Protein 6QBJ (pdb70)

Nearest PDB structures (foldseek):
  7ecb-assembly1_A  TM=3.139E-01  e=8.609E+00  uncultured bacterium

Structure (mmCIF, N/CA/C/O backbone):
data_6QBJ
#
_entry.id   6QBJ
#
loop_
_atom_site.group_PDB
_atom_site.id
_atom_site.type_symbol
_atom_site.label_atom_id
_atom_site.label_alt_id
_atom_site.label_comp_id
_atom_site.label_asym_id
_atom_site.label_entity_id
_atom_site.label_seq_id
_atom_site.pdbx_PDB_ins_code
_atom_site.Cartn_x
_atom_site.Cartn_y
_atom_site.Cartn_z
_atom_site.occupancy
_atom_site.B_iso_or_equiv
_atom_site.auth_seq_id
_atom_site.auth_comp_id
_atom_site.auth_asym_id
_atom_site.auth_atom_id
_atom_site.pdbx_PDB_model_num
ATOM 1 N N . VAL A 1 1 ? 17.245 9.011 -7.482 1.00 0.00 1 VAL A N 1
ATOM 2 C CA . VAL A 1 1 ? 17.111 8.214 -6.227 1.00 0.00 1 VAL A CA 1
ATOM 3 C C . VAL A 1 1 ? 17.866 8.864 -5.067 1.00 0.00 1 VAL A C 1
ATOM 4 O O . VAL A 1 1 ? 18.900 9.498 -5.276 1.00 0.00 1 VAL A O 1
ATOM 19 N N . VAL A 1 2 ? 17.364 8.685 -3.837 1.00 0.00 2 VAL A N 1
ATOM 20 C CA . VAL A 1 2 ? 17.992 9.147 -2.571 1.00 0.00 2 VAL A CA 1
ATOM 21 C C . VAL A 1 2 ? 18.003 8.048 -1.489 1.00 0.00 2 VAL A C 1
ATOM 22 O O . VAL A 1 2 ? 18.095 8.335 -0.296 1.00 0.00 2 VAL A O 1
ATOM 35 N N . PHE A 1 3 ? 17.842 6.781 -1.895 1.00 0.00 3 PHE A N 1
ATOM 36 C CA . PHE A 1 3 ? 17.565 5.613 -1.038 1.00 0.00 3 PHE A CA 1
ATOM 37 C C . PHE A 1 3 ? 16.483 5.862 0.042 1.00 0.00 3 PHE A C 1
ATOM 38 O O . PHE A 1 3 ? 16.554 5.361 1.165 1.00 0.00 3 PHE A O 1
ATOM 55 N N . TYR A 1 4 ? 15.464 6.655 -0.323 1.00 0.00 4 TYR A N 1
ATOM 56 C CA . TYR A 1 4 ? 14.242 6.941 0.445 1.00 0.00 4 TYR A CA 1
ATOM 57 C C . TYR A 1 4 ? 14.448 7.516 1.864 1.00 0.00 4 TYR A C 1
ATOM 58 O O . TYR A 1 4 ? 13.533 7.456 2.685 1.00 0.00 4 TYR A O 1
ATOM 76 N N . VAL A 1 5 ? 15.618 8.102 2.165 1.00 0.00 5 VAL A N 1
ATOM 77 C CA . VAL A 1 5 ? 15.987 8.581 3.518 1.00 0.00 5 VAL A CA 1
ATOM 78 C C . VAL A 1 5 ? 14.960 9.522 4.166 1.00 0.00 5 VAL A C 1
ATOM 79 O O . VAL A 1 5 ? 14.724 9.425 5.371 1.00 0.00 5 VAL A O 1
ATOM 92 N N . ALA A 1 6 ? 14.310 10.393 3.385 1.00 0.00 6 ALA A N 1
ATOM 93 C CA . ALA A 1 6 ? 13.236 11.262 3.870 1.00 0.00 6 ALA A CA 1
ATOM 94 C C . ALA A 1 6 ? 11.943 10.478 4.167 1.00 0.00 6 ALA A C 1
ATOM 95 O O . ALA A 1 6 ? 11.367 10.621 5.245 1.00 0.00 6 ALA A O 1
ATOM 102 N N . LEU A 1 7 ? 11.511 9.602 3.251 1.00 0.00 7 LEU A N 1
ATOM 103 C CA . LEU A 1 7 ? 10.307 8.774 3.397 1.00 0.00 7 LEU A CA 1
ATOM 104 C C . LEU A 1 7 ? 10.389 7.889 4.656 1.00 0.00 7 LEU A C 1
ATOM 105 O O . LEU A 1 7 ? 9.450 7.826 5.448 1.00 0.00 7 LEU A O 1
ATOM 121 N N . THR A 1 8 ? 11.548 7.274 4.899 1.00 0.00 8 THR A N 1
ATOM 122 C CA . THR A 1 8 ? 11.825 6.443 6.084 1.00 0.00 8 THR A CA 1
ATOM 123 C C . THR A 1 8 ? 11.818 7.229 7.413 1.00 0.00 8 THR A C 1
ATOM 124 O O . THR A 1 8 ? 11.667 6.619 8.472 1.00 0.00 8 THR A O 1
ATOM 135 N N . ALA A 1 9 ? 11.915 8.567 7.385 1.00 0.00 9 ALA A N 1
ATOM 136 C CA . ALA A 1 9 ? 12.090 9.408 8.577 1.00 0.00 9 ALA A CA 1
ATOM 137 C C . ALA A 1 9 ? 10.954 10.432 8.782 1.00 0.00 9 ALA A C 1
ATOM 138 O O . ALA A 1 9 ? 10.150 10.267 9.700 1.00 0.00 9 ALA A O 1
ATOM 145 N N . VAL A 1 10 ? 10.832 11.456 7.925 1.00 0.00 10 VAL A N 1
ATOM 146 C CA . VAL A 1 10 ? 9.778 12.493 8.025 1.00 0.00 10 VAL A CA 1
ATOM 147 C C . VAL A 1 10 ? 8.394 12.017 7.556 1.00 0.00 10 VAL A C 1
ATOM 148 O O . VAL A 1 10 ? 7.397 12.694 7.814 1.00 0.00 10 VAL A O 1
ATOM 180 N N . VAL A 1 12 ? 7.931 8.410 8.238 1.00 0.00 12 VAL A N 1
ATOM 181 C CA . VAL A 1 12 ? 8.011 7.187 9.071 1.00 0.00 12 VAL A CA 1
ATOM 182 C C . VAL A 1 12 ? 7.793 5.845 8.336 1.00 0.00 12 VAL A C 1
ATOM 183 O O . VAL A 1 12 ? 7.184 4.917 8.873 1.00 0.00 12 VAL A O 1
ATOM 196 N N . ALA A 1 13 ? 8.296 5.731 7.100 1.00 0.00 13 ALA A N 1
ATOM 197 C CA . ALA A 1 13 ? 8.154 4.567 6.213 1.00 0.00 13 ALA A CA 1
ATOM 198 C C . ALA A 1 13 ? 6.691 4.141 5.927 1.00 0.00 13 ALA A C 1
ATOM 199 O O . ALA A 1 13 ? 6.414 2.960 5.698 1.00 0.00 13 ALA A O 1
ATOM 206 N N . VAL A 1 14 ? 5.748 5.095 5.917 1.00 0.00 14 VAL A N 1
ATOM 207 C CA . VAL A 1 14 ? 4.297 4.887 5.700 1.00 0.00 14 VAL A CA 1
ATOM 208 C C . VAL A 1 14 ? 3.933 4.054 4.457 1.00 0.00 14 VAL A C 1
ATOM 209 O O . VAL A 1 14 ? 2.901 3.381 4.444 1.00 0.00 14 VAL A O 1
ATOM 222 N N . ALA A 1 15 ? 4.800 4.024 3.438 1.00 0.00 15 ALA A N 1
ATOM 223 C CA . ALA A 1 15 ? 4.661 3.172 2.254 1.00 0.00 15 ALA A CA 1
ATOM 224 C C . ALA A 1 15 ? 4.481 1.670 2.579 1.00 0.00 15 ALA A C 1
ATOM 225 O O . ALA A 1 15 ? 3.785 0.967 1.844 1.00 0.00 15 ALA A O 1
ATOM 232 N N . LEU A 1 16 ? 5.044 1.181 3.693 1.00 0.00 16 LEU A N 1
ATOM 233 C CA . LEU A 1 16 ? 4.832 -0.187 4.189 1.00 0.00 16 LEU A CA 1
ATOM 234 C C . LEU A 1 16 ? 3.358 -0.450 4.545 1.00 0.00 16 LEU A C 1
ATOM 235 O O . LEU A 1 16 ? 2.787 -1.463 4.139 1.00 0.00 16 LEU A O 1
ATOM 251 N N . TYR A 1 17 ? 2.730 0.472 5.278 1.00 0.00 17 TYR A N 1
ATOM 252 C CA . TYR A 1 17 ? 1.325 0.369 5.686 1.00 0.00 17 TYR A CA 1
ATOM 253 C C . TYR A 1 17 ? 0.368 0.555 4.499 1.00 0.00 17 TYR A C 1
ATOM 254 O O . TYR A 1 17 ? -0.662 -0.119 4.431 1.00 0.00 17 TYR A O 1
ATOM 272 N N . ALA A 1 18 ? 0.732 1.407 3.532 1.00 0.00 18 ALA A N 1
ATOM 273 C CA . ALA A 1 18 ? 0.021 1.533 2.261 1.00 0.00 18 ALA A CA 1
ATOM 274 C C . ALA A 1 18 ? 0.054 0.218 1.457 1.00 0.00 18 ALA A C 1
ATOM 275 O O . ALA A 1 18 ? -0.999 -0.307 1.100 1.00 0.00 18 ALA A O 1
ATOM 282 N N . TYR A 1 19 ? 1.235 -0.378 1.240 1.00 0.00 19 TYR A N 1
ATOM 283 C CA . TYR A 1 19 ? 1.369 -1.692 0.590 1.00 0.00 19 TYR A CA 1
ATOM 284 C C . TYR A 1 19 ? 0.578 -2.786 1.330 1.00 0.00 19 TYR A C 1
ATOM 285 O O . TYR A 1 19 ? -0.092 -3.607 0.701 1.00 0.00 19 TYR A O 1
ATOM 303 N N . GLY A 1 20 ? 0.567 -2.738 2.666 1.00 0.00 20 GLY A N 1
ATOM 304 C CA . GLY A 1 20 ? -0.176 -3.641 3.550 1.00 0.00 20 GLY A CA 1
ATOM 305 C C . GLY A 1 20 ? -1.711 -3.594 3.456 1.00 0.00 20 GLY A C 1
ATOM 306 O O . GLY A 1 20 ? -2.368 -4.368 4.155 1.00 0.00 20 GLY A O 1
ATOM 310 N N . LEU A 1 21 ? -2.288 -2.740 2.597 1.00 0.00 21 LEU A N 1
ATOM 311 C CA . LEU A 1 21 ? -3.727 -2.734 2.276 1.00 0.00 21 LEU A CA 1
ATOM 312 C C . LEU A 1 21 ? -4.043 -2.513 0.784 1.00 0.00 21 LEU A C 1
ATOM 313 O O . LEU A 1 21 ? -5.051 -3.022 0.292 1.00 0.00 21 LEU A O 1
ATOM 342 N N . PHE A 1 23 ? -2.010 -3.715 -1.600 1.00 0.00 23 PHE A N 1
ATOM 343 C CA . PHE A 1 23 ? -1.401 -4.877 -2.264 1.00 0.00 23 PHE A CA 1
ATOM 344 C C . PHE A 1 23 ? -1.536 -6.165 -1.437 1.00 0.00 23 PHE A C 1
ATOM 345 O O . PHE A 1 23 ? -2.010 -7.172 -1.967 1.00 0.00 23 PHE A O 1
ATOM 362 N N . ARG A 1 24 ? -1.195 -6.124 -0.136 1.00 0.00 24 ARG A N 1
ATOM 363 C CA . ARG A 1 24 ? -1.327 -7.206 0.873 1.00 0.00 24 ARG A CA 1
ATOM 364 C C . ARG A 1 24 ? -0.951 -8.627 0.395 1.00 0.00 24 ARG A C 1
ATOM 365 O O . ARG A 1 24 ? -1.558 -9.618 0.802 1.00 0.00 24 ARG A O 1
ATOM 386 N N . LEU A 1 25 ? 0.051 -8.718 -0.484 1.00 0.00 25 LEU A N 1
ATOM 387 C CA . LEU A 1 25 ? 0.458 -9.937 -1.201 1.00 0.00 25 LEU A CA 1
ATOM 388 C C . LEU A 1 25 ? 1.068 -11.034 -0.303 1.00 0.00 25 LEU A C 1
ATOM 389 O O . LEU A 1 25 ? 0.934 -12.222 -0.601 1.00 0.00 25 LEU A O 1
ATOM 424 N N . GLY A 1 27 ? 2.701 -11.883 4.081 1.00 0.00 27 GLY A N 1
ATOM 425 C CA . GLY A 1 27 ? 2.404 -11.617 5.496 1.00 0.00 27 GLY A CA 1
ATOM 426 C C . GLY A 1 27 ? 3.229 -12.384 6.533 1.00 0.00 27 GLY A C 1
ATOM 427 O O . GLY A 1 27 ? 2.859 -12.393 7.708 1.00 0.00 27 GLY A O 1
ATOM 431 N N . ALA A 1 28 ? 4.335 -13.023 6.135 1.00 0.00 28 ALA A N 1
ATOM 432 C CA . ALA A 1 28 ? 5.217 -13.755 7.053 1.00 0.00 28 ALA A CA 1
ATOM 433 C C . ALA A 1 28 ? 5.876 -12.856 8.127 1.00 0.00 28 ALA A C 1
ATOM 434 O O . ALA A 1 28 ? 6.128 -13.316 9.245 1.00 0.00 28 ALA A O 1
ATOM 441 N N . SER A 1 29 ? 6.121 -11.579 7.797 1.00 0.00 29 SER A N 1
ATOM 442 C CA . SER A 1 29 ? 6.884 -10.619 8.622 1.00 0.00 29 SER A CA 1
ATOM 443 C C . SER A 1 29 ? 6.369 -9.165 8.522 1.00 0.00 29 SER A C 1
ATOM 444 O O . SER A 1 29 ? 7.109 -8.228 8.833 1.00 0.00 29 SER A O 1
ATOM 452 N N . GLY A 1 30 ? 5.126 -8.938 8.068 1.00 0.00 30 GLY A N 1
ATOM 453 C CA . GLY A 1 30 ? 4.595 -7.585 7.821 1.00 0.00 30 GLY A CA 1
ATOM 454 C C . GLY A 1 30 ? 3.068 -7.478 7.645 1.00 0.00 30 GLY A C 1
ATOM 455 O O . GLY A 1 30 ? 2.366 -8.497 7.621 1.00 0.00 30 GLY A O 1
ATOM 459 N N . PRO A 1 31 ? 2.535 -6.242 7.538 1.00 0.00 31 PRO A N 1
ATOM 460 C CA . PRO A 1 31 ? 1.095 -5.965 7.518 1.00 0.00 31 PRO A CA 1
ATOM 461 C C . PRO A 1 31 ? 0.417 -6.495 6.245 1.00 0.00 31 PRO A C 1
ATOM 462 O O . PRO A 1 31 ? 0.901 -6.277 5.133 1.00 0.00 31 PRO A O 1
ATOM 473 N N . ASN A 1 32 ? -0.707 -7.201 6.412 1.00 0.00 32 ASN A N 1
ATOM 474 C CA . ASN A 1 32 ? -1.412 -7.891 5.317 1.00 0.00 32 ASN A CA 1
ATOM 475 C C . ASN A 1 32 ? -2.923 -8.138 5.563 1.00 0.00 32 ASN A C 1
ATOM 476 O O . ASN A 1 32 ? -3.550 -8.895 4.820 1.00 0.00 32 ASN A O 1
ATOM 487 N N . LYS A 1 33 ? -3.520 -7.528 6.602 1.00 0.00 33 LYS A N 1
ATOM 488 C CA . LYS A 1 33 ? -4.866 -7.866 7.130 1.00 0.00 33 LYS A CA 1
ATOM 489 C C . LYS A 1 33 ? -5.903 -6.741 6.958 1.00 0.00 33 LYS A C 1
ATOM 490 O O . LYS A 1 33 ? -6.878 -6.664 7.710 1.00 0.00 33 LYS A O 1
ATOM 509 N N . LYS A 1 34 ? -5.700 -5.870 5.963 1.00 0.00 34 LYS A N 1
ATOM 510 C CA . LYS A 1 34 ? -6.595 -4.762 5.574 1.00 0.00 34 LYS A CA 1
ATOM 511 C C . LYS A 1 34 ? -6.717 -4.686 4.047 1.00 0.00 34 LYS A C 1
ATOM 512 O O . LYS A 1 34 ? -5.892 -5.250 3.332 1.00 0.00 34 LYS A O 1
ATOM 531 N N . GLU A 1 35 ? -7.720 -3.964 3.546 1.00 0.00 35 GLU A N 1
ATOM 532 C CA . GLU A 1 35 ? -7.941 -3.704 2.111 1.00 0.00 35 GLU A CA 1
ATOM 533 C C . GLU A 1 35 ? -8.475 -2.275 1.874 1.00 0.00 35 GLU A C 1
ATOM 534 O O . GLU A 1 35 ? -9.003 -1.640 2.792 1.00 0.00 35 GLU A O 1
ATOM 546 N N . SER A 1 36 ? -8.330 -1.768 0.643 1.00 0.00 36 SER A N 1
ATOM 547 C CA . SER A 1 36 ? -8.705 -0.398 0.233 1.00 0.00 36 SER A CA 1
ATOM 548 C C . SER A 1 36 ? -10.195 -0.066 0.428 1.00 0.00 36 SER A C 1
ATOM 549 O O . SER A 1 36 ? -11.060 -0.937 0.304 1.00 0.00 36 SER A O 1
ATOM 557 N N . ARG A 1 37 ? -10.497 1.220 0.678 1.00 0.00 37 ARG A N 1
ATOM 558 C CA . ARG A 1 37 ? -11.843 1.775 0.961 1.00 0.00 37 ARG A CA 1
ATOM 559 C C . ARG A 1 37 ? -12.065 3.126 0.256 1.00 0.00 37 ARG A C 1
ATOM 560 O O . ARG A 1 37 ? -11.122 3.722 -0.271 1.00 0.00 37 ARG A O 1
ATOM 581 N N . GLY A 1 38 ? -13.303 3.625 0.275 1.00 0.00 38 GLY A N 1
ATOM 582 C CA . GLY A 1 38 ? -13.691 4.928 -0.287 1.00 0.00 38 GLY A CA 1
ATOM 583 C C . GLY A 1 38 ? -15.147 5.318 0.005 1.00 0.00 38 GLY A C 1
ATOM 584 O O . GLY A 1 38 ? -15.910 4.532 0.577 1.00 0.00 38 GLY A O 1
ATOM 588 N N . ARG A 1 39 ? -15.531 6.542 -0.389 1.00 0.00 39 ARG A N 1
ATOM 589 C CA . ARG A 1 39 ? -16.848 7.169 -0.107 1.00 0.00 39 ARG A CA 1
ATOM 590 C C . ARG A 1 39 ? -17.508 7.841 -1.330 1.00 0.00 39 ARG A C 1
ATOM 591 O O . ARG A 1 39 ? -18.516 8.535 -1.183 1.00 0.00 39 ARG A O 1
ATOM 612 N N . GLY A 1 40 ? -16.963 7.642 -2.535 1.00 0.00 40 GLY A N 1
ATOM 613 C CA . GLY A 1 40 ? -17.428 8.288 -3.776 1.00 0.00 40 GLY A CA 1
ATOM 614 C C . GLY A 1 40 ? -16.997 7.586 -5.073 1.00 0.00 40 GLY A C 1
ATOM 615 O O . GLY A 1 40 ? -16.867 8.225 -6.117 1.00 0.00 40 GLY A O 1
ATOM 622 N N . VAL A 1 1 ? 19.039 6.785 -6.408 1.00 0.00 1 VAL A N 2
ATOM 623 C CA . VAL A 1 1 ? 18.532 6.262 -5.105 1.00 0.00 1 VAL A CA 2
ATOM 624 C C . VAL A 1 1 ? 19.359 6.793 -3.930 1.00 0.00 1 VAL A C 2
ATOM 625 O O . VAL A 1 1 ? 20.536 7.113 -4.091 1.00 0.00 1 VAL A O 2
ATOM 640 N N . VAL A 1 2 ? 18.750 6.865 -2.737 1.00 0.00 2 VAL A N 2
ATOM 641 C CA . VAL A 1 2 ? 19.378 7.312 -1.466 1.00 0.00 2 VAL A CA 2
ATOM 642 C C . VAL A 1 2 ? 19.072 6.348 -0.301 1.00 0.00 2 VAL A C 2
ATOM 643 O O . VAL A 1 2 ? 19.023 6.744 0.864 1.00 0.00 2 VAL A O 2
ATOM 656 N N . PHE A 1 3 ? 18.802 5.076 -0.623 1.00 0.00 3 PHE A N 2
ATOM 657 C CA . PHE A 1 3 ? 18.327 4.018 0.289 1.00 0.00 3 PHE A CA 2
ATOM 658 C C . PHE A 1 3 ? 17.127 4.424 1.180 1.00 0.00 3 PHE A C 2
ATOM 659 O O . PHE A 1 3 ? 16.946 3.914 2.288 1.00 0.00 3 PHE A O 2
ATOM 676 N N . TYR A 1 4 ? 16.298 5.352 0.679 1.00 0.00 4 TYR A N 2
ATOM 677 C CA . TYR A 1 4 ? 15.050 5.855 1.281 1.00 0.00 4 TYR A CA 2
ATOM 678 C C . TYR A 1 4 ? 15.174 6.409 2.716 1.00 0.00 4 TYR A C 2
ATOM 679 O O . TYR A 1 4 ? 14.174 6.496 3.429 1.00 0.00 4 TYR A O 2
ATOM 697 N N . VAL A 1 5 ? 16.380 6.803 3.154 1.00 0.00 5 VAL A N 2
ATOM 698 C CA . VAL A 1 5 ? 16.692 7.145 4.560 1.00 0.00 5 VAL A CA 2
ATOM 699 C C . VAL A 1 5 ? 15.761 8.188 5.197 1.00 0.00 5 VAL A C 2
ATOM 700 O O . VAL A 1 5 ? 15.403 8.045 6.367 1.00 0.00 5 VAL A O 2
ATOM 713 N N . ALA A 1 6 ? 15.320 9.203 4.443 1.00 0.00 6 ALA A N 2
ATOM 714 C CA . ALA A 1 6 ? 14.362 10.202 4.922 1.00 0.00 6 ALA A CA 2
ATOM 715 C C . ALA A 1 6 ? 12.947 9.615 5.097 1.00 0.00 6 ALA A C 2
ATOM 716 O O . ALA A 1 6 ? 12.323 9.810 6.140 1.00 0.00 6 ALA A O 2
ATOM 723 N N . LEU A 1 7 ? 12.459 8.844 4.120 1.00 0.00 7 LEU A N 2
ATOM 724 C CA . LEU A 1 7 ? 11.155 8.166 4.169 1.00 0.00 7 LEU A CA 2
ATOM 725 C C . LEU A 1 7 ? 11.087 7.199 5.367 1.00 0.00 7 LEU A C 2
ATOM 726 O O . LEU A 1 7 ? 10.122 7.205 6.128 1.00 0.00 7 LEU A O 2
ATOM 742 N N . THR A 1 8 ? 12.154 6.435 5.605 1.00 0.00 8 THR A N 2
ATOM 743 C CA . THR A 1 8 ? 12.298 5.532 6.762 1.00 0.00 8 THR A CA 2
ATOM 744 C C . THR A 1 8 ? 12.307 6.261 8.123 1.00 0.00 8 THR A C 2
ATOM 745 O O . THR A 1 8 ? 12.030 5.633 9.145 1.00 0.00 8 THR A O 2
ATOM 756 N N . ALA A 1 9 ? 12.553 7.580 8.162 1.00 0.00 9 ALA A N 2
ATOM 757 C CA . ALA A 1 9 ? 12.738 8.354 9.395 1.00 0.00 9 ALA A CA 2
ATOM 758 C C . ALA A 1 9 ? 11.643 9.416 9.624 1.00 0.00 9 ALA A C 2
ATOM 759 O O . ALA A 1 9 ? 10.804 9.241 10.510 1.00 0.00 9 ALA A O 2
ATOM 766 N N . VAL A 1 10 ? 11.596 10.494 8.827 1.00 0.00 10 VAL A N 2
ATOM 767 C CA . VAL A 1 10 ? 10.602 11.585 8.975 1.00 0.00 10 VAL A CA 2
ATOM 768 C C . VAL A 1 10 ? 9.207 11.231 8.439 1.00 0.00 10 VAL A C 2
ATOM 769 O O . VAL A 1 10 ? 8.241 11.930 8.750 1.00 0.00 10 VAL A O 2
ATOM 801 N N . VAL A 1 12 ? 8.461 7.668 8.812 1.00 0.00 12 VAL A N 2
ATOM 802 C CA . VAL A 1 12 ? 8.431 6.373 9.535 1.00 0.00 12 VAL A CA 2
ATOM 803 C C . VAL A 1 12 ? 8.106 5.130 8.675 1.00 0.00 12 VAL A C 2
ATOM 804 O O . VAL A 1 12 ? 7.378 4.230 9.099 1.00 0.00 12 VAL A O 2
ATOM 817 N N . ALA A 1 13 ? 8.650 5.077 7.453 1.00 0.00 13 ALA A N 2
ATOM 818 C CA . ALA A 1 13 ? 8.427 4.025 6.450 1.00 0.00 13 ALA A CA 2
ATOM 819 C C . ALA A 1 13 ? 6.940 3.784 6.077 1.00 0.00 13 ALA A C 2
ATOM 820 O O . ALA A 1 13 ? 6.556 2.661 5.742 1.00 0.00 13 ALA A O 2
ATOM 827 N N . VAL A 1 14 ? 6.095 4.826 6.125 1.00 0.00 14 VAL A N 2
ATOM 828 C CA . VAL A 1 14 ? 4.627 4.767 5.931 1.00 0.00 14 VAL A CA 2
ATOM 829 C C . VAL A 1 14 ? 4.153 4.007 4.681 1.00 0.00 14 VAL A C 2
ATOM 830 O O . VAL A 1 14 ? 3.090 3.382 4.707 1.00 0.00 14 VAL A O 2
ATOM 843 N N . ALA A 1 15 ? 4.952 3.988 3.609 1.00 0.00 15 ALA A N 2
ATOM 844 C CA . ALA A 1 15 ? 4.684 3.221 2.389 1.00 0.00 15 ALA A CA 2
ATOM 845 C C . ALA A 1 15 ? 4.463 1.709 2.636 1.00 0.00 15 ALA A C 2
ATOM 846 O O . ALA A 1 15 ? 3.720 1.071 1.886 1.00 0.00 15 ALA A O 2
ATOM 853 N N . LEU A 1 16 ? 5.038 1.140 3.704 1.00 0.00 16 LEU A N 2
ATOM 854 C CA . LEU A 1 16 ? 4.795 -0.243 4.136 1.00 0.00 16 LEU A CA 2
ATOM 855 C C . LEU A 1 16 ? 3.322 -0.496 4.498 1.00 0.00 16 LEU A C 2
ATOM 856 O O . LEU A 1 16 ? 2.769 -1.534 4.141 1.00 0.00 16 LEU A O 2
ATOM 872 N N . TYR A 1 17 ? 2.670 0.446 5.185 1.00 0.00 17 TYR A N 2
ATOM 873 C CA . TYR A 1 17 ? 1.266 0.314 5.593 1.00 0.00 17 TYR A CA 2
ATOM 874 C C . TYR A 1 17 ? 0.303 0.543 4.420 1.00 0.00 17 TYR A C 2
ATOM 875 O O . TYR A 1 17 ? -0.733 -0.119 4.342 1.00 0.00 17 TYR A O 2
ATOM 893 N N . ALA A 1 18 ? 0.672 1.408 3.466 1.00 0.00 18 ALA A N 2
ATOM 894 C CA . ALA A 1 18 ? -0.029 1.540 2.188 1.00 0.00 18 ALA A CA 2
ATOM 895 C C . ALA A 1 18 ? 0.050 0.236 1.369 1.00 0.00 18 ALA A C 2
ATOM 896 O O . ALA A 1 18 ? -0.984 -0.301 0.974 1.00 0.00 18 ALA A O 2
ATOM 903 N N . TYR A 1 19 ? 1.244 -0.342 1.193 1.00 0.00 19 TYR A N 2
ATOM 904 C CA . TYR A 1 19 ? 1.421 -1.670 0.581 1.00 0.00 19 TYR A CA 2
ATOM 905 C C . TYR A 1 19 ? 0.626 -2.755 1.329 1.00 0.00 19 TYR A C 2
ATOM 906 O O . TYR A 1 19 ? -0.051 -3.578 0.710 1.00 0.00 19 TYR A O 2
ATOM 924 N N . GLY A 1 20 ? 0.614 -2.699 2.662 1.00 0.00 20 GLY A N 2
ATOM 925 C CA . GLY A 1 20 ? -0.121 -3.599 3.556 1.00 0.00 20 GLY A CA 2
ATOM 926 C C . GLY A 1 20 ? -1.655 -3.519 3.505 1.00 0.00 20 GLY A C 2
ATOM 927 O O . GLY A 1 20 ? -2.309 -4.225 4.275 1.00 0.00 20 GLY A O 2
ATOM 931 N N . LEU A 1 21 ? -2.236 -2.703 2.612 1.00 0.00 21 LEU A N 2
ATOM 932 C CA . LEU A 1 21 ? -3.682 -2.672 2.338 1.00 0.00 21 LEU A CA 2
ATOM 933 C C . LEU A 1 21 ? -4.038 -2.521 0.847 1.00 0.00 21 LEU A C 2
ATOM 934 O O . LEU A 1 21 ? -5.036 -3.084 0.399 1.00 0.00 21 L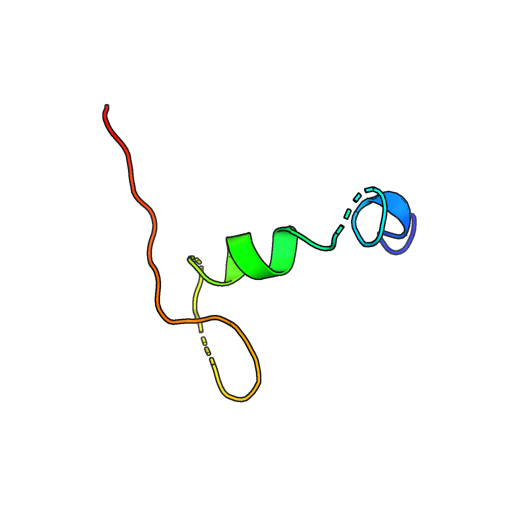EU A O 2
ATOM 963 N N . PHE A 1 23 ? -1.989 -3.730 -1.526 1.00 0.00 23 PHE A N 2
ATOM 964 C CA . PHE A 1 23 ? -1.382 -4.935 -2.109 1.00 0.00 23 PHE A CA 2
ATOM 965 C C . PHE A 1 23 ? -1.628 -6.168 -1.226 1.00 0.00 23 PHE A C 2
ATOM 966 O O . PHE A 1 23 ? -2.150 -7.169 -1.721 1.00 0.00 23 PHE A O 2
ATOM 983 N N . ARG A 1 24 ? -1.320 -6.079 0.082 1.00 0.00 24 ARG A N 2
ATOM 984 C CA . ARG A 1 24 ? -1.484 -7.126 1.123 1.00 0.00 24 ARG A CA 2
ATOM 985 C C . ARG A 1 24 ? -1.119 -8.556 0.670 1.00 0.00 24 ARG A C 2
ATOM 986 O O . ARG A 1 24 ? -1.773 -9.535 1.030 1.00 0.00 24 ARG A O 2
ATOM 1007 N N . LEU A 1 25 ? -0.069 -8.655 -0.151 1.00 0.00 25 LEU A N 2
ATOM 1008 C CA . LEU A 1 25 ? 0.344 -9.856 -0.891 1.00 0.00 25 LEU A CA 2
ATOM 1009 C C . LEU A 1 25 ? 0.945 -10.973 -0.013 1.00 0.00 25 LEU A C 2
ATOM 1010 O O . LEU A 1 25 ? 0.870 -12.151 -0.368 1.00 0.00 25 LEU A O 2
ATOM 1045 N N . GLY A 1 27 ? 2.235 -11.858 4.476 1.00 0.00 27 GLY A N 2
ATOM 1046 C CA . GLY A 1 27 ? 1.765 -11.557 5.838 1.00 0.00 27 GLY A CA 2
ATOM 1047 C C . GLY A 1 27 ? 2.365 -12.364 6.993 1.00 0.00 27 GLY A C 2
ATOM 1048 O O . GLY A 1 27 ? 1.851 -12.281 8.109 1.00 0.00 27 GLY A O 2
ATOM 1052 N N . ALA A 1 28 ? 3.438 -13.130 6.768 1.00 0.00 28 ALA A N 2
ATOM 1053 C CA . ALA A 1 28 ? 4.107 -13.899 7.827 1.00 0.00 28 ALA A CA 2
ATOM 1054 C C . ALA A 1 28 ? 4.730 -13.015 8.935 1.00 0.00 28 ALA A C 2
ATOM 1055 O O . ALA A 1 28 ? 4.810 -13.443 10.091 1.00 0.00 28 ALA A O 2
ATOM 1062 N N . SER A 1 29 ? 5.137 -11.784 8.590 1.00 0.00 29 SER A N 2
ATOM 1063 C CA . SER A 1 29 ? 5.900 -10.865 9.460 1.00 0.00 29 SER A CA 2
ATOM 1064 C C . SER A 1 29 ? 5.543 -9.375 9.256 1.00 0.00 29 SER A C 2
ATOM 1065 O O . SER A 1 29 ? 6.336 -8.497 9.609 1.00 0.00 29 SER A O 2
ATOM 1073 N N . GLY A 1 30 ? 4.382 -9.056 8.667 1.00 0.00 30 GLY A N 2
ATOM 1074 C CA . GLY A 1 30 ? 4.005 -7.675 8.316 1.00 0.00 30 GLY A CA 2
ATOM 1075 C C . GLY A 1 30 ? 2.517 -7.453 7.988 1.00 0.00 30 GLY A C 2
ATOM 1076 O O . GLY A 1 30 ? 1.737 -8.412 7.958 1.00 0.00 30 GLY A O 2
ATOM 1080 N N . PRO A 1 31 ? 2.101 -6.190 7.758 1.00 0.00 31 PRO A N 2
ATOM 1081 C CA . PRO A 1 31 ? 0.696 -5.801 7.612 1.00 0.00 31 PRO A CA 2
ATOM 1082 C C . PRO A 1 31 ? 0.052 -6.387 6.345 1.00 0.00 31 PRO A C 2
ATOM 1083 O O . PRO A 1 31 ? 0.585 -6.256 5.242 1.00 0.00 31 PRO A O 2
ATOM 1094 N N . ASN A 1 32 ? -1.103 -7.044 6.512 1.00 0.00 32 ASN A N 2
ATOM 1095 C CA . ASN A 1 32 ? -1.814 -7.758 5.439 1.00 0.00 32 ASN A C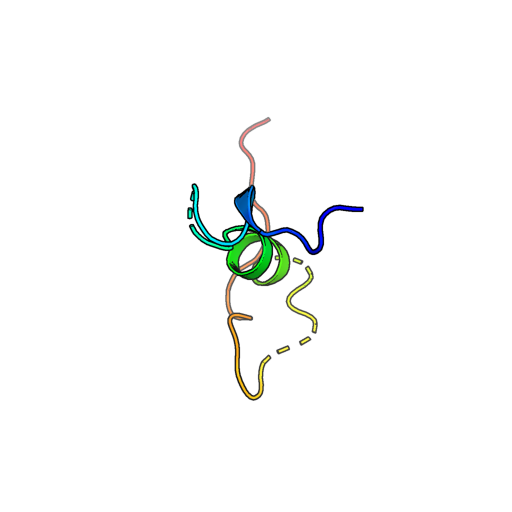A 2
ATOM 1096 C C . ASN A 1 32 ? -3.338 -7.919 5.680 1.00 0.00 32 ASN A C 2
ATOM 1097 O O . ASN A 1 32 ? -3.988 -8.743 5.033 1.00 0.00 32 ASN A O 2
ATOM 1108 N N . LYS A 1 33 ? -3.912 -7.173 6.637 1.00 0.00 33 LYS A N 2
ATOM 1109 C CA . LYS A 1 33 ? -5.252 -7.411 7.230 1.00 0.00 33 LYS A CA 2
ATOM 1110 C C . LYS A 1 33 ? -6.172 -6.178 7.158 1.00 0.00 33 LYS A C 2
ATOM 1111 O O . LYS A 1 33 ? -7.056 -5.984 7.996 1.00 0.00 33 LYS A O 2
ATOM 1130 N N . LYS A 1 34 ? -5.966 -5.356 6.126 1.00 0.00 34 LYS A N 2
ATOM 1131 C CA . LYS A 1 34 ? -6.785 -4.196 5.727 1.00 0.00 34 LYS A CA 2
ATOM 1132 C C . LYS A 1 34 ? -6.922 -4.179 4.196 1.00 0.00 34 LYS A C 2
ATOM 1133 O O . LYS A 1 34 ? -6.131 -4.818 3.504 1.00 0.00 34 LYS A O 2
ATOM 1152 N N . GLU A 1 35 ? -7.878 -3.420 3.664 1.00 0.00 35 GLU A N 2
ATOM 1153 C CA . GLU A 1 35 ? -8.062 -3.196 2.216 1.00 0.00 35 GLU A CA 2
ATOM 1154 C C . GLU A 1 35 ? -8.491 -1.746 1.919 1.00 0.00 35 GLU A C 2
ATOM 1155 O O . GLU A 1 35 ? -8.961 -1.034 2.810 1.00 0.00 35 GLU A O 2
ATOM 1167 N N . SER A 1 36 ? -8.318 -1.305 0.669 1.00 0.00 36 SER A N 2
ATOM 1168 C CA . SER A 1 36 ? -8.605 0.061 0.194 1.00 0.00 36 SER A CA 2
ATOM 1169 C C . SER A 1 36 ? -10.059 0.515 0.424 1.00 0.00 36 SER A C 2
ATOM 1170 O O . SER A 1 36 ? -10.993 -0.285 0.320 1.00 0.00 36 SER A O 2
ATOM 1178 N N . ARG A 1 37 ? -10.251 1.821 0.674 1.00 0.00 37 ARG A N 2
ATOM 1179 C CA . ARG A 1 37 ? -11.547 2.486 0.949 1.00 0.00 37 ARG A CA 2
ATOM 1180 C C . ARG A 1 37 ? -11.657 3.838 0.220 1.00 0.00 37 ARG A C 2
ATOM 1181 O O . ARG A 1 37 ? -10.667 4.351 -0.309 1.00 0.00 37 ARG A O 2
ATOM 1202 N N . GLY A 1 38 ? -12.852 4.433 0.223 1.00 0.00 38 GLY A N 2
ATOM 1203 C CA . GLY A 1 38 ? -13.134 5.756 -0.354 1.00 0.00 38 GLY A CA 2
ATOM 1204 C C . GLY A 1 38 ? -14.570 6.242 -0.111 1.00 0.00 38 GLY A C 2
ATOM 1205 O O . GLY A 1 38 ? -15.391 5.521 0.466 1.00 0.00 38 GLY A O 2
ATOM 1209 N N . ARG A 1 39 ? -14.872 7.471 -0.558 1.00 0.00 39 ARG A N 2
ATOM 1210 C CA . ARG A 1 39 ? -16.164 8.174 -0.353 1.00 0.00 39 ARG A CA 2
ATOM 1211 C C . ARG A 1 39 ? -16.757 8.794 -1.636 1.00 0.00 39 ARG A C 2
ATOM 1212 O O . ARG A 1 39 ? -17.740 9.537 -1.566 1.00 0.00 39 ARG A O 2
ATOM 1233 N N . GLY A 1 40 ? -16.185 8.494 -2.807 1.00 0.00 40 GLY A N 2
ATOM 1234 C CA . GLY A 1 40 ? -16.593 9.061 -4.104 1.00 0.00 40 GLY A CA 2
ATOM 1235 C C . GLY A 1 40 ? -16.122 8.270 -5.334 1.00 0.00 40 GLY A C 2
ATOM 1236 O O . GLY A 1 40 ? -15.971 8.831 -6.419 1.00 0.00 40 GLY A O 2
ATOM 1243 N N . VAL A 1 1 ? 18.051 8.079 -7.270 1.00 0.00 1 VAL A N 3
ATOM 1244 C CA . VAL A 1 1 ? 17.881 7.255 -6.039 1.00 0.00 1 VAL A CA 3
ATOM 1245 C C . VAL A 1 1 ? 18.727 7.787 -4.880 1.00 0.00 1 VAL A C 3
ATOM 1246 O O . VAL A 1 1 ? 19.836 8.277 -5.091 1.00 0.00 1 VAL A O 3
ATOM 1261 N N . VAL A 1 2 ? 18.215 7.664 -3.647 1.00 0.00 2 VAL A N 3
ATOM 1262 C CA . VAL A 1 2 ? 18.905 8.001 -2.373 1.00 0.00 2 VAL A CA 3
ATOM 1263 C C . VAL A 1 2 ? 18.747 6.881 -1.324 1.00 0.00 2 VAL A C 3
ATOM 1264 O O . VAL A 1 2 ? 18.801 7.120 -0.119 1.00 0.00 2 VAL A O 3
ATOM 1277 N N . PHE A 1 3 ? 18.483 5.652 -1.789 1.00 0.00 3 PHE A N 3
ATOM 1278 C CA . PHE A 1 3 ? 18.091 4.472 -0.995 1.00 0.00 3 PHE A CA 3
ATOM 1279 C C . PHE A 1 3 ? 16.951 4.733 0.020 1.00 0.00 3 PHE A C 3
ATOM 1280 O O . PHE A 1 3 ? 16.868 4.100 1.073 1.00 0.00 3 PHE A O 3
ATOM 1297 N N . TYR A 1 4 ? 16.062 5.679 -0.317 1.00 0.00 4 TYR A N 3
ATOM 1298 C CA . TYR A 1 4 ? 14.835 6.067 0.402 1.00 0.00 4 TYR A CA 3
ATOM 1299 C C . TYR A 1 4 ? 15.014 6.499 1.875 1.00 0.00 4 TYR A C 3
ATOM 1300 O O . TYR A 1 4 ? 14.032 6.573 2.612 1.00 0.00 4 TYR A O 3
ATOM 1318 N N . VAL A 1 5 ? 16.243 6.808 2.325 1.00 0.00 5 VAL A N 3
ATOM 1319 C CA . VAL A 1 5 ? 16.571 7.031 3.750 1.00 0.00 5 VAL A CA 3
ATOM 1320 C C . VAL A 1 5 ? 15.713 8.093 4.452 1.00 0.00 5 VAL A C 3
ATOM 1321 O O . VAL A 1 5 ? 15.393 7.931 5.626 1.00 0.00 5 VAL A O 3
ATOM 1334 N N . ALA A 1 6 ? 15.300 9.152 3.739 1.00 0.00 6 ALA A N 3
ATOM 1335 C CA . ALA A 1 6 ? 14.384 10.163 4.268 1.00 0.00 6 ALA A CA 3
ATOM 1336 C C . ALA A 1 6 ? 12.957 9.612 4.453 1.00 0.00 6 ALA A C 3
ATOM 1337 O O . ALA A 1 6 ? 12.396 9.712 5.544 1.00 0.00 6 ALA A O 3
ATOM 1344 N N . LEU A 1 7 ? 12.387 8.964 3.432 1.00 0.00 7 LEU A N 3
ATOM 1345 C CA . LEU A 1 7 ? 11.059 8.328 3.479 1.00 0.00 7 LEU A CA 3
ATOM 1346 C C . LEU A 1 7 ? 10.988 7.301 4.628 1.00 0.00 7 LEU A C 3
ATOM 1347 O O . LEU A 1 7 ? 10.049 7.295 5.422 1.00 0.00 7 LEU A O 3
ATOM 1363 N N . THR A 1 8 ? 12.037 6.493 4.787 1.00 0.00 8 THR A N 3
ATOM 1364 C CA . THR A 1 8 ? 12.183 5.494 5.861 1.00 0.00 8 THR A CA 3
ATOM 1365 C C . THR A 1 8 ? 12.222 6.094 7.282 1.00 0.00 8 THR A C 3
ATOM 1366 O O . THR A 1 8 ? 11.948 5.377 8.244 1.00 0.00 8 THR A O 3
ATOM 1377 N N . ALA A 1 9 ? 12.483 7.402 7.440 1.00 0.00 9 ALA A N 3
ATOM 1378 C CA . ALA A 1 9 ? 12.695 8.048 8.743 1.00 0.00 9 ALA A CA 3
ATOM 1379 C C . ALA A 1 9 ? 11.734 9.221 9.022 1.00 0.00 9 ALA A C 3
ATOM 1380 O O . ALA A 1 9 ? 10.894 9.112 9.916 1.00 0.00 9 ALA A O 3
ATOM 1387 N N . VAL A 1 10 ? 11.792 10.320 8.254 1.00 0.00 10 VAL A N 3
ATOM 1388 C CA . VAL A 1 10 ? 10.907 11.495 8.435 1.00 0.00 10 VAL A CA 3
ATOM 1389 C C . VAL A 1 10 ? 9.477 11.287 7.901 1.00 0.00 10 VAL A C 3
ATOM 1390 O O . VAL A 1 10 ? 8.587 12.076 8.214 1.00 0.00 10 VAL A O 3
ATOM 1422 N N . VAL A 1 12 ? 8.503 7.791 8.311 1.00 0.00 12 VAL A N 3
ATOM 1423 C CA . VAL A 1 12 ? 8.444 6.502 9.045 1.00 0.00 12 VAL A CA 3
ATOM 1424 C C . VAL A 1 12 ? 8.170 5.243 8.194 1.00 0.00 12 VAL A C 3
ATOM 1425 O O . VAL A 1 12 ? 7.522 4.300 8.652 1.00 0.00 12 VAL A O 3
ATOM 1438 N N . ALA A 1 13 ? 8.656 5.217 6.948 1.00 0.00 13 ALA A N 3
ATOM 1439 C CA . ALA A 1 13 ? 8.367 4.184 5.943 1.00 0.00 13 ALA A CA 3
ATOM 1440 C C . ALA A 1 13 ? 6.855 3.928 5.726 1.00 0.00 13 ALA A C 3
ATOM 1441 O O . ALA A 1 13 ? 6.441 2.785 5.529 1.00 0.00 13 ALA A O 3
ATOM 1448 N N . VAL A 1 14 ? 6.013 4.973 5.766 1.00 0.00 14 VAL A N 3
ATOM 1449 C CA . VAL A 1 14 ? 4.538 4.891 5.659 1.00 0.00 14 VAL A CA 3
ATOM 1450 C C . VAL A 1 14 ? 4.031 4.059 4.469 1.00 0.00 14 VAL A C 3
ATOM 1451 O O . VAL A 1 14 ? 2.985 3.409 4.559 1.00 0.00 14 VAL A O 3
ATOM 1464 N N . ALA A 1 15 ? 4.801 4.003 3.380 1.00 0.00 15 ALA A N 3
ATOM 1465 C CA . ALA A 1 15 ? 4.552 3.150 2.213 1.00 0.00 15 ALA A CA 3
ATOM 1466 C C . ALA A 1 15 ? 4.408 1.649 2.557 1.00 0.00 15 ALA A C 3
ATOM 1467 O O . ALA A 1 15 ? 3.707 0.932 1.843 1.00 0.00 15 ALA A O 3
ATOM 1474 N N . LEU A 1 16 ? 5.010 1.165 3.651 1.00 0.00 16 LEU A N 3
ATOM 1475 C CA . LEU A 1 16 ? 4.850 -0.204 4.171 1.00 0.00 16 LEU A CA 3
ATOM 1476 C C . LEU A 1 16 ? 3.387 -0.514 4.524 1.00 0.00 16 LEU A C 3
ATOM 1477 O O . LEU A 1 16 ? 2.852 -1.548 4.128 1.00 0.00 16 LEU A O 3
ATOM 1493 N N . TYR A 1 17 ? 2.727 0.385 5.258 1.00 0.00 17 TYR A N 3
ATOM 1494 C CA . TYR A 1 17 ? 1.335 0.220 5.697 1.00 0.00 17 TYR A CA 3
ATOM 1495 C C . TYR A 1 17 ? 0.349 0.461 4.543 1.00 0.00 17 TYR A C 3
ATOM 1496 O O . TYR A 1 17 ? -0.684 -0.208 4.469 1.00 0.00 17 TYR A O 3
ATOM 1514 N N . ALA A 1 18 ? 0.690 1.353 3.602 1.00 0.00 18 ALA A N 3
ATOM 1515 C CA . ALA A 1 18 ? -0.045 1.520 2.348 1.00 0.00 18 ALA A CA 3
ATOM 1516 C C . ALA A 1 18 ? 0.023 0.254 1.473 1.00 0.00 18 ALA A C 3
ATOM 1517 O O . ALA A 1 18 ? -1.013 -0.250 1.051 1.00 0.00 18 ALA A O 3
ATOM 1524 N N . TYR A 1 19 ? 1.207 -0.330 1.260 1.00 0.00 19 TYR A N 3
ATOM 1525 C CA . TYR A 1 19 ? 1.355 -1.633 0.592 1.00 0.00 19 TYR A CA 3
ATOM 1526 C C . TYR A 1 19 ? 0.603 -2.743 1.346 1.00 0.00 19 TYR A C 3
ATOM 1527 O O . TYR A 1 19 ? -0.079 -3.566 0.739 1.00 0.00 19 TYR A O 3
ATOM 1545 N N . GLY A 1 20 ? 0.608 -2.687 2.683 1.00 0.00 20 GLY A N 3
ATOM 1546 C CA . GLY A 1 20 ? -0.163 -3.546 3.587 1.00 0.00 20 GLY A CA 3
ATOM 1547 C C . GLY A 1 20 ? -1.696 -3.445 3.508 1.00 0.00 20 GLY A C 3
ATOM 1548 O O . GLY A 1 20 ? -2.372 -4.131 4.280 1.00 0.00 20 GLY A O 3
ATOM 1552 N N . LEU A 1 21 ? -2.246 -2.634 2.587 1.00 0.00 21 LEU A N 3
ATOM 1553 C CA . LEU A 1 21 ? -3.685 -2.610 2.267 1.00 0.00 21 LEU A CA 3
ATOM 1554 C C . LEU A 1 21 ? -3.999 -2.464 0.764 1.00 0.00 21 LEU A C 3
ATOM 1555 O O . LEU A 1 21 ? -4.999 -3.006 0.293 1.00 0.00 21 LEU A O 3
ATOM 1584 N N . PHE A 1 23 ? -1.940 -3.786 -1.531 1.00 0.00 23 PHE A N 3
ATOM 1585 C CA . PHE A 1 23 ? -1.426 -5.062 -2.041 1.00 0.00 23 PHE A CA 3
ATOM 1586 C C . PHE A 1 23 ? -1.701 -6.219 -1.075 1.00 0.00 23 PHE A C 3
ATOM 1587 O O . PHE A 1 23 ? -2.194 -7.260 -1.518 1.00 0.00 23 PHE A O 3
ATOM 1604 N N . ARG A 1 24 ? -1.440 -6.042 0.234 1.00 0.00 24 ARG A N 3
ATOM 1605 C CA . ARG A 1 24 ? -1.623 -7.031 1.328 1.00 0.00 24 ARG A CA 3
ATOM 1606 C C . ARG A 1 24 ? -1.202 -8.473 0.969 1.00 0.00 24 ARG A C 3
ATOM 1607 O O . ARG A 1 24 ? -1.838 -9.447 1.368 1.00 0.00 24 ARG A O 3
ATOM 1628 N N . LEU A 1 25 ? -0.140 -8.584 0.168 1.00 0.00 25 LEU A N 3
ATOM 1629 C CA . LEU A 1 25 ? 0.258 -9.792 -0.572 1.00 0.00 25 LEU A CA 3
ATOM 1630 C C . LEU A 1 25 ? 0.880 -10.893 0.311 1.00 0.00 25 LEU A C 3
ATOM 1631 O O . LEU A 1 25 ? 0.833 -12.072 -0.043 1.00 0.00 25 LEU A O 3
ATOM 1666 N N . GLY A 1 27 ? 2.307 -11.819 4.749 1.00 0.00 27 GLY A N 3
ATOM 1667 C CA . GLY A 1 27 ? 2.038 -11.575 6.179 1.00 0.00 27 GLY A CA 3
ATOM 1668 C C . GLY A 1 27 ? 3.008 -12.251 7.154 1.00 0.00 27 GLY A C 3
ATOM 1669 O O . GLY A 1 27 ? 2.717 -12.314 8.348 1.00 0.00 27 GLY A O 3
ATOM 1673 N N . ALA A 1 28 ? 4.151 -12.752 6.674 1.00 0.00 28 ALA A N 3
ATOM 1674 C CA . ALA A 1 28 ? 5.177 -13.385 7.512 1.00 0.00 28 ALA A CA 3
ATOM 1675 C C . ALA A 1 28 ? 5.800 -12.429 8.557 1.00 0.00 28 ALA A C 3
ATOM 1676 O O . ALA A 1 28 ? 6.142 -12.860 9.663 1.00 0.00 28 ALA A O 3
ATOM 1683 N N . SER A 1 29 ? 5.910 -11.134 8.218 1.00 0.00 29 SER A N 3
ATOM 1684 C CA . SER A 1 29 ? 6.639 -10.116 9.000 1.00 0.00 29 SER A CA 3
ATOM 1685 C C . SER A 1 29 ? 6.021 -8.701 8.943 1.00 0.00 29 SER A C 3
ATOM 1686 O O . SER A 1 29 ? 6.686 -7.733 9.314 1.00 0.00 29 SER A O 3
ATOM 1694 N N . GLY A 1 30 ? 4.780 -8.539 8.456 1.00 0.00 30 GLY A N 3
ATOM 1695 C CA . GLY A 1 30 ? 4.207 -7.211 8.176 1.00 0.00 30 GLY A CA 3
ATOM 1696 C C . GLY A 1 30 ? 2.686 -7.155 7.929 1.00 0.00 30 GLY A C 3
ATOM 1697 O O . GLY A 1 30 ? 2.003 -8.184 7.956 1.00 0.00 30 GLY A O 3
ATOM 1701 N N . PRO A 1 31 ? 2.144 -5.937 7.710 1.00 0.00 31 PRO A N 3
ATOM 1702 C CA . PRO A 1 31 ? 0.703 -5.665 7.638 1.00 0.00 31 PRO A CA 3
ATOM 1703 C C . PRO A 1 31 ? 0.026 -6.314 6.422 1.00 0.00 31 PRO A C 3
ATOM 1704 O O . PRO A 1 31 ? 0.534 -6.239 5.302 1.00 0.00 31 PRO A O 3
ATOM 1715 N N . ASN A 1 32 ? -1.131 -6.956 6.648 1.00 0.00 32 ASN A N 3
ATOM 1716 C CA . ASN A 1 32 ? -1.836 -7.759 5.633 1.00 0.00 32 ASN A CA 3
ATOM 1717 C C . ASN A 1 32 ? -3.357 -7.934 5.878 1.00 0.00 32 ASN A C 3
ATOM 1718 O O . ASN A 1 32 ? -3.971 -8.847 5.321 1.00 0.00 32 ASN A O 3
ATOM 1729 N N . LYS A 1 33 ? -3.976 -7.095 6.725 1.00 0.00 33 LYS A N 3
ATOM 1730 C CA . LYS A 1 33 ? -5.362 -7.274 7.235 1.00 0.00 33 LYS A CA 3
ATOM 1731 C C . LYS A 1 33 ? -6.220 -5.988 7.159 1.00 0.00 33 LYS A C 3
ATOM 1732 O O . LYS A 1 33 ? -7.113 -5.763 7.986 1.00 0.00 33 LYS A O 3
ATOM 1751 N N . LYS A 1 34 ? -5.972 -5.160 6.133 1.00 0.00 34 LYS A N 3
ATOM 1752 C CA . LYS A 1 34 ? -6.817 -4.042 5.672 1.00 0.00 34 LYS A CA 3
ATOM 1753 C C . LYS A 1 34 ? -6.883 -4.052 4.131 1.00 0.00 34 LYS A C 3
ATOM 1754 O O . LYS A 1 34 ? -6.062 -4.705 3.499 1.00 0.00 34 LYS A O 3
ATOM 1773 N N . GLU A 1 35 ? -7.815 -3.322 3.546 1.00 0.00 35 GLU A N 3
ATOM 1774 C CA . GLU A 1 35 ? -7.954 -3.163 2.106 1.00 0.00 35 GLU A CA 3
ATOM 1775 C C . GLU A 1 35 ? -8.425 -1.727 1.718 1.00 0.00 35 GLU A C 3
ATOM 1776 O O . GLU A 1 35 ? -8.949 -0.995 2.584 1.00 0.00 35 GLU A O 3
ATOM 1788 N N . SER A 1 36 ? -8.295 -1.349 0.461 1.00 0.00 36 SER A N 3
ATOM 1789 C CA . SER A 1 36 ? -8.728 -0.012 -0.111 1.00 0.00 36 SER A CA 3
ATOM 1790 C C . SER A 1 36 ? -10.215 0.254 0.120 1.00 0.00 36 SER A C 3
ATOM 1791 O O . SER A 1 36 ? -11.047 -0.652 0.044 1.00 0.00 36 SER A O 3
ATOM 1799 N N . ARG A 1 37 ? -10.581 1.551 0.224 1.00 0.00 37 ARG A N 3
ATOM 1800 C CA . ARG A 1 37 ? -12.000 2.061 0.483 1.00 0.00 37 ARG A CA 3
ATOM 1801 C C . ARG A 1 37 ? -12.225 3.378 -0.254 1.00 0.00 37 ARG A C 3
ATOM 1802 O O . ARG A 1 37 ? -11.294 3.996 -0.786 1.00 0.00 37 ARG A O 3
ATOM 1823 N N . GLY A 1 38 ? -13.468 3.837 -0.233 1.00 0.00 38 GLY A N 3
ATOM 1824 C CA . GLY A 1 38 ? -13.911 5.126 -0.796 1.00 0.00 38 GLY A CA 3
ATOM 1825 C C . GLY A 1 38 ? -15.336 5.519 -0.359 1.00 0.00 38 GLY A C 3
ATOM 1826 O O . GLY A 1 38 ? -16.032 4.738 0.305 1.00 0.00 38 GLY A O 3
ATOM 1830 N N . ARG A 1 39 ? -15.773 6.743 -0.724 1.00 0.00 39 ARG A N 3
ATOM 1831 C CA . ARG A 1 39 ? -17.036 7.379 -0.267 1.00 0.00 39 ARG A CA 3
ATOM 1832 C C . ARG A 1 39 ? -17.877 8.024 -1.390 1.00 0.00 39 ARG A C 3
ATOM 1833 O O . ARG A 1 39 ? -18.862 8.699 -1.091 1.00 0.00 39 ARG A O 3
ATOM 1854 N N . GLY A 1 40 ? -17.519 7.826 -2.662 1.00 0.00 40 GLY A N 3
ATOM 1855 C CA . GLY A 1 40 ? -18.242 8.410 -3.803 1.00 0.00 40 GLY A CA 3
ATOM 1856 C C . GLY A 1 40 ? -17.831 7.919 -5.201 1.00 0.00 40 GLY A C 3
ATOM 1857 O O . GLY A 1 40 ? -18.465 8.277 -6.193 1.00 0.00 40 GLY A O 3
ATOM 1864 N N . VAL A 1 1 ? 17.494 10.044 -7.277 1.00 0.00 1 VAL A N 4
ATOM 1865 C CA . VAL A 1 1 ? 17.273 9.197 -6.068 1.00 0.00 1 VAL A CA 4
ATOM 1866 C C . VAL A 1 1 ? 18.326 9.467 -4.991 1.00 0.00 1 VAL A C 4
ATOM 1867 O O . VAL A 1 1 ? 19.461 9.826 -5.305 1.00 0.00 1 VAL A O 4
ATOM 1882 N N . VAL A 1 2 ? 17.956 9.280 -3.716 1.00 0.00 2 VAL A N 4
ATOM 1883 C CA . VAL A 1 2 ? 18.816 9.472 -2.519 1.00 0.00 2 VAL A CA 4
ATOM 1884 C C . VAL A 1 2 ? 18.692 8.300 -1.524 1.00 0.00 2 VAL A C 4
ATOM 1885 O O . VAL A 1 2 ? 18.843 8.467 -0.314 1.00 0.00 2 VAL A O 4
ATOM 1898 N N . PHE A 1 3 ? 18.345 7.110 -2.031 1.00 0.00 3 PHE A N 4
ATOM 1899 C CA . PHE A 1 3 ? 17.923 5.922 -1.265 1.00 0.00 3 PHE A CA 4
ATOM 1900 C C . PHE A 1 3 ? 16.877 6.220 -0.164 1.00 0.00 3 PHE A C 4
ATOM 1901 O O . PHE A 1 3 ? 16.891 5.645 0.925 1.00 0.00 3 PHE A O 4
ATOM 1918 N N . TYR A 1 4 ? 15.943 7.129 -0.478 1.00 0.00 4 TYR A N 4
ATOM 1919 C CA . TYR A 1 4 ? 14.708 7.410 0.273 1.00 0.00 4 TYR A CA 4
ATOM 1920 C C . TYR A 1 4 ? 14.889 7.816 1.752 1.00 0.00 4 TYR A C 4
ATOM 1921 O O . TYR A 1 4 ? 13.948 7.704 2.538 1.00 0.00 4 TYR A O 4
ATOM 1939 N N . VAL A 1 5 ? 16.071 8.315 2.143 1.00 0.00 5 VAL A N 4
ATOM 1940 C CA . VAL A 1 5 ? 16.414 8.661 3.541 1.00 0.00 5 VAL A CA 4
ATOM 1941 C C . VAL A 1 5 ? 15.410 9.597 4.232 1.00 0.00 5 VAL A C 4
ATOM 1942 O O . VAL A 1 5 ? 15.172 9.451 5.431 1.00 0.00 5 VAL A O 4
ATOM 1955 N N . ALA A 1 6 ? 14.777 10.514 3.490 1.00 0.00 6 ALA A N 4
ATOM 1956 C CA . ALA A 1 6 ? 13.693 11.357 3.999 1.00 0.00 6 ALA A CA 4
ATOM 1957 C C . ALA A 1 6 ? 12.386 10.565 4.202 1.00 0.00 6 ALA A C 4
ATOM 1958 O O . ALA A 1 6 ? 11.821 10.572 5.295 1.00 0.00 6 ALA A O 4
ATOM 1965 N N . LEU A 1 7 ? 11.923 9.832 3.182 1.00 0.00 7 LEU A N 4
ATOM 1966 C CA . LEU A 1 7 ? 10.690 9.029 3.217 1.00 0.00 7 LEU A CA 4
ATOM 1967 C C . LEU A 1 7 ? 10.709 8.015 4.380 1.00 0.00 7 LEU A C 4
ATOM 1968 O O . LEU A 1 7 ? 9.748 7.892 5.140 1.00 0.00 7 LEU A O 4
ATOM 1984 N N . THR A 1 8 ? 11.845 7.343 4.579 1.00 0.00 8 THR A N 4
ATOM 1985 C CA . THR A 1 8 ? 12.067 6.369 5.660 1.00 0.00 8 THR A CA 4
ATOM 1986 C C . THR A 1 8 ? 12.037 6.985 7.073 1.00 0.00 8 THR A C 4
ATOM 1987 O O . THR A 1 8 ? 11.827 6.255 8.043 1.00 0.00 8 THR A O 4
ATOM 1998 N N . ALA A 1 9 ? 12.177 8.313 7.220 1.00 0.00 9 ALA A N 4
ATOM 1999 C CA . ALA A 1 9 ? 12.351 8.983 8.516 1.00 0.00 9 ALA A CA 4
ATOM 2000 C C . ALA A 1 9 ? 11.311 10.088 8.797 1.00 0.00 9 ALA A C 4
ATOM 2001 O O . ALA A 1 9 ? 10.515 9.942 9.725 1.00 0.00 9 ALA A O 4
ATOM 2008 N N . VAL A 1 10 ? 11.255 11.162 7.998 1.00 0.00 10 VAL A N 4
ATOM 2009 C CA . VAL A 1 10 ? 10.272 12.260 8.171 1.00 0.00 10 VAL A CA 4
ATOM 2010 C C . VAL A 1 10 ? 8.868 11.916 7.647 1.00 0.00 10 VAL A C 4
ATOM 2011 O O . VAL A 1 10 ? 7.906 12.617 7.971 1.00 0.00 10 VAL A O 4
ATOM 2043 N N . VAL A 1 12 ? 8.232 8.366 8.082 1.00 0.00 12 VAL A N 4
ATOM 2044 C CA . VAL A 1 12 ? 8.278 7.109 8.867 1.00 0.00 12 VAL A CA 4
ATOM 2045 C C . VAL A 1 12 ? 8.089 5.798 8.075 1.00 0.00 12 VAL A C 4
ATOM 2046 O O . VAL A 1 12 ? 7.520 4.830 8.586 1.00 0.00 12 VAL A O 4
ATOM 2059 N N . ALA A 1 13 ? 8.564 5.751 6.823 1.00 0.00 13 ALA A N 4
ATOM 2060 C CA . ALA A 1 13 ? 8.382 4.634 5.886 1.00 0.00 13 ALA A CA 4
ATOM 2061 C C . ALA A 1 13 ? 6.904 4.203 5.692 1.00 0.00 13 ALA A C 4
ATOM 2062 O O . ALA A 1 13 ? 6.616 3.019 5.496 1.00 0.00 13 ALA A O 4
ATOM 2069 N N . VAL A 1 14 ? 5.959 5.155 5.745 1.00 0.00 14 VAL A N 4
ATOM 2070 C CA . VAL A 1 14 ? 4.496 4.931 5.673 1.00 0.00 14 VAL A CA 4
ATOM 2071 C C . VAL A 1 14 ? 4.024 4.077 4.481 1.00 0.00 14 VAL A C 4
ATOM 2072 O O . VAL A 1 14 ? 2.997 3.400 4.569 1.00 0.00 14 VAL A O 4
ATOM 2085 N N . ALA A 1 15 ? 4.806 4.027 3.397 1.00 0.00 15 ALA A N 4
ATOM 2086 C CA . ALA A 1 15 ? 4.608 3.133 2.254 1.00 0.00 15 ALA A CA 4
ATOM 2087 C C . ALA A 1 15 ? 4.465 1.638 2.631 1.00 0.00 15 ALA A C 4
ATOM 2088 O O . ALA A 1 15 ? 3.778 0.898 1.926 1.00 0.00 15 ALA A O 4
ATOM 2095 N N . LEU A 1 16 ? 5.046 1.199 3.757 1.00 0.00 16 LEU A N 4
ATOM 2096 C CA . LEU A 1 16 ? 4.852 -0.139 4.335 1.00 0.00 16 LEU A CA 4
ATOM 2097 C C . LEU A 1 16 ? 3.366 -0.449 4.592 1.00 0.00 16 LEU A C 4
ATOM 2098 O O . LEU A 1 16 ? 2.852 -1.482 4.161 1.00 0.00 16 LEU A O 4
ATOM 2114 N N . TYR A 1 17 ? 2.669 0.458 5.277 1.00 0.00 17 TYR A N 4
ATOM 2115 C CA . TYR A 1 17 ? 1.258 0.299 5.641 1.00 0.00 17 TYR A CA 4
ATOM 2116 C C . TYR A 1 17 ? 0.331 0.504 4.435 1.00 0.00 17 TYR A C 4
ATOM 2117 O O . TYR A 1 17 ? -0.696 -0.168 4.332 1.00 0.00 17 TYR A O 4
ATOM 2135 N N . ALA A 1 18 ? 0.720 1.370 3.490 1.00 0.00 18 ALA A N 4
ATOM 2136 C CA . ALA A 1 18 ? 0.039 1.518 2.204 1.00 0.00 18 ALA A CA 4
ATOM 2137 C C . ALA A 1 18 ? 0.084 0.212 1.387 1.00 0.00 18 ALA A C 4
ATOM 2138 O O . ALA A 1 18 ? -0.966 -0.306 1.011 1.00 0.00 18 ALA A O 4
ATOM 2145 N N . TYR A 1 19 ? 1.265 -0.388 1.184 1.00 0.00 19 TYR A N 4
ATOM 2146 C CA . TYR A 1 19 ? 1.397 -1.706 0.544 1.00 0.00 19 TYR A CA 4
ATOM 2147 C C . TYR A 1 19 ? 0.601 -2.786 1.296 1.00 0.00 19 TYR A C 4
ATOM 2148 O O . TYR A 1 19 ? -0.094 -3.594 0.679 1.00 0.00 19 TYR A O 4
ATOM 2166 N N . GLY A 1 20 ? 0.620 -2.736 2.633 1.00 0.00 20 GLY A N 4
ATOM 2167 C CA . GLY A 1 20 ? -0.121 -3.623 3.535 1.00 0.00 20 GLY A CA 4
ATOM 2168 C C . GLY A 1 20 ? -1.657 -3.545 3.482 1.00 0.00 20 GLY A C 4
ATOM 2169 O O . GLY A 1 20 ? -2.310 -4.276 4.227 1.00 0.00 20 GLY A O 4
ATOM 2173 N N . LEU A 1 21 ? -2.241 -2.709 2.608 1.00 0.00 21 LEU A N 4
ATOM 2174 C CA . LEU A 1 21 ? -3.685 -2.698 2.319 1.00 0.00 21 LEU A CA 4
ATOM 2175 C C . LEU A 1 21 ? -4.035 -2.493 0.832 1.00 0.00 21 LEU A C 4
ATOM 2176 O O . LEU A 1 21 ? -5.041 -3.027 0.365 1.00 0.00 21 LEU A O 4
ATOM 2205 N N . PHE A 1 23 ? -2.076 -3.692 -1.604 1.00 0.00 23 PHE A N 4
ATOM 2206 C CA . PHE A 1 23 ? -1.499 -4.864 -2.277 1.00 0.00 23 PHE A CA 4
ATOM 2207 C C . PHE A 1 23 ? -1.630 -6.139 -1.424 1.00 0.00 23 PHE A C 4
ATOM 2208 O O . PHE A 1 23 ? -2.194 -7.126 -1.901 1.00 0.00 23 PHE A O 4
ATOM 2225 N N . ARG A 1 24 ? -1.191 -6.102 -0.154 1.00 0.00 24 ARG A N 4
ATOM 2226 C CA . ARG A 1 24 ? -1.273 -7.178 0.867 1.00 0.00 24 ARG A CA 4
ATOM 2227 C C . ARG A 1 24 ? -0.972 -8.607 0.362 1.00 0.00 24 ARG A C 4
ATOM 2228 O O . ARG A 1 24 ? -1.581 -9.581 0.805 1.00 0.00 24 ARG A O 4
ATOM 2249 N N . LEU A 1 25 ? -0.033 -8.721 -0.582 1.00 0.00 25 LEU A N 4
ATOM 2250 C CA . LEU A 1 25 ? 0.290 -9.949 -1.328 1.00 0.00 25 LEU A CA 4
ATOM 2251 C C . LEU A 1 25 ? 0.862 -11.092 -0.461 1.00 0.00 25 LEU A C 4
ATOM 2252 O O . LEU A 1 25 ? 0.733 -12.265 -0.816 1.00 0.00 25 LEU A O 4
ATOM 2287 N N . GLY A 1 27 ? 2.373 -12.010 4.009 1.00 0.00 27 GLY A N 4
ATOM 2288 C CA . GLY A 1 27 ? 2.081 -11.724 5.422 1.00 0.00 27 GLY A CA 4
ATOM 2289 C C . GLY A 1 27 ? 2.942 -12.439 6.467 1.00 0.00 27 GLY A C 4
ATOM 2290 O O . GLY A 1 27 ? 2.566 -12.469 7.640 1.00 0.00 27 GLY A O 4
ATOM 2294 N N . ALA A 1 28 ? 4.085 -13.014 6.078 1.00 0.00 28 ALA A N 4
ATOM 2295 C CA . ALA A 1 28 ? 4.985 -13.721 6.998 1.00 0.00 28 ALA A CA 4
ATOM 2296 C C . ALA A 1 28 ? 5.605 -12.813 8.087 1.00 0.00 28 ALA A C 4
ATOM 2297 O O . ALA A 1 28 ? 5.855 -13.277 9.204 1.00 0.00 28 ALA A O 4
ATOM 2304 N N . SER A 1 29 ? 5.829 -11.526 7.773 1.00 0.00 29 SER A N 4
ATOM 2305 C CA . SER A 1 29 ? 6.612 -10.583 8.599 1.00 0.00 29 SER A CA 4
ATOM 2306 C C . SER A 1 29 ? 6.105 -9.124 8.552 1.00 0.00 29 SER A C 4
ATOM 2307 O O . SER A 1 29 ? 6.852 -8.202 8.892 1.00 0.00 29 SER A O 4
ATOM 2315 N N . GLY A 1 30 ? 4.863 -8.875 8.115 1.00 0.00 30 GLY A N 4
ATOM 2316 C CA . GLY A 1 30 ? 4.332 -7.513 7.926 1.00 0.00 30 GLY A CA 4
ATOM 2317 C C . GLY A 1 30 ? 2.805 -7.416 7.749 1.00 0.00 30 GLY A C 4
ATOM 2318 O O . GLY A 1 30 ? 2.118 -8.444 7.721 1.00 0.00 30 GLY A O 4
ATOM 2322 N N . PRO A 1 31 ? 2.256 -6.186 7.645 1.00 0.00 31 PRO A N 4
ATOM 2323 C CA . PRO A 1 31 ? 0.812 -5.930 7.595 1.00 0.00 31 PRO A CA 4
ATOM 2324 C C . PRO A 1 31 ? 0.162 -6.517 6.331 1.00 0.00 31 PRO A C 4
ATOM 2325 O O . PRO A 1 31 ? 0.641 -6.298 5.218 1.00 0.00 31 PRO A O 4
ATOM 2336 N N . ASN A 1 32 ? -0.923 -7.282 6.508 1.00 0.00 32 ASN A N 4
ATOM 2337 C CA . ASN A 1 32 ? -1.543 -8.078 5.432 1.00 0.00 32 ASN A CA 4
ATOM 2338 C C . ASN A 1 32 ? -3.053 -8.382 5.617 1.00 0.00 32 ASN A C 4
ATOM 2339 O O . ASN A 1 32 ? -3.597 -9.243 4.923 1.00 0.00 32 ASN A O 4
ATOM 2350 N N . LYS A 1 33 ? -3.733 -7.707 6.558 1.00 0.00 33 LYS A N 4
ATOM 2351 C CA . LYS A 1 33 ? -5.131 -7.985 6.972 1.00 0.00 33 LYS A CA 4
ATOM 2352 C C . LYS A 1 33 ? -6.009 -6.724 7.001 1.00 0.00 33 LYS A C 4
ATOM 2353 O O . LYS A 1 33 ? -6.918 -6.585 7.823 1.00 0.00 33 LYS A O 4
ATOM 2372 N N . LYS A 1 34 ? -5.739 -5.811 6.064 1.00 0.00 34 LYS A N 4
ATOM 2373 C CA . LYS A 1 34 ? -6.552 -4.631 5.721 1.00 0.00 34 LYS A CA 4
ATOM 2374 C C . LYS A 1 34 ? -6.665 -4.527 4.195 1.00 0.00 34 LYS A C 4
ATOM 2375 O O . LYS A 1 34 ? -5.865 -5.123 3.475 1.00 0.00 34 LYS A O 4
ATOM 2394 N N . GLU A 1 35 ? -7.641 -3.773 3.699 1.00 0.00 35 GLU A N 4
ATOM 2395 C CA . GLU A 1 35 ? -7.885 -3.558 2.261 1.00 0.00 35 GLU A CA 4
ATOM 2396 C C . GLU A 1 35 ? -8.355 -2.116 1.993 1.00 0.00 35 GLU A C 4
ATOM 2397 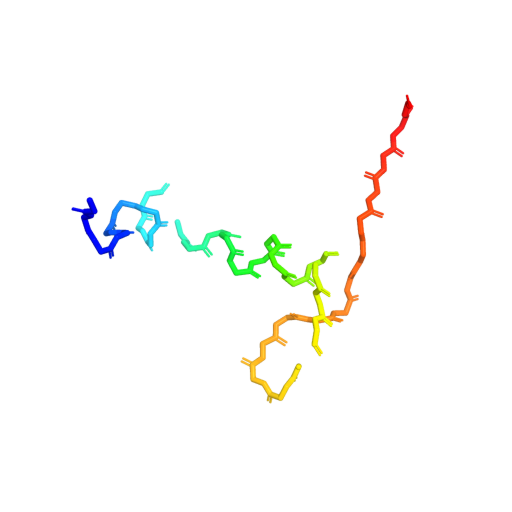O O . GLU A 1 35 ? -8.808 -1.428 2.911 1.00 0.00 35 GLU A O 4
ATOM 2409 N N . SER A 1 36 ? -8.266 -1.654 0.741 1.00 0.00 36 SER A N 4
ATOM 2410 C CA . SER A 1 36 ? -8.759 -0.335 0.304 1.00 0.00 36 SER A CA 4
ATOM 2411 C C . SER A 1 36 ? -10.265 -0.143 0.562 1.00 0.00 36 SER A C 4
ATOM 2412 O O . SER A 1 36 ? -11.058 -1.065 0.356 1.00 0.00 36 SER A O 4
ATOM 2420 N N . ARG A 1 37 ? -10.665 1.074 0.966 1.00 0.00 37 ARG A N 4
ATOM 2421 C CA . ARG A 1 37 ? -12.053 1.473 1.311 1.00 0.00 37 ARG A CA 4
ATOM 2422 C C . ARG A 1 37 ? -12.417 2.838 0.700 1.00 0.00 37 ARG A C 4
ATOM 2423 O O . ARG A 1 37 ? -11.563 3.524 0.134 1.00 0.00 37 ARG A O 4
ATOM 2444 N N . GLY A 1 38 ? -13.677 3.252 0.851 1.00 0.00 38 GLY A N 4
ATOM 2445 C CA . GLY A 1 38 ? -14.180 4.572 0.444 1.00 0.00 38 GLY A CA 4
ATOM 2446 C C . GLY A 1 38 ? -15.592 4.878 0.963 1.00 0.00 38 GLY A C 4
ATOM 2447 O O . GLY A 1 38 ? -16.242 4.020 1.568 1.00 0.00 38 GLY A O 4
ATOM 2451 N N . ARG A 1 39 ? -16.065 6.110 0.721 1.00 0.00 39 ARG A N 4
ATOM 2452 C CA . ARG A 1 39 ? -17.360 6.649 1.208 1.00 0.00 39 ARG A CA 4
ATOM 2453 C C . ARG A 1 39 ? -18.212 7.327 0.114 1.00 0.00 39 ARG A C 4
ATOM 2454 O O . ARG A 1 39 ? -19.212 7.978 0.421 1.00 0.00 39 ARG A O 4
ATOM 2475 N N . GLY A 1 40 ? -17.837 7.171 -1.160 1.00 0.00 40 GLY A N 4
ATOM 2476 C CA . GLY A 1 40 ? -18.517 7.787 -2.312 1.00 0.00 40 GLY A CA 4
ATOM 2477 C C . GLY A 1 40 ? -18.185 7.158 -3.675 1.00 0.00 40 GLY A C 4
ATOM 2478 O O . GLY A 1 40 ? -18.311 7.810 -4.712 1.00 0.00 40 GLY A O 4
ATOM 2485 N N . VAL A 1 1 ? 18.003 9.285 -7.034 1.00 0.00 1 VAL A N 5
ATOM 2486 C CA . VAL A 1 1 ? 17.585 8.517 -5.824 1.00 0.00 1 VAL A CA 5
ATOM 2487 C C . VAL A 1 1 ? 18.386 8.936 -4.588 1.00 0.00 1 VAL A C 5
ATOM 2488 O O . VAL A 1 1 ? 19.530 9.373 -4.706 1.00 0.00 1 VAL A O 5
ATOM 2503 N N . VAL A 1 2 ? 17.789 8.788 -3.397 1.00 0.00 2 VAL A N 5
ATOM 2504 C CA . VAL A 1 2 ? 18.389 9.124 -2.078 1.00 0.00 2 VAL A CA 5
ATOM 2505 C C . VAL A 1 2 ? 18.190 7.999 -1.041 1.00 0.00 2 VAL A C 5
ATOM 2506 O O . VAL A 1 2 ? 18.175 8.242 0.165 1.00 0.00 2 VAL A O 5
ATOM 2519 N N . PHE A 1 3 ? 17.973 6.763 -1.509 1.00 0.00 3 PHE A N 5
ATOM 2520 C CA . PHE A 1 3 ? 17.557 5.590 -0.714 1.00 0.00 3 PHE A CA 5
ATOM 2521 C C . PHE A 1 3 ? 16.378 5.868 0.252 1.00 0.00 3 PHE A C 5
ATOM 2522 O O . PHE A 1 3 ? 16.291 5.316 1.349 1.00 0.00 3 PHE A O 5
ATOM 2539 N N . TYR A 1 4 ? 15.456 6.739 -0.182 1.00 0.00 4 TYR A N 5
ATOM 2540 C CA . TYR A 1 4 ? 14.172 7.063 0.462 1.00 0.00 4 TYR A CA 5
ATOM 2541 C C . TYR A 1 4 ? 14.256 7.537 1.930 1.00 0.00 4 TYR A C 5
ATOM 2542 O O . TYR A 1 4 ? 13.283 7.419 2.675 1.00 0.00 4 TYR A O 5
ATOM 2560 N N . VAL A 1 5 ? 15.396 8.107 2.352 1.00 0.00 5 VAL A N 5
ATOM 2561 C CA . VAL A 1 5 ? 15.643 8.556 3.740 1.00 0.00 5 VAL A CA 5
ATOM 2562 C C . VAL A 1 5 ? 14.555 9.477 4.312 1.00 0.00 5 VAL A C 5
ATOM 2563 O O . VAL A 1 5 ? 14.189 9.331 5.477 1.00 0.00 5 VAL A O 5
ATOM 2576 N N . ALA A 1 6 ? 13.992 10.383 3.503 1.00 0.00 6 ALA A N 5
ATOM 2577 C CA . ALA A 1 6 ? 12.888 11.255 3.912 1.00 0.00 6 ALA A CA 5
ATOM 2578 C C . ALA A 1 6 ? 11.573 10.475 4.111 1.00 0.00 6 ALA A C 5
ATOM 2579 O O . ALA A 1 6 ? 10.919 10.616 5.145 1.00 0.00 6 ALA A O 5
ATOM 2586 N N . LEU A 1 7 ? 11.217 9.598 3.166 1.00 0.00 7 LEU A N 5
ATOM 2587 C CA . LEU A 1 7 ? 10.031 8.732 3.233 1.00 0.00 7 LEU A CA 5
ATOM 2588 C C . LEU A 1 7 ? 10.057 7.868 4.510 1.00 0.00 7 LEU A C 5
ATOM 2589 O O . LEU A 1 7 ? 9.076 7.790 5.248 1.00 0.00 7 LEU A O 5
ATOM 2605 N N . THR A 1 8 ? 11.216 7.285 4.821 1.00 0.00 8 THR A N 5
ATOM 2606 C CA . THR A 1 8 ? 11.454 6.467 6.023 1.00 0.00 8 THR A CA 5
ATOM 2607 C C . THR A 1 8 ? 11.413 7.263 7.344 1.00 0.00 8 THR A C 5
ATOM 2608 O O . THR A 1 8 ? 11.219 6.659 8.400 1.00 0.00 8 THR A O 5
ATOM 2619 N N . ALA A 1 9 ? 11.522 8.600 7.318 1.00 0.00 9 ALA A N 5
ATOM 2620 C CA . ALA A 1 9 ? 11.678 9.435 8.518 1.00 0.00 9 ALA A CA 5
ATOM 2621 C C . ALA A 1 9 ? 10.558 10.481 8.699 1.00 0.00 9 ALA A C 5
ATOM 2622 O O . ALA A 1 9 ? 9.730 10.327 9.598 1.00 0.00 9 ALA A O 5
ATOM 2629 N N . VAL A 1 10 ? 10.474 11.512 7.846 1.00 0.00 10 VAL A N 5
ATOM 2630 C CA . VAL A 1 10 ? 9.418 12.551 7.924 1.00 0.00 10 VAL A CA 5
ATOM 2631 C C . VAL A 1 10 ? 8.033 12.055 7.479 1.00 0.00 10 VAL A C 5
ATOM 2632 O O . VAL A 1 10 ? 7.029 12.703 7.777 1.00 0.00 10 VAL A O 5
ATOM 2664 N N . VAL A 1 12 ? 7.597 8.474 8.151 1.00 0.00 12 VAL A N 5
ATOM 2665 C CA . VAL A 1 12 ? 7.676 7.264 9.004 1.00 0.00 12 VAL A CA 5
ATOM 2666 C C . VAL A 1 12 ? 7.501 5.907 8.286 1.00 0.00 12 VAL A C 5
ATOM 2667 O O . VAL A 1 12 ? 6.909 4.971 8.827 1.00 0.00 12 VAL A O 5
ATOM 2680 N N . ALA A 1 13 ? 8.022 5.792 7.057 1.00 0.00 13 ALA A N 5
ATOM 2681 C CA . ALA A 1 13 ? 7.905 4.624 6.175 1.00 0.00 13 ALA A CA 5
ATOM 2682 C C . ALA A 1 13 ? 6.449 4.192 5.870 1.00 0.00 13 ALA A C 5
ATOM 2683 O O . ALA A 1 13 ? 6.181 3.010 5.651 1.00 0.00 13 ALA A O 5
ATOM 2690 N N . VAL A 1 14 ? 5.499 5.141 5.837 1.00 0.00 14 VAL A N 5
ATOM 2691 C CA . VAL A 1 14 ? 4.055 4.904 5.610 1.00 0.00 14 VAL A CA 5
ATOM 2692 C C . VAL A 1 14 ? 3.728 4.060 4.367 1.00 0.00 14 VAL A C 5
ATOM 2693 O O . VAL A 1 14 ? 2.729 3.340 4.360 1.00 0.00 14 VAL A O 5
ATOM 2706 N N . ALA A 1 15 ? 4.593 4.068 3.347 1.00 0.00 15 ALA A N 5
ATOM 2707 C CA . ALA A 1 15 ? 4.487 3.202 2.168 1.00 0.00 15 ALA A CA 5
ATOM 2708 C C . ALA A 1 15 ? 4.410 1.693 2.498 1.00 0.00 15 ALA A C 5
ATOM 2709 O O . ALA A 1 15 ? 3.766 0.945 1.761 1.00 0.00 15 ALA A O 5
ATOM 2716 N N . LEU A 1 16 ? 5.002 1.237 3.611 1.00 0.00 16 LEU A N 5
ATOM 2717 C CA . LEU A 1 16 ? 4.875 -0.143 4.104 1.00 0.00 16 LEU A CA 5
ATOM 2718 C C . LEU A 1 16 ? 3.430 -0.474 4.517 1.00 0.00 16 LEU A C 5
ATOM 2719 O O . LEU A 1 16 ? 2.874 -1.489 4.097 1.00 0.00 16 LEU A O 5
ATOM 2735 N N . TYR A 1 17 ? 2.802 0.399 5.308 1.00 0.00 17 TYR A N 5
ATOM 2736 C CA . TYR A 1 17 ? 1.409 0.239 5.738 1.00 0.00 17 TYR A CA 5
ATOM 2737 C C . TYR A 1 17 ? 0.420 0.431 4.577 1.00 0.00 17 TYR A C 5
ATOM 2738 O O . TYR A 1 17 ? -0.591 -0.272 4.511 1.00 0.00 17 TYR A O 5
ATOM 2756 N N . ALA A 1 18 ? 0.737 1.314 3.622 1.00 0.00 18 ALA A N 5
ATOM 2757 C CA . ALA A 1 18 ? -0.001 1.449 2.367 1.00 0.00 18 ALA A CA 5
ATOM 2758 C C . ALA A 1 18 ? 0.077 0.170 1.511 1.00 0.00 18 ALA A C 5
ATOM 2759 O O . ALA A 1 18 ? -0.956 -0.331 1.077 1.00 0.00 18 ALA A O 5
ATOM 2766 N N . TYR A 1 19 ? 1.261 -0.428 1.325 1.00 0.00 19 TYR A N 5
ATOM 2767 C CA . TYR A 1 19 ? 1.400 -1.736 0.662 1.00 0.00 19 TYR A CA 5
ATOM 2768 C C . TYR A 1 19 ? 0.596 -2.829 1.387 1.00 0.00 19 TYR A C 5
ATOM 2769 O O . TYR A 1 19 ? -0.073 -3.641 0.749 1.00 0.00 19 TYR A O 5
ATOM 2787 N N . GLY A 1 20 ? 0.558 -2.779 2.723 1.00 0.00 20 GLY A N 5
ATOM 2788 C CA . GLY A 1 20 ? -0.258 -3.636 3.590 1.00 0.00 20 GLY A CA 5
ATOM 2789 C C . GLY A 1 20 ? -1.785 -3.489 3.468 1.00 0.00 20 GLY A C 5
ATOM 2790 O O . GLY A 1 20 ? -2.502 -4.194 4.184 1.00 0.00 20 GLY A O 5
ATOM 2794 N N . LEU A 1 21 ? -2.297 -2.627 2.574 1.00 0.00 21 LEU A N 5
ATOM 2795 C CA . LEU A 1 21 ? -3.731 -2.526 2.245 1.00 0.00 21 LEU A CA 5
ATOM 2796 C C . LEU A 1 21 ? -4.033 -2.347 0.742 1.00 0.00 21 LEU A C 5
ATOM 2797 O O . LEU A 1 21 ? -5.088 -2.774 0.275 1.00 0.00 21 LEU A O 5
ATOM 2826 N N . PHE A 1 23 ? -1.983 -3.781 -1.568 1.00 0.00 23 PHE A N 5
ATOM 2827 C CA . PHE A 1 23 ? -1.399 -4.996 -2.158 1.00 0.00 23 PHE A CA 5
ATOM 2828 C C . PHE A 1 23 ? -1.596 -6.233 -1.267 1.00 0.00 23 PHE A C 5
ATOM 2829 O O . PHE A 1 23 ? -2.145 -7.232 -1.737 1.00 0.00 23 PHE A O 5
ATOM 2846 N N . ARG A 1 24 ? -1.198 -6.161 0.017 1.00 0.00 24 ARG A N 5
ATOM 2847 C CA . ARG A 1 24 ? -1.251 -7.237 1.038 1.00 0.00 24 ARG A CA 5
ATOM 2848 C C . ARG A 1 24 ? -0.873 -8.645 0.531 1.00 0.00 24 ARG A C 5
ATOM 2849 O O . ARG A 1 24 ? -1.475 -9.648 0.914 1.00 0.00 24 ARG A O 5
ATOM 2870 N N . LEU A 1 25 ? 0.131 -8.702 -0.350 1.00 0.00 25 LEU A N 5
ATOM 2871 C CA . LEU A 1 25 ? 0.575 -9.900 -1.081 1.00 0.00 25 LEU A CA 5
ATOM 2872 C C . LEU A 1 25 ? 1.136 -11.023 -0.182 1.00 0.00 25 LEU A C 5
ATOM 2873 O O . LEU A 1 25 ? 1.005 -12.204 -0.511 1.00 0.00 25 LEU A O 5
ATOM 2908 N N . GLY A 1 27 ? 2.571 -11.913 4.283 1.00 0.00 27 GLY A N 5
ATOM 2909 C CA . GLY A 1 27 ? 2.223 -11.606 5.680 1.00 0.00 27 GLY A CA 5
ATOM 2910 C C . GLY A 1 27 ? 2.985 -12.347 6.783 1.00 0.00 27 GLY A C 5
ATOM 2911 O O . GLY A 1 27 ? 2.705 -12.116 7.960 1.00 0.00 27 GLY A O 5
ATOM 2915 N N . ALA A 1 28 ? 3.958 -13.203 6.450 1.00 0.00 28 ALA A N 5
ATOM 2916 C CA . ALA A 1 28 ? 4.792 -13.889 7.448 1.00 0.00 28 ALA A CA 5
ATOM 2917 C C . ALA A 1 28 ? 5.679 -12.929 8.280 1.00 0.00 28 ALA A C 5
ATOM 2918 O O . ALA A 1 28 ? 6.057 -13.264 9.407 1.00 0.00 28 ALA A O 5
ATOM 2925 N N . SER A 1 29 ? 5.974 -11.735 7.743 1.00 0.00 29 SER A N 5
ATOM 2926 C CA . SER A 1 29 ? 6.898 -10.739 8.322 1.00 0.00 29 SER A CA 5
ATOM 2927 C C . SER A 1 29 ? 6.437 -9.277 8.121 1.00 0.00 29 SER A C 5
ATOM 2928 O O . SER A 1 29 ? 7.258 -8.359 8.187 1.00 0.00 29 SER A O 5
ATOM 2936 N N . GLY A 1 30 ? 5.146 -9.029 7.852 1.00 0.00 30 GLY A N 5
ATOM 2937 C CA . GLY A 1 30 ? 4.625 -7.677 7.577 1.00 0.00 30 GLY A CA 5
ATOM 2938 C C . GLY A 1 30 ? 3.089 -7.541 7.545 1.00 0.00 30 GLY A C 5
ATOM 2939 O O . GLY A 1 30 ? 2.374 -8.547 7.622 1.00 0.00 30 GLY A O 5
ATOM 2943 N N . PRO A 1 31 ? 2.565 -6.302 7.441 1.00 0.00 31 PRO A N 5
ATOM 2944 C CA . PRO A 1 31 ? 1.128 -6.008 7.502 1.00 0.00 31 PRO A CA 5
ATOM 2945 C C . PRO A 1 31 ? 0.373 -6.547 6.276 1.00 0.00 31 PRO A C 5
ATOM 2946 O O . PRO A 1 31 ? 0.813 -6.373 5.137 1.00 0.00 31 PRO A O 5
ATOM 2957 N N . ASN A 1 32 ? -0.763 -7.220 6.508 1.00 0.00 32 ASN A N 5
ATOM 2958 C CA . ASN A 1 32 ? -1.461 -8.008 5.475 1.00 0.00 32 ASN A CA 5
ATOM 2959 C C . ASN A 1 32 ? -2.987 -8.194 5.694 1.00 0.00 32 ASN A C 5
ATOM 2960 O O . ASN A 1 32 ? -3.593 -9.069 5.070 1.00 0.00 32 ASN A O 5
ATOM 2971 N N . LYS A 1 33 ? -3.617 -7.410 6.584 1.00 0.00 33 LYS A N 5
ATOM 2972 C CA . LYS A 1 33 ? -4.998 -7.628 7.084 1.00 0.00 33 LYS A CA 5
ATOM 2973 C C . LYS A 1 33 ? -5.899 -6.382 6.989 1.00 0.00 33 LYS A C 5
ATOM 2974 O O . LYS A 1 33 ? -6.816 -6.197 7.792 1.00 0.00 33 LYS A O 5
ATOM 2993 N N . LYS A 1 34 ? -5.656 -5.538 5.981 1.00 0.00 34 LYS A N 5
ATOM 2994 C CA . LYS A 1 34 ? -6.485 -4.377 5.600 1.00 0.00 34 LYS A CA 5
ATOM 2995 C C . LYS A 1 34 ? -6.658 -4.320 4.077 1.00 0.00 34 LYS A C 5
ATOM 2996 O O . LYS A 1 34 ? -5.916 -4.974 3.346 1.00 0.00 34 LYS A O 5
ATOM 3015 N N . GLU A 1 35 ? -7.620 -3.534 3.596 1.00 0.00 35 GLU A N 5
ATOM 3016 C CA . GLU A 1 35 ? -7.905 -3.319 2.164 1.00 0.00 35 GLU A CA 5
ATOM 3017 C C . GLU A 1 35 ? -8.383 -1.876 1.905 1.00 0.00 35 GLU A C 5
ATOM 3018 O O . GLU A 1 35 ? -8.842 -1.196 2.826 1.00 0.00 35 GLU A O 5
ATOM 3030 N N . SER A 1 36 ? -8.294 -1.404 0.655 1.00 0.00 36 SER A N 5
ATOM 3031 C CA . SER A 1 36 ? -8.790 -0.078 0.229 1.00 0.00 36 SER A CA 5
ATOM 3032 C C . SER A 1 36 ? -10.317 0.061 0.378 1.00 0.00 36 SER A C 5
ATOM 3033 O O . SER A 1 36 ? -11.052 -0.915 0.195 1.00 0.00 36 SER A O 5
ATOM 3041 N N . ARG A 1 37 ? -10.805 1.280 0.665 1.00 0.00 37 ARG A N 5
ATOM 3042 C CA . ARG A 1 37 ? -12.225 1.606 0.957 1.00 0.00 37 ARG A CA 5
ATOM 3043 C C . ARG A 1 37 ? -12.675 2.924 0.299 1.00 0.00 37 ARG A C 5
ATOM 3044 O O . ARG A 1 37 ? -11.854 3.678 -0.230 1.00 0.00 37 ARG A O 5
ATOM 3065 N N . GLY A 1 38 ? -13.977 3.215 0.367 1.00 0.00 38 GLY A N 5
ATOM 3066 C CA . GLY A 1 38 ? -14.599 4.458 -0.114 1.00 0.00 38 GLY A CA 5
ATOM 3067 C C . GLY A 1 38 ? -16.089 4.577 0.250 1.00 0.00 38 GLY A C 5
ATOM 3068 O O . GLY A 1 38 ? -16.666 3.662 0.846 1.00 0.00 38 GLY A O 5
ATOM 3072 N N . ARG A 1 39 ? -16.713 5.709 -0.113 1.00 0.00 39 ARG A N 5
ATOM 3073 C CA . ARG A 1 39 ? -18.118 6.069 0.211 1.00 0.00 39 ARG A CA 5
ATOM 3074 C C . ARG A 1 39 ? -18.938 6.576 -0.996 1.00 0.00 39 ARG A C 5
ATOM 3075 O O . ARG A 1 39 ? -20.060 7.057 -0.819 1.00 0.00 39 ARG A O 5
ATOM 3096 N N . GLY A 1 40 ? -18.404 6.466 -2.217 1.00 0.00 40 GLY A N 5
ATOM 3097 C CA . GLY A 1 40 ? -18.994 7.020 -3.451 1.00 0.00 40 GLY A CA 5
ATOM 3098 C C . GLY A 1 40 ? -18.864 6.117 -4.686 1.00 0.00 40 GLY A C 5
ATOM 3099 O O . GLY A 1 40 ? -18.927 6.594 -5.820 1.00 0.00 40 GLY A O 5
ATOM 3106 N N . VAL A 1 1 ? 17.706 9.105 -5.989 1.00 0.00 1 VAL A N 6
ATOM 3107 C CA . VAL A 1 1 ? 17.272 8.354 -4.773 1.00 0.00 1 VAL A CA 6
ATOM 3108 C C . VAL A 1 1 ? 18.140 8.698 -3.559 1.00 0.00 1 VAL A C 6
ATOM 3109 O O . VAL A 1 1 ? 19.294 9.096 -3.710 1.00 0.00 1 VAL A O 6
ATOM 3124 N N . VAL A 1 2 ? 17.592 8.521 -2.349 1.00 0.00 2 VAL A N 6
ATOM 3125 C CA . VAL A 1 2 ? 18.263 8.761 -1.045 1.00 0.00 2 VAL A CA 6
ATOM 3126 C C . VAL A 1 2 ? 18.092 7.569 -0.079 1.00 0.00 2 VAL A C 6
ATOM 3127 O O . VAL A 1 2 ? 18.092 7.729 1.141 1.00 0.00 2 VAL A O 6
ATOM 3140 N N . PHE A 1 3 ? 17.877 6.366 -0.630 1.00 0.00 3 PHE A N 6
ATOM 3141 C CA . PHE A 1 3 ? 17.477 5.135 0.080 1.00 0.00 3 PHE A CA 6
ATOM 3142 C C . PHE A 1 3 ? 16.288 5.324 1.055 1.00 0.00 3 PHE A C 6
ATOM 3143 O O . PHE A 1 3 ? 16.191 4.668 2.093 1.00 0.00 3 PHE A O 6
ATOM 3160 N N . TYR A 1 4 ? 15.368 6.232 0.699 1.00 0.00 4 TYR A N 6
ATOM 3161 C CA . TYR A 1 4 ? 14.083 6.500 1.370 1.00 0.00 4 TYR A CA 6
ATOM 3162 C C . TYR A 1 4 ? 14.171 6.827 2.877 1.00 0.00 4 TYR A C 6
ATOM 3163 O O . TYR A 1 4 ? 13.185 6.675 3.603 1.00 0.00 4 TYR A O 6
ATOM 3181 N N . VAL A 1 5 ? 15.329 7.287 3.369 1.00 0.00 5 VAL A N 6
ATOM 3182 C CA . VAL A 1 5 ? 15.572 7.535 4.806 1.00 0.00 5 VAL A CA 6
ATOM 3183 C C . VAL A 1 5 ? 14.590 8.532 5.437 1.00 0.00 5 VAL A C 6
ATOM 3184 O O . VAL A 1 5 ? 14.192 8.347 6.586 1.00 0.00 5 VAL A O 6
ATOM 3197 N N . ALA A 1 6 ? 14.144 9.548 4.687 1.00 0.00 6 ALA A N 6
ATOM 3198 C CA . ALA A 1 6 ? 13.130 10.505 5.137 1.00 0.00 6 ALA A CA 6
ATOM 3199 C C . ALA A 1 6 ? 11.736 9.856 5.255 1.00 0.00 6 ALA A C 6
ATOM 3200 O O . ALA A 1 6 ? 11.093 9.956 6.300 1.00 0.00 6 ALA A O 6
ATOM 3207 N N . LEU A 1 7 ? 11.290 9.128 4.224 1.00 0.00 7 LEU A N 6
ATOM 3208 C CA . LEU A 1 7 ? 10.010 8.402 4.220 1.00 0.00 7 LEU A CA 6
ATOM 3209 C C . LEU A 1 7 ? 9.943 7.411 5.400 1.00 0.00 7 LEU A C 6
ATOM 3210 O O . LEU A 1 7 ? 8.964 7.365 6.145 1.00 0.00 7 LEU A O 6
ATOM 3226 N N . THR A 1 8 ? 11.037 6.685 5.626 1.00 0.00 8 THR A N 6
ATOM 3227 C CA . THR A 1 8 ? 11.192 5.683 6.696 1.00 0.00 8 THR A CA 6
ATOM 3228 C C . THR A 1 8 ? 11.296 6.299 8.111 1.00 0.00 8 THR A C 6
ATOM 3229 O O . THR A 1 8 ? 11.309 5.558 9.095 1.00 0.00 8 THR A O 6
ATOM 3240 N N . ALA A 1 9 ? 11.319 7.637 8.254 1.00 0.00 9 ALA A N 6
ATOM 3241 C CA . ALA A 1 9 ? 11.472 8.328 9.544 1.00 0.00 9 ALA A CA 6
ATOM 3242 C C . ALA A 1 9 ? 10.456 9.470 9.768 1.00 0.00 9 ALA A C 6
ATOM 3243 O O . ALA A 1 9 ? 9.565 9.331 10.608 1.00 0.00 9 ALA A O 6
ATOM 3250 N N . VAL A 1 10 ? 10.534 10.577 9.018 1.00 0.00 10 VAL A N 6
ATOM 3251 C CA . VAL A 1 10 ? 9.629 11.741 9.169 1.00 0.00 10 VAL A CA 6
ATOM 3252 C C . VAL A 1 10 ? 8.233 11.523 8.558 1.00 0.00 10 VAL A C 6
ATOM 3253 O O . VAL A 1 10 ? 7.316 12.295 8.844 1.00 0.00 10 VAL A O 6
ATOM 3285 N N . VAL A 1 12 ? 7.204 8.089 8.961 1.00 0.00 12 VAL A N 6
ATOM 3286 C CA . VAL A 1 12 ? 7.053 6.843 9.748 1.00 0.00 12 VAL A CA 6
ATOM 3287 C C . VAL A 1 12 ? 6.835 5.555 8.929 1.00 0.00 12 VAL A C 6
ATOM 3288 O O . VAL A 1 12 ? 6.070 4.671 9.317 1.00 0.00 12 VAL A O 6
ATOM 3301 N N . ALA A 1 13 ? 7.526 5.441 7.787 1.00 0.00 13 ALA A N 6
ATOM 3302 C CA . ALA A 1 13 ? 7.441 4.326 6.839 1.00 0.00 13 ALA A CA 6
ATOM 3303 C C . ALA A 1 13 ? 6.017 4.045 6.303 1.00 0.00 13 ALA A C 6
ATOM 3304 O O . ALA A 1 13 ? 5.660 2.892 6.055 1.00 0.00 13 ALA A O 6
ATOM 3311 N N . VAL A 1 14 ? 5.197 5.088 6.101 1.00 0.00 14 VAL A N 6
ATOM 3312 C CA . VAL A 1 14 ? 3.812 5.010 5.581 1.00 0.00 14 VAL A CA 6
ATOM 3313 C C . VAL A 1 14 ? 3.639 4.105 4.348 1.00 0.00 14 VAL A C 6
ATOM 3314 O O . VAL A 1 14 ? 2.625 3.415 4.231 1.00 0.00 14 VAL A O 6
ATOM 3327 N N . ALA A 1 15 ? 4.644 4.029 3.467 1.00 0.00 15 ALA A N 6
ATOM 3328 C CA . ALA A 1 15 ? 4.655 3.148 2.296 1.00 0.00 15 ALA A CA 6
ATOM 3329 C C . ALA A 1 15 ? 4.481 1.650 2.637 1.00 0.00 15 ALA A C 6
ATOM 3330 O O . ALA A 1 15 ? 3.833 0.927 1.879 1.00 0.00 15 ALA A O 6
ATOM 3337 N N . LEU A 1 16 ? 4.999 1.185 3.782 1.00 0.00 16 LEU A N 6
ATOM 3338 C CA . LEU A 1 16 ? 4.829 -0.194 4.261 1.00 0.00 16 LEU A CA 6
ATOM 3339 C C . LEU A 1 16 ? 3.354 -0.506 4.562 1.00 0.00 16 LEU A C 6
ATOM 3340 O O . LEU A 1 16 ? 2.833 -1.541 4.149 1.00 0.00 16 LEU A O 6
ATOM 3356 N N . TYR A 1 17 ? 2.672 0.406 5.256 1.00 0.00 17 TYR A N 6
ATOM 3357 C CA . TYR A 1 17 ? 1.258 0.274 5.618 1.00 0.00 17 TYR A CA 6
ATOM 3358 C C . TYR A 1 17 ? 0.331 0.459 4.409 1.00 0.00 17 TYR A C 6
ATOM 3359 O O . TYR A 1 17 ? -0.662 -0.260 4.287 1.00 0.00 17 TYR A O 6
ATOM 3377 N N . ALA A 1 18 ? 0.684 1.353 3.477 1.00 0.00 18 ALA A N 6
ATOM 3378 C CA . ALA A 1 18 ? 0.004 1.496 2.189 1.00 0.00 18 ALA A CA 6
ATOM 3379 C C . ALA A 1 18 ? 0.097 0.207 1.350 1.00 0.00 18 ALA A C 6
ATOM 3380 O O . ALA A 1 18 ? -0.927 -0.320 0.922 1.00 0.00 18 ALA A O 6
ATOM 3387 N N . TYR A 1 19 ? 1.295 -0.368 1.185 1.00 0.00 19 TYR A N 6
ATOM 3388 C CA . TYR A 1 19 ? 1.487 -1.687 0.563 1.00 0.00 19 TYR A CA 6
ATOM 3389 C C . TYR A 1 19 ? 0.680 -2.778 1.290 1.00 0.00 19 TYR A C 6
ATOM 3390 O O . TYR A 1 19 ? 0.002 -3.588 0.657 1.00 0.00 19 TYR A O 6
ATOM 3408 N N . GLY A 1 20 ? 0.656 -2.730 2.624 1.00 0.00 20 GLY A N 6
ATOM 3409 C CA . GLY A 1 20 ? -0.110 -3.612 3.508 1.00 0.00 20 GLY A CA 6
ATOM 3410 C C . GLY A 1 20 ? -1.640 -3.458 3.492 1.00 0.00 20 GLY A C 6
ATOM 3411 O O . GLY A 1 20 ? -2.306 -4.121 4.291 1.00 0.00 20 GLY A O 6
ATOM 3415 N N . LEU A 1 21 ? -2.209 -2.632 2.601 1.00 0.00 21 LEU A N 6
ATOM 3416 C CA . LEU A 1 21 ? -3.660 -2.563 2.357 1.00 0.00 21 LEU A CA 6
ATOM 3417 C C . LEU A 1 21 ? -4.041 -2.420 0.870 1.00 0.00 21 LEU A C 6
ATOM 3418 O O . LEU A 1 21 ? -5.062 -2.961 0.447 1.00 0.00 21 LEU A O 6
ATOM 3447 N N . PHE A 1 23 ? -2.117 -3.780 -1.483 1.00 0.00 23 PHE A N 6
ATOM 3448 C CA . PHE A 1 23 ? -1.593 -5.033 -2.048 1.00 0.00 23 PHE A CA 6
ATOM 3449 C C . PHE A 1 23 ? -1.720 -6.227 -1.088 1.00 0.00 23 PHE A C 6
ATOM 3450 O O . PHE A 1 23 ? -2.208 -7.278 -1.506 1.00 0.00 23 PHE A O 6
ATOM 3467 N N . ARG A 1 24 ? -1.336 -6.066 0.191 1.00 0.00 24 ARG A N 6
ATOM 3468 C CA . ARG A 1 24 ? -1.336 -7.097 1.259 1.00 0.00 24 ARG A CA 6
ATOM 3469 C C . ARG A 1 24 ? -0.859 -8.492 0.801 1.00 0.00 24 ARG A C 6
ATOM 3470 O O . ARG A 1 24 ? -1.447 -9.518 1.140 1.00 0.00 24 ARG A O 6
ATOM 3491 N N . LEU A 1 25 ? 0.209 -8.502 -0.005 1.00 0.00 25 LEU A N 6
ATOM 3492 C CA . LEU A 1 25 ? 0.738 -9.672 -0.724 1.00 0.00 25 LEU A CA 6
ATOM 3493 C C . LEU A 1 25 ? 1.230 -10.810 0.196 1.00 0.00 25 LEU A C 6
ATOM 3494 O O . LEU A 1 25 ? 1.069 -11.987 -0.134 1.00 0.00 25 LEU A O 6
ATOM 3529 N N . GLY A 1 27 ? 2.530 -11.544 4.797 1.00 0.00 27 GLY A N 6
ATOM 3530 C CA . GLY A 1 27 ? 2.164 -11.131 6.162 1.00 0.00 27 GLY A CA 6
ATOM 3531 C C . GLY A 1 27 ? 2.932 -11.740 7.339 1.00 0.00 27 GLY A C 6
ATOM 3532 O O . GLY A 1 27 ? 2.588 -11.453 8.486 1.00 0.00 27 GLY A O 6
ATOM 3536 N N . ALA A 1 28 ? 3.968 -12.550 7.103 1.00 0.00 28 ALA A N 6
ATOM 3537 C CA . ALA A 1 28 ? 4.783 -13.131 8.181 1.00 0.00 28 ALA A CA 6
ATOM 3538 C C . ALA A 1 28 ? 5.595 -12.086 8.987 1.00 0.00 28 ALA A C 6
ATOM 3539 O O . ALA A 1 28 ? 5.975 -12.354 10.133 1.00 0.00 28 ALA A O 6
ATOM 3546 N N . SER A 1 29 ? 5.837 -10.899 8.409 1.00 0.00 29 SER A N 6
ATOM 3547 C CA . SER A 1 29 ? 6.749 -9.865 8.941 1.00 0.00 29 SER A CA 6
ATOM 3548 C C . SER A 1 29 ? 6.247 -8.416 8.739 1.00 0.00 29 SER A C 6
ATOM 3549 O O . SER A 1 29 ? 7.037 -7.474 8.837 1.00 0.00 29 SER A O 6
ATOM 3557 N N . GLY A 1 30 ? 4.958 -8.204 8.436 1.00 0.00 30 GLY A N 6
ATOM 3558 C CA . GLY A 1 30 ? 4.407 -6.869 8.138 1.00 0.00 30 GLY A CA 6
ATOM 3559 C C . GLY A 1 30 ? 2.874 -6.800 7.992 1.00 0.00 30 GLY A C 6
ATOM 3560 O O . GLY A 1 30 ? 2.197 -7.832 8.073 1.00 0.00 30 GLY A O 6
ATOM 3564 N N . PRO A 1 31 ? 2.309 -5.591 7.787 1.00 0.00 31 PRO A N 6
ATOM 3565 C CA . PRO A 1 31 ? 0.859 -5.360 7.719 1.00 0.00 31 PRO A CA 6
ATOM 3566 C C . PRO A 1 31 ? 0.213 -6.073 6.519 1.00 0.00 31 PRO A C 6
ATOM 3567 O O . PRO A 1 31 ? 0.715 -5.995 5.396 1.00 0.00 31 PRO A O 6
ATOM 3578 N N . ASN A 1 32 ? -0.891 -6.795 6.761 1.00 0.00 32 ASN A N 6
ATOM 3579 C CA . ASN A 1 32 ? -1.498 -7.707 5.773 1.00 0.00 32 ASN A CA 6
ATOM 3580 C C . ASN A 1 32 ? -3.009 -7.997 5.968 1.00 0.00 32 ASN A C 6
ATOM 3581 O O . ASN A 1 32 ? -3.541 -8.921 5.348 1.00 0.00 32 ASN A O 6
ATOM 3592 N N . LYS A 1 33 ? -3.705 -7.247 6.836 1.00 0.00 33 LYS A N 6
ATOM 3593 C CA . LYS A 1 33 ? -5.095 -7.515 7.280 1.00 0.00 33 LYS A CA 6
ATOM 3594 C C . LYS A 1 33 ? -6.009 -6.281 7.178 1.00 0.00 33 LYS A C 6
ATOM 3595 O O . LYS A 1 33 ? -6.935 -6.100 7.971 1.00 0.00 33 LYS A O 6
ATOM 3614 N N . LYS A 1 34 ? -5.750 -5.441 6.173 1.00 0.00 34 LYS A N 6
ATOM 3615 C CA . LYS A 1 34 ? -6.572 -4.289 5.762 1.00 0.00 34 LYS A CA 6
ATOM 3616 C C . LYS A 1 34 ? -6.706 -4.261 4.236 1.00 0.00 34 LYS A C 6
ATOM 3617 O O . LYS A 1 34 ? -5.934 -4.910 3.531 1.00 0.00 34 LYS A O 6
ATOM 3636 N N . GLU A 1 35 ? -7.672 -3.502 3.728 1.00 0.00 35 GLU A N 6
ATOM 3637 C CA . GLU A 1 35 ? -7.932 -3.306 2.291 1.00 0.00 35 GLU A CA 6
ATOM 3638 C C . GLU A 1 35 ? -8.390 -1.859 2.026 1.00 0.00 35 GLU A C 6
ATOM 3639 O O . GLU A 1 35 ? -8.856 -1.174 2.941 1.00 0.00 35 GLU A O 6
ATOM 3651 N N . SER A 1 36 ? -8.268 -1.388 0.781 1.00 0.00 36 SER A N 6
ATOM 3652 C CA . SER A 1 36 ? -8.697 -0.046 0.345 1.00 0.00 36 SER A CA 6
ATOM 3653 C C . SER A 1 36 ? -10.199 0.211 0.574 1.00 0.00 36 SER A C 6
ATOM 3654 O O . SER A 1 36 ? -11.023 -0.693 0.401 1.00 0.00 36 SER A O 6
ATOM 3662 N N . ARG A 1 37 ? -10.564 1.459 0.912 1.00 0.00 37 ARG A N 6
ATOM 3663 C CA . ARG A 1 37 ? -11.941 1.915 1.223 1.00 0.00 37 ARG A CA 6
ATOM 3664 C C . ARG A 1 37 ? -12.258 3.271 0.569 1.00 0.00 37 ARG A C 6
ATOM 3665 O O . ARG A 1 37 ? -11.364 3.947 0.052 1.00 0.00 37 ARG A O 6
ATOM 3686 N N . GLY A 1 38 ? -13.527 3.681 0.617 1.00 0.00 38 GLY A N 6
ATOM 3687 C CA . GLY A 1 38 ? -14.020 4.962 0.091 1.00 0.00 38 GLY A CA 6
ATOM 3688 C C . GLY A 1 38 ? -15.498 5.222 0.413 1.00 0.00 38 GLY A C 6
ATOM 3689 O O . GLY A 1 38 ? -16.156 4.406 1.066 1.00 0.00 38 GLY A O 6
ATOM 3693 N N . ARG A 1 39 ? -16.020 6.368 -0.049 1.00 0.00 39 ARG A N 6
ATOM 3694 C CA . ARG A 1 39 ? -17.389 6.869 0.227 1.00 0.00 39 ARG A CA 6
ATOM 3695 C C . ARG A 1 39 ? -18.160 7.299 -1.039 1.00 0.00 39 ARG A C 6
ATOM 3696 O O . ARG A 1 39 ? -19.176 7.990 -0.946 1.00 0.00 39 ARG A O 6
ATOM 3717 N N . GLY A 1 40 ? -17.690 6.896 -2.225 1.00 0.00 40 GLY A N 6
ATOM 3718 C CA . GLY A 1 40 ? -18.329 7.205 -3.516 1.00 0.00 40 GLY A CA 6
ATOM 3719 C C . GLY A 1 40 ? -17.578 6.713 -4.763 1.00 0.00 40 GLY A C 6
ATOM 3720 O O . GLY A 1 40 ? -18.185 6.511 -5.816 1.00 0.00 40 GLY A O 6
ATOM 3727 N N . VAL A 1 1 ? 18.790 9.800 -5.781 1.00 0.00 1 VAL A N 7
ATOM 3728 C CA . VAL A 1 1 ? 18.246 9.261 -4.500 1.00 0.00 1 VAL A CA 7
ATOM 3729 C C . VAL A 1 1 ? 19.173 9.571 -3.319 1.00 0.00 1 VAL A C 7
ATOM 3730 O O . VAL A 1 1 ? 20.375 9.758 -3.501 1.00 0.00 1 VAL A O 7
ATOM 3745 N N . VAL A 1 2 ? 18.617 9.583 -2.100 1.00 0.00 2 VAL A N 7
ATOM 3746 C CA . VAL A 1 2 ? 19.339 9.729 -0.810 1.00 0.00 2 VAL A CA 7
ATOM 3747 C C . VAL A 1 2 ? 18.934 8.622 0.185 1.00 0.00 2 VAL A C 7
ATOM 3748 O O . VAL A 1 2 ? 18.856 8.831 1.394 1.00 0.00 2 VAL A O 7
ATOM 3761 N N . PHE A 1 3 ? 18.623 7.436 -0.354 1.00 0.00 3 PHE A N 7
ATOM 3762 C CA . PHE A 1 3 ? 18.101 6.244 0.336 1.00 0.00 3 PHE A CA 7
ATOM 3763 C C . PHE A 1 3 ? 16.990 6.521 1.374 1.00 0.00 3 PHE A C 7
ATOM 3764 O O . PHE A 1 3 ? 16.981 5.975 2.479 1.00 0.00 3 PHE A O 7
ATOM 3781 N N . TYR A 1 4 ? 16.025 7.364 0.984 1.00 0.00 4 TYR A N 7
ATOM 3782 C CA . TYR A 1 4 ? 14.708 7.522 1.626 1.00 0.00 4 TYR A CA 7
ATOM 3783 C C . TYR A 1 4 ? 14.731 7.953 3.108 1.00 0.00 4 TYR A C 7
ATOM 3784 O O . TYR A 1 4 ? 13.767 7.707 3.839 1.00 0.00 4 TYR A O 7
ATOM 3802 N N . VAL A 1 5 ? 15.811 8.599 3.565 1.00 0.00 5 VAL A N 7
ATOM 3803 C CA . VAL A 1 5 ? 16.020 8.991 4.976 1.00 0.00 5 VAL A CA 7
ATOM 3804 C C . VAL A 1 5 ? 14.896 9.851 5.576 1.00 0.00 5 VAL A C 7
ATOM 3805 O O . VAL A 1 5 ? 14.627 9.739 6.771 1.00 0.00 5 VAL A O 7
ATOM 3818 N N . ALA A 1 6 ? 14.205 10.667 4.769 1.00 0.00 6 ALA A N 7
ATOM 3819 C CA . ALA A 1 6 ? 13.037 11.436 5.208 1.00 0.00 6 ALA A CA 7
ATOM 3820 C C . ALA A 1 6 ? 11.774 10.560 5.329 1.00 0.00 6 ALA A C 7
ATOM 3821 O O . ALA A 1 6 ? 11.143 10.522 6.387 1.00 0.00 6 ALA A O 7
ATOM 3828 N N . LEU A 1 7 ? 11.428 9.807 4.277 1.00 0.00 7 LEU A N 7
ATOM 3829 C CA . LEU A 1 7 ? 10.247 8.928 4.235 1.00 0.00 7 LEU A CA 7
ATOM 3830 C C . LEU A 1 7 ? 10.282 7.894 5.377 1.00 0.00 7 LEU A C 7
ATOM 3831 O O . LEU A 1 7 ? 9.301 7.691 6.092 1.00 0.00 7 LEU A O 7
ATOM 3847 N N . THR A 1 8 ? 11.455 7.305 5.608 1.00 0.00 8 THR A N 7
ATOM 3848 C CA . THR A 1 8 ? 11.706 6.282 6.641 1.00 0.00 8 THR A CA 7
ATOM 3849 C C . THR A 1 8 ? 11.737 6.854 8.077 1.00 0.00 8 THR A C 7
ATOM 3850 O O . THR A 1 8 ? 11.851 6.089 9.034 1.00 0.00 8 THR A O 7
ATOM 3861 N N . ALA A 1 9 ? 11.592 8.177 8.262 1.00 0.00 9 ALA A N 7
ATOM 3862 C CA . ALA A 1 9 ? 11.651 8.841 9.572 1.00 0.00 9 ALA A CA 7
ATOM 3863 C C . ALA A 1 9 ? 10.474 9.808 9.819 1.00 0.00 9 ALA A C 7
ATOM 3864 O O . ALA A 1 9 ? 9.584 9.491 10.611 1.00 0.00 9 ALA A O 7
ATOM 3871 N N . VAL A 1 10 ? 10.419 10.958 9.133 1.00 0.00 10 VAL A N 7
ATOM 3872 C CA . VAL A 1 10 ? 9.358 11.976 9.321 1.00 0.00 10 VAL A CA 7
ATOM 3873 C C . VAL A 1 10 ? 8.012 11.595 8.685 1.00 0.00 10 VAL A C 7
ATOM 3874 O O . VAL A 1 10 ? 6.992 12.202 9.017 1.00 0.00 10 VAL A O 7
ATOM 3906 N N . VAL A 1 12 ? 7.401 8.048 8.831 1.00 0.00 12 VAL A N 7
ATOM 3907 C CA . VAL A 1 12 ? 7.359 6.752 9.548 1.00 0.00 12 VAL A CA 7
ATOM 3908 C C . VAL A 1 12 ? 7.275 5.489 8.664 1.00 0.00 12 VAL A C 7
ATOM 3909 O O . VAL A 1 12 ? 6.638 4.500 9.032 1.00 0.00 12 VAL A O 7
ATOM 3922 N N . ALA A 1 13 ? 7.924 5.509 7.493 1.00 0.00 13 ALA A N 7
ATOM 3923 C CA . ALA A 1 13 ? 7.871 4.455 6.472 1.00 0.00 13 ALA A CA 7
ATOM 3924 C C . ALA A 1 13 ? 6.435 4.082 6.021 1.00 0.00 13 ALA A C 7
ATOM 3925 O O . ALA A 1 13 ? 6.133 2.912 5.770 1.00 0.00 13 ALA A O 7
ATOM 3932 N N . VAL A 1 14 ? 5.545 5.082 5.902 1.00 0.00 14 VAL A N 7
ATOM 3933 C CA . VAL A 1 14 ? 4.127 4.969 5.486 1.00 0.00 14 VAL A CA 7
ATOM 3934 C C . VAL A 1 14 ? 3.878 4.060 4.271 1.00 0.00 14 VAL A C 7
ATOM 3935 O O . VAL A 1 14 ? 2.850 3.385 4.214 1.00 0.00 14 VAL A O 7
ATOM 3948 N N . ALA A 1 15 ? 4.831 3.975 3.336 1.00 0.00 15 ALA A N 7
ATOM 3949 C CA . ALA A 1 15 ? 4.774 3.089 2.172 1.00 0.00 15 ALA A CA 7
ATOM 3950 C C . ALA A 1 15 ? 4.516 1.607 2.526 1.00 0.00 15 ALA A C 7
ATOM 3951 O O . ALA A 1 15 ? 3.777 0.933 1.806 1.00 0.00 15 ALA A O 7
ATOM 3958 N N . LEU A 1 16 ? 5.057 1.105 3.646 1.00 0.00 16 LEU A N 7
ATOM 3959 C CA . LEU A 1 16 ? 4.805 -0.259 4.136 1.00 0.00 16 LEU A CA 7
ATOM 3960 C C . LEU A 1 16 ? 3.330 -0.470 4.512 1.00 0.00 16 LEU A C 7
ATOM 3961 O O . LEU A 1 16 ? 2.721 -1.468 4.132 1.00 0.00 16 LEU A O 7
ATOM 3977 N N . TYR A 1 17 ? 2.753 0.477 5.252 1.00 0.00 17 TYR A N 7
ATOM 3978 C CA . TYR A 1 17 ? 1.374 0.409 5.742 1.00 0.00 17 TYR A CA 7
ATOM 3979 C C . TYR A 1 17 ? 0.348 0.633 4.621 1.00 0.00 17 TYR A C 7
ATOM 3980 O O . TYR A 1 17 ? -0.701 -0.013 4.612 1.00 0.00 17 TYR A O 7
ATOM 3998 N N . ALA A 1 18 ? 0.676 1.476 3.633 1.00 0.00 18 ALA A N 7
ATOM 3999 C CA . ALA A 1 18 ? -0.081 1.600 2.388 1.00 0.00 18 ALA A CA 7
ATOM 4000 C C . ALA A 1 18 ? -0.046 0.294 1.571 1.00 0.00 18 ALA A C 7
ATOM 4001 O O . ALA A 1 18 ? -1.096 -0.250 1.235 1.00 0.00 18 ALA A O 7
ATOM 4008 N N . TYR A 1 19 ? 1.141 -0.271 1.313 1.00 0.00 19 TYR A N 7
ATOM 4009 C CA . TYR A 1 19 ? 1.299 -1.561 0.623 1.00 0.00 19 TYR A CA 7
ATOM 4010 C C . TYR A 1 19 ? 0.561 -2.703 1.343 1.00 0.00 19 TYR A C 7
ATOM 4011 O O . TYR A 1 19 ? -0.075 -3.537 0.699 1.00 0.00 19 TYR A O 7
ATOM 4029 N N . GLY A 1 20 ? 0.546 -2.685 2.679 1.00 0.00 20 GLY A N 7
ATOM 4030 C CA . GLY A 1 20 ? -0.176 -3.623 3.545 1.00 0.00 20 GLY A CA 7
ATOM 4031 C C . GLY A 1 20 ? -1.710 -3.619 3.441 1.00 0.00 20 GLY A C 7
ATOM 4032 O O . GLY A 1 20 ? -2.354 -4.398 4.147 1.00 0.00 20 GLY A O 7
ATOM 4036 N N . LEU A 1 21 ? -2.299 -2.787 2.570 1.00 0.00 21 LEU A N 7
ATOM 4037 C CA . LEU A 1 21 ? -3.725 -2.842 2.203 1.00 0.00 21 LEU A CA 7
ATOM 4038 C C . LEU A 1 21 ? -4.006 -2.577 0.712 1.00 0.00 21 LEU A C 7
ATOM 4039 O O . LEU A 1 21 ? -4.981 -3.104 0.174 1.00 0.00 21 LEU A O 7
ATOM 4068 N N . PHE A 1 23 ? -1.919 -3.761 -1.577 1.00 0.00 23 PHE A N 7
ATOM 4069 C CA . PHE A 1 23 ? -1.323 -4.957 -2.192 1.00 0.00 23 PHE A CA 7
ATOM 4070 C C . PHE A 1 23 ? -1.434 -6.209 -1.307 1.00 0.00 23 PHE A C 7
ATOM 4071 O O . PHE A 1 23 ? -1.831 -7.261 -1.812 1.00 0.00 23 PHE A O 7
ATOM 4088 N N . ARG A 1 24 ? -1.147 -6.099 0.003 1.00 0.00 24 ARG A N 7
ATOM 4089 C CA . ARG A 1 24 ? -1.226 -7.164 1.036 1.00 0.00 24 ARG A CA 7
ATOM 4090 C C . ARG A 1 24 ? -0.723 -8.555 0.592 1.00 0.00 24 ARG A C 7
ATOM 4091 O O . ARG A 1 24 ? -1.295 -9.585 0.946 1.00 0.00 24 ARG A O 7
ATOM 4112 N N . LEU A 1 25 ? 0.349 -8.567 -0.208 1.00 0.00 25 LEU A N 7
ATOM 4113 C CA . LEU A 1 25 ? 0.878 -9.744 -0.914 1.00 0.00 25 LEU A CA 7
ATOM 4114 C C . LEU A 1 25 ? 1.409 -10.859 0.014 1.00 0.00 25 LEU A C 7
ATOM 4115 O O . LEU A 1 25 ? 1.307 -12.042 -0.314 1.00 0.00 25 LEU A O 7
ATOM 4150 N N . GLY A 1 27 ? 2.809 -11.577 4.560 1.00 0.00 27 GLY A N 7
ATOM 4151 C CA . GLY A 1 27 ? 2.544 -11.213 5.961 1.00 0.00 27 GLY A CA 7
ATOM 4152 C C . GLY A 1 27 ? 3.505 -11.777 7.013 1.00 0.00 27 GLY A C 7
ATOM 4153 O O . GLY A 1 27 ? 3.259 -11.609 8.209 1.00 0.00 27 GLY A O 7
ATOM 4157 N N . ALA A 1 28 ? 4.600 -12.428 6.605 1.00 0.00 28 ALA A N 7
ATOM 4158 C CA . ALA A 1 28 ? 5.599 -12.991 7.523 1.00 0.00 28 ALA A CA 7
ATOM 4159 C C . ALA A 1 28 ? 6.345 -11.931 8.371 1.00 0.00 28 ALA A C 7
ATOM 4160 O O . ALA A 1 28 ? 6.837 -12.249 9.457 1.00 0.00 28 ALA A O 7
ATOM 4167 N N . SER A 1 29 ? 6.419 -10.681 7.888 1.00 0.00 29 SER A N 7
ATOM 4168 C CA . SER A 1 29 ? 7.185 -9.573 8.499 1.00 0.00 29 SER A CA 7
ATOM 4169 C C . SER A 1 29 ? 6.484 -8.199 8.414 1.00 0.00 29 SER A C 7
ATOM 4170 O O . SER A 1 29 ? 7.137 -7.167 8.593 1.00 0.00 29 SER A O 7
ATOM 4178 N N . GLY A 1 30 ? 5.174 -8.140 8.127 1.00 0.00 30 GLY A N 7
ATOM 4179 C CA . GLY A 1 30 ? 4.456 -6.867 7.947 1.00 0.00 30 GLY A CA 7
ATOM 4180 C C . GLY A 1 30 ? 2.924 -6.960 7.818 1.00 0.00 30 GLY A C 7
ATOM 4181 O O . GLY A 1 30 ? 2.366 -8.063 7.797 1.00 0.00 30 GLY A O 7
ATOM 4185 N N . PRO A 1 31 ? 2.230 -5.806 7.742 1.00 0.00 31 PRO A N 7
ATOM 4186 C CA . PRO A 1 31 ? 0.766 -5.722 7.712 1.00 0.00 31 PRO A CA 7
ATOM 4187 C C . PRO A 1 31 ? 0.167 -6.339 6.437 1.00 0.00 31 PRO A C 7
ATOM 4188 O O . PRO A 1 31 ? 0.691 -6.155 5.337 1.00 0.00 31 PRO A O 7
ATOM 4199 N N . ASN A 1 32 ? -0.929 -7.090 6.595 1.00 0.00 32 ASN A N 7
ATOM 4200 C CA . ASN A 1 32 ? -1.506 -7.936 5.534 1.00 0.00 32 ASN A CA 7
ATOM 4201 C C . ASN A 1 32 ? -3.015 -8.257 5.711 1.00 0.00 32 ASN A C 7
ATOM 4202 O O . ASN A 1 32 ? -3.525 -9.192 5.089 1.00 0.00 32 ASN A O 7
ATOM 4213 N N . LYS A 1 33 ? -3.734 -7.517 6.572 1.00 0.00 33 LYS A N 7
ATOM 4214 C CA . LYS A 1 33 ? -5.093 -7.855 7.068 1.00 0.00 33 LYS A CA 7
ATOM 4215 C C . LYS A 1 33 ? -6.126 -6.726 6.883 1.00 0.00 33 LYS A C 7
ATOM 4216 O O . LYS A 1 33 ? -7.137 -6.669 7.588 1.00 0.00 33 LYS A O 7
ATOM 4235 N N . LYS A 1 34 ? -5.890 -5.847 5.906 1.00 0.00 34 LYS A N 7
ATOM 4236 C CA . LYS A 1 34 ? -6.809 -4.794 5.429 1.00 0.00 34 LYS A CA 7
ATOM 4237 C C . LYS A 1 34 ? -6.799 -4.754 3.894 1.00 0.00 34 LYS A C 7
ATOM 4238 O O . LYS A 1 34 ? -5.901 -5.309 3.264 1.00 0.00 34 LYS A O 7
ATOM 4257 N N . GLU A 1 35 ? -7.775 -4.077 3.295 1.00 0.00 35 GLU A N 7
ATOM 4258 C CA . GLU A 1 35 ? -7.887 -3.859 1.841 1.00 0.00 35 GLU A CA 7
ATOM 4259 C C . GLU A 1 35 ? -8.402 -2.437 1.542 1.00 0.00 35 GLU A C 7
ATOM 4260 O O . GLU A 1 35 ? -8.950 -1.775 2.426 1.00 0.00 35 GLU A O 7
ATOM 4272 N N . SER A 1 36 ? -8.229 -1.959 0.304 1.00 0.00 36 SER A N 7
ATOM 4273 C CA . SER A 1 36 ? -8.659 -0.621 -0.147 1.00 0.00 36 SER A CA 7
ATOM 4274 C C . SER A 1 36 ? -10.173 -0.381 0.001 1.00 0.00 36 SER A C 7
ATOM 4275 O O . SER A 1 36 ? -10.976 -1.290 -0.224 1.00 0.00 36 SER A O 7
ATOM 4283 N N . ARG A 1 37 ? -10.565 0.862 0.328 1.00 0.00 37 ARG A N 7
ATOM 4284 C CA . ARG A 1 37 ? -11.956 1.307 0.592 1.00 0.00 37 ARG A CA 7
ATOM 4285 C C . ARG A 1 37 ? -12.252 2.681 -0.039 1.00 0.00 37 ARG A C 7
ATOM 4286 O O . ARG A 1 37 ? -11.357 3.340 -0.573 1.00 0.00 37 ARG A O 7
ATOM 4307 N N . GLY A 1 38 ? -13.506 3.125 0.062 1.00 0.00 38 GLY A N 7
ATOM 4308 C CA . GLY A 1 38 ? -13.988 4.449 -0.361 1.00 0.00 38 GLY A CA 7
ATOM 4309 C C . GLY A 1 38 ? -15.365 4.787 0.231 1.00 0.00 38 GLY A C 7
ATOM 4310 O O . GLY A 1 38 ? -15.967 3.958 0.922 1.00 0.00 38 GLY A O 7
ATOM 4314 N N . ARG A 1 39 ? -15.867 6.005 -0.031 1.00 0.00 39 ARG A N 7
ATOM 4315 C CA . ARG A 1 39 ? -17.101 6.563 0.580 1.00 0.00 39 ARG A CA 7
ATOM 4316 C C . ARG A 1 39 ? -18.094 7.146 -0.445 1.00 0.00 39 ARG A C 7
ATOM 4317 O O . ARG A 1 39 ? -18.956 7.955 -0.093 1.00 0.00 39 ARG A O 7
ATOM 4338 N N . GLY A 1 40 ? -17.974 6.749 -1.715 1.00 0.00 40 GLY A N 7
ATOM 4339 C CA . GLY A 1 40 ? -18.847 7.198 -2.813 1.00 0.00 40 GLY A CA 7
ATOM 4340 C C . GLY A 1 40 ? -18.589 6.534 -4.176 1.00 0.00 40 GLY A C 7
ATOM 4341 O O . GLY A 1 40 ? -19.491 6.454 -5.011 1.00 0.00 40 GLY A O 7
ATOM 4348 N N . VAL A 1 1 ? 17.864 8.667 -7.265 1.00 0.00 1 VAL A N 8
ATOM 4349 C CA . VAL A 1 1 ? 17.462 8.181 -5.912 1.00 0.00 1 VAL A CA 8
ATOM 4350 C C . VAL A 1 1 ? 18.241 8.890 -4.800 1.00 0.00 1 VAL A C 8
ATOM 4351 O O . VAL A 1 1 ? 19.386 9.294 -4.999 1.00 0.00 1 VAL A O 8
ATOM 4366 N N . VAL A 1 2 ? 17.635 8.991 -3.609 1.00 0.00 2 VAL A N 8
ATOM 4367 C CA . VAL A 1 2 ? 18.260 9.474 -2.350 1.00 0.00 2 VAL A CA 8
ATOM 4368 C C . VAL A 1 2 ? 18.127 8.442 -1.211 1.00 0.00 2 VAL A C 8
ATOM 4369 O O . VAL A 1 2 ? 18.223 8.775 -0.030 1.00 0.00 2 VAL A O 8
ATOM 4382 N N . PHE A 1 3 ? 17.854 7.183 -1.575 1.00 0.00 3 PHE A N 8
ATOM 4383 C CA . PHE A 1 3 ? 17.512 6.045 -0.709 1.00 0.00 3 PHE A CA 8
ATOM 4384 C C . PHE A 1 3 ? 16.556 6.369 0.461 1.00 0.00 3 PHE A C 8
ATOM 4385 O O . PHE A 1 3 ? 16.732 5.914 1.593 1.00 0.00 3 PHE A O 8
ATOM 4402 N N . TYR A 1 4 ? 15.507 7.146 0.153 1.00 0.00 4 TYR A N 8
ATOM 4403 C CA . TYR A 1 4 ? 14.290 7.313 0.965 1.00 0.00 4 TYR A CA 8
ATOM 4404 C C . TYR A 1 4 ? 14.496 7.919 2.370 1.00 0.00 4 TYR A C 8
ATOM 4405 O O . TYR A 1 4 ? 13.647 7.753 3.248 1.00 0.00 4 TYR A O 8
ATOM 4423 N N . VAL A 1 5 ? 15.596 8.653 2.586 1.00 0.00 5 VAL A N 8
ATOM 4424 C CA . VAL A 1 5 ? 15.995 9.241 3.886 1.00 0.00 5 VAL A CA 8
ATOM 4425 C C . VAL A 1 5 ? 14.913 10.070 4.596 1.00 0.00 5 VAL A C 8
ATOM 4426 O O . VAL A 1 5 ? 14.890 10.099 5.827 1.00 0.00 5 VAL A O 8
ATOM 4439 N N . ALA A 1 6 ? 13.999 10.711 3.856 1.00 0.00 6 ALA A N 8
ATOM 4440 C CA . ALA A 1 6 ? 12.852 11.428 4.423 1.00 0.00 6 ALA A CA 8
ATOM 4441 C C . ALA A 1 6 ? 11.613 10.525 4.593 1.00 0.00 6 ALA A C 8
ATOM 4442 O O . ALA A 1 6 ? 11.003 10.511 5.664 1.00 0.00 6 ALA A O 8
ATOM 4449 N N . LEU A 1 7 ? 11.258 9.736 3.569 1.00 0.00 7 LEU A N 8
ATOM 4450 C CA . LEU A 1 7 ? 10.079 8.854 3.567 1.00 0.00 7 LEU A CA 8
ATOM 4451 C C . LEU A 1 7 ? 10.124 7.859 4.744 1.00 0.00 7 LEU A C 8
ATOM 4452 O O . LEU A 1 7 ? 9.169 7.733 5.512 1.00 0.00 7 LEU A O 8
ATOM 4468 N N . THR A 1 8 ? 11.273 7.212 4.940 1.00 0.00 8 THR A N 8
ATOM 4469 C CA . THR A 1 8 ? 11.520 6.219 6.001 1.00 0.00 8 THR A CA 8
ATOM 4470 C C . THR A 1 8 ? 11.571 6.828 7.418 1.00 0.00 8 THR A C 8
ATOM 4471 O O . THR A 1 8 ? 11.548 6.084 8.401 1.00 0.00 8 THR A O 8
ATOM 4482 N N . ALA A 1 9 ? 11.582 8.164 7.562 1.00 0.00 9 ALA A N 8
ATOM 4483 C CA . ALA A 1 9 ? 11.783 8.854 8.843 1.00 0.00 9 ALA A CA 8
ATOM 4484 C C . ALA A 1 9 ? 10.669 9.871 9.170 1.00 0.00 9 ALA A C 8
ATOM 4485 O O . ALA A 1 9 ? 9.819 9.591 10.016 1.00 0.00 9 ALA A O 8
ATOM 4492 N N . VAL A 1 10 ? 10.627 11.030 8.499 1.00 0.00 10 VAL A N 8
ATOM 4493 C CA . VAL A 1 10 ? 9.632 12.096 8.763 1.00 0.00 10 VAL A CA 8
ATOM 4494 C C . VAL A 1 10 ? 8.232 11.788 8.211 1.00 0.00 10 VAL A C 8
ATOM 4495 O O . VAL A 1 10 ? 7.260 12.420 8.629 1.00 0.00 10 VAL A O 8
ATOM 4527 N N . VAL A 1 12 ? 7.435 8.355 8.465 1.00 0.00 12 VAL A N 8
ATOM 4528 C CA . VAL A 1 12 ? 7.351 7.101 9.249 1.00 0.00 12 VAL A CA 8
ATOM 4529 C C . VAL A 1 12 ? 7.247 5.797 8.432 1.00 0.00 12 VAL A C 8
ATOM 4530 O O . VAL A 1 12 ? 6.605 4.834 8.856 1.00 0.00 12 VAL A O 8
ATOM 4543 N N . ALA A 1 13 ? 7.888 5.753 7.256 1.00 0.00 13 ALA A N 8
ATOM 4544 C CA . ALA A 1 13 ? 7.815 4.651 6.290 1.00 0.00 13 ALA A CA 8
ATOM 4545 C C . ALA A 1 13 ? 6.371 4.265 5.888 1.00 0.00 13 ALA A C 8
ATOM 4546 O O . ALA A 1 13 ? 6.063 3.085 5.709 1.00 0.00 13 ALA A O 8
ATOM 4553 N N . VAL A 1 14 ? 5.477 5.257 5.738 1.00 0.00 14 VAL A N 8
ATOM 4554 C CA . VAL A 1 14 ? 4.047 5.101 5.383 1.00 0.00 14 VAL A CA 8
ATOM 4555 C C . VAL A 1 14 ? 3.773 4.126 4.224 1.00 0.00 14 VAL A C 8
ATOM 4556 O O . VAL A 1 14 ? 2.769 3.412 4.243 1.00 0.00 14 VAL A O 8
ATOM 4569 N N . ALA A 1 15 ? 4.694 4.026 3.258 1.00 0.00 15 ALA A N 8
ATOM 4570 C CA . ALA A 1 15 ? 4.637 3.082 2.140 1.00 0.00 15 ALA A CA 8
ATOM 4571 C C . ALA A 1 15 ? 4.475 1.604 2.562 1.00 0.00 15 ALA A C 8
ATOM 4572 O O . ALA A 1 15 ? 3.812 0.845 1.855 1.00 0.00 15 ALA A O 8
ATOM 4579 N N . LEU A 1 16 ? 5.018 1.191 3.716 1.00 0.00 16 LEU A N 8
ATOM 4580 C CA . LEU A 1 16 ? 4.849 -0.160 4.275 1.00 0.00 16 LEU A CA 8
ATOM 4581 C C . LEU A 1 16 ? 3.373 -0.467 4.572 1.00 0.00 16 LEU A C 8
ATOM 4582 O O . LEU A 1 16 ? 2.832 -1.478 4.124 1.00 0.00 16 LEU A O 8
ATOM 4598 N N . TYR A 1 17 ? 2.716 0.424 5.314 1.00 0.00 17 TYR A N 8
ATOM 4599 C CA . TYR A 1 17 ? 1.318 0.282 5.727 1.00 0.00 17 TYR A CA 8
ATOM 4600 C C . TYR A 1 17 ? 0.350 0.482 4.552 1.00 0.00 17 TYR A C 8
ATOM 4601 O O . TYR A 1 17 ? -0.666 -0.209 4.468 1.00 0.00 17 TYR A O 8
ATOM 4619 N N . ALA A 1 18 ? 0.696 1.365 3.605 1.00 0.00 18 ALA A N 8
ATOM 4620 C CA . ALA A 1 18 ? -0.018 1.520 2.340 1.00 0.00 18 ALA A CA 8
ATOM 4621 C C . ALA A 1 18 ? 0.038 0.238 1.488 1.00 0.00 18 ALA A C 8
ATOM 4622 O O . ALA A 1 18 ? -1.007 -0.278 1.098 1.00 0.00 18 ALA A O 8
ATOM 4629 N N . TYR A 1 19 ? 1.221 -0.346 1.258 1.00 0.00 19 TYR A N 8
ATOM 4630 C CA . TYR A 1 19 ? 1.353 -1.637 0.565 1.00 0.00 19 TYR A CA 8
ATOM 4631 C C . TYR A 1 19 ? 0.602 -2.759 1.305 1.00 0.00 19 TYR A C 8
ATOM 4632 O O . TYR A 1 19 ? -0.066 -3.584 0.682 1.00 0.00 19 TYR A O 8
ATOM 4650 N N . GLY A 1 20 ? 0.605 -2.721 2.641 1.00 0.00 20 GLY A N 8
ATOM 4651 C CA . GLY A 1 20 ? -0.150 -3.612 3.527 1.00 0.00 20 GLY A CA 8
ATOM 4652 C C . GLY A 1 20 ? -1.684 -3.523 3.461 1.00 0.00 20 GLY A C 8
ATOM 4653 O O . GLY A 1 20 ? -2.349 -4.246 4.207 1.00 0.00 20 GLY A O 8
ATOM 4657 N N . LEU A 1 21 ? -2.255 -2.687 2.580 1.00 0.00 21 LEU A N 8
ATOM 4658 C CA . LEU A 1 21 ? -3.696 -2.659 2.274 1.00 0.00 21 LEU A CA 8
ATOM 4659 C C . LEU A 1 21 ? -4.029 -2.432 0.785 1.00 0.00 21 LEU A C 8
ATOM 4660 O O . LEU A 1 21 ? -5.074 -2.885 0.317 1.00 0.00 21 LEU A O 8
ATOM 4689 N N . PHE A 1 23 ? -1.981 -3.746 -1.565 1.00 0.00 23 PHE A N 8
ATOM 4690 C CA . PHE A 1 23 ? -1.463 -4.998 -2.133 1.00 0.00 23 PHE A CA 8
ATOM 4691 C C . PHE A 1 23 ? -1.672 -6.201 -1.201 1.00 0.00 23 PHE A C 8
ATOM 4692 O O . PHE A 1 23 ? -2.126 -7.245 -1.672 1.00 0.00 23 PHE A O 8
ATOM 4709 N N . ARG A 1 24 ? -1.401 -6.055 0.109 1.00 0.00 24 ARG A N 8
ATOM 4710 C CA . ARG A 1 24 ? -1.544 -7.084 1.171 1.00 0.00 24 ARG A CA 8
ATOM 4711 C C . ARG A 1 24 ? -1.088 -8.500 0.760 1.00 0.00 24 ARG A C 8
ATOM 4712 O O . ARG A 1 24 ? -1.725 -9.503 1.076 1.00 0.00 24 ARG A O 8
ATOM 4733 N N . LEU A 1 25 ? 0.028 -8.552 0.024 1.00 0.00 25 LEU A N 8
ATOM 4734 C CA . LEU A 1 25 ? 0.582 -9.740 -0.641 1.00 0.00 25 LEU A CA 8
ATOM 4735 C C . LEU A 1 25 ? 1.004 -10.865 0.326 1.00 0.00 25 LEU A C 8
ATOM 4736 O O . LEU A 1 25 ? 0.810 -12.046 0.029 1.00 0.00 25 LEU A O 8
ATOM 4771 N N . GLY A 1 27 ? 2.528 -11.556 4.855 1.00 0.00 27 GLY A N 8
ATOM 4772 C CA . GLY A 1 27 ? 2.236 -11.141 6.238 1.00 0.00 27 GLY A CA 8
ATOM 4773 C C . GLY A 1 27 ? 3.060 -11.782 7.358 1.00 0.00 27 GLY A C 8
ATOM 4774 O O . GLY A 1 27 ? 2.699 -11.633 8.526 1.00 0.00 27 GLY A O 8
ATOM 4778 N N . ALA A 1 28 ? 4.157 -12.482 7.045 1.00 0.00 28 ALA A N 8
ATOM 4779 C CA . ALA A 1 28 ? 5.026 -13.106 8.053 1.00 0.00 28 ALA A CA 8
ATOM 4780 C C . ALA A 1 28 ? 5.707 -12.092 9.006 1.00 0.00 28 ALA A C 8
ATOM 4781 O O . ALA A 1 28 ? 6.010 -12.434 10.153 1.00 0.00 28 ALA A O 8
ATOM 4788 N N . SER A 1 29 ? 5.920 -10.851 8.544 1.00 0.00 29 SER A N 8
ATOM 4789 C CA . SER A 1 29 ? 6.661 -9.794 9.262 1.00 0.00 29 SER A CA 8
ATOM 4790 C C . SER A 1 29 ? 6.109 -8.373 9.006 1.00 0.00 29 SER A C 8
ATOM 4791 O O . SER A 1 29 ? 6.834 -7.389 9.181 1.00 0.00 29 SER A O 8
ATOM 4799 N N . GLY A 1 30 ? 4.849 -8.232 8.567 1.00 0.00 30 GLY A N 8
ATOM 4800 C CA . GLY A 1 30 ? 4.271 -6.928 8.200 1.00 0.00 30 GLY A CA 8
ATOM 4801 C C . GLY A 1 30 ? 2.742 -6.893 8.014 1.00 0.00 30 GLY A C 8
ATOM 4802 O O . GLY A 1 30 ? 2.077 -7.935 8.062 1.00 0.00 30 GLY A O 8
ATOM 4806 N N . PRO A 1 31 ? 2.169 -5.687 7.813 1.00 0.00 31 PRO A N 8
ATOM 4807 C CA . PRO A 1 31 ? 0.723 -5.466 7.727 1.00 0.00 31 PRO A CA 8
ATOM 4808 C C . PRO A 1 31 ? 0.105 -6.137 6.490 1.00 0.00 31 PRO A C 8
ATOM 4809 O O . PRO A 1 31 ? 0.639 -6.037 5.384 1.00 0.00 31 PRO A O 8
ATOM 4820 N N . ASN A 1 32 ? -1.023 -6.832 6.684 1.00 0.00 32 ASN A N 8
ATOM 4821 C CA . ASN A 1 32 ? -1.686 -7.629 5.637 1.00 0.00 32 ASN A CA 8
ATOM 4822 C C . ASN A 1 32 ? -3.200 -7.875 5.862 1.00 0.00 32 ASN A C 8
ATOM 4823 O O . ASN A 1 32 ? -3.804 -8.673 5.141 1.00 0.00 32 ASN A O 8
ATOM 4834 N N . LYS A 1 33 ? -3.827 -7.217 6.854 1.00 0.00 33 LYS A N 8
ATOM 4835 C CA . LYS A 1 33 ? -5.195 -7.515 7.348 1.00 0.00 33 LYS A CA 8
ATOM 4836 C C . LYS A 1 33 ? -6.204 -6.377 7.104 1.00 0.00 33 LYS A C 8
ATOM 4837 O O . LYS A 1 33 ? -7.219 -6.273 7.797 1.00 0.00 33 LYS A O 8
ATOM 4856 N N . LYS A 1 34 ? -5.928 -5.526 6.112 1.00 0.00 34 LYS A N 8
ATOM 4857 C CA . LYS A 1 34 ? -6.763 -4.393 5.667 1.00 0.00 34 LYS A CA 8
ATOM 4858 C C . LYS A 1 34 ? -6.824 -4.351 4.135 1.00 0.00 34 LYS A C 8
ATOM 4859 O O . LYS A 1 34 ? -5.977 -4.940 3.466 1.00 0.00 34 LYS A O 8
ATOM 4878 N N . GLU A 1 35 ? -7.800 -3.635 3.582 1.00 0.00 35 GLU A N 8
ATOM 4879 C CA . GLU A 1 35 ? -7.973 -3.412 2.134 1.00 0.00 35 GLU A CA 8
ATOM 4880 C C . GLU A 1 35 ? -8.491 -1.989 1.852 1.00 0.00 35 GLU A C 8
ATOM 4881 O O . GLU A 1 35 ? -8.982 -1.309 2.758 1.00 0.00 35 GLU A O 8
ATOM 4893 N N . SER A 1 36 ? -8.401 -1.532 0.597 1.00 0.00 36 SER A N 8
ATOM 4894 C CA . SER A 1 36 ? -8.953 -0.237 0.153 1.00 0.00 36 SER A CA 8
ATOM 4895 C C . SER A 1 36 ? -10.490 -0.194 0.250 1.00 0.00 36 SER A C 8
ATOM 4896 O O . SER A 1 36 ? -11.162 -1.193 -0.022 1.00 0.00 36 SER A O 8
ATOM 4904 N N . ARG A 1 37 ? -11.050 0.977 0.596 1.00 0.00 37 ARG A N 8
ATOM 4905 C CA . ARG A 1 37 ? -12.495 1.235 0.811 1.00 0.00 37 ARG A CA 8
ATOM 4906 C C . ARG A 1 37 ? -12.925 2.587 0.210 1.00 0.00 37 ARG A C 8
ATOM 4907 O O . ARG A 1 37 ? -12.089 3.351 -0.282 1.00 0.00 37 ARG A O 8
ATOM 4928 N N . GLY A 1 38 ? -14.221 2.903 0.279 1.00 0.00 38 GLY A N 8
ATOM 4929 C CA . GLY A 1 38 ? -14.801 4.183 -0.159 1.00 0.00 38 GLY A CA 8
ATOM 4930 C C . GLY A 1 38 ? -16.239 4.408 0.333 1.00 0.00 38 GLY A C 8
ATOM 4931 O O . GLY A 1 38 ? -16.833 3.532 0.969 1.00 0.00 38 GLY A O 8
ATOM 4935 N N . ARG A 1 39 ? -16.799 5.591 0.035 1.00 0.00 39 ARG A N 8
ATOM 4936 C CA . ARG A 1 39 ? -18.125 6.065 0.507 1.00 0.00 39 ARG A CA 8
ATOM 4937 C C . ARG A 1 39 ? -19.047 6.608 -0.605 1.00 0.00 39 ARG A C 8
ATOM 4938 O O . ARG A 1 39 ? -20.136 7.104 -0.309 1.00 0.00 39 ARG A O 8
ATOM 4959 N N . GLY A 1 40 ? -18.641 6.509 -1.874 1.00 0.00 40 GLY A N 8
ATOM 4960 C CA . GLY A 1 40 ? -19.392 7.037 -3.028 1.00 0.00 40 GLY A CA 8
ATOM 4961 C C . GLY A 1 40 ? -18.998 6.442 -4.389 1.00 0.00 40 GLY A C 8
ATOM 4962 O O . GLY A 1 40 ? -19.208 7.067 -5.429 1.00 0.00 40 GLY A O 8
ATOM 4969 N N . VAL A 1 1 ? 17.343 8.694 -6.843 1.00 0.00 1 VAL A N 9
ATOM 4970 C CA . VAL A 1 1 ? 17.128 8.153 -5.468 1.00 0.00 1 VAL A CA 9
ATOM 4971 C C . VAL A 1 1 ? 18.014 8.861 -4.437 1.00 0.00 1 VAL A C 9
ATOM 4972 O O . VAL A 1 1 ? 19.071 9.390 -4.782 1.00 0.00 1 VAL A O 9
ATOM 4987 N N . VAL A 1 2 ? 17.599 8.839 -3.163 1.00 0.00 2 VAL A N 9
ATOM 4988 C CA . VAL A 1 2 ? 18.348 9.373 -1.995 1.00 0.00 2 VAL A CA 9
ATOM 4989 C C . VAL A 1 2 ? 18.461 8.337 -0.857 1.00 0.00 2 VAL A C 9
ATOM 4990 O O . VAL A 1 2 ? 18.672 8.684 0.303 1.00 0.00 2 VAL A O 9
ATOM 5003 N N . PHE A 1 3 ? 18.259 7.053 -1.184 1.00 0.00 3 PHE A N 9
ATOM 5004 C CA . PHE A 1 3 ? 18.069 5.921 -0.262 1.00 0.00 3 PHE A CA 9
ATOM 5005 C C . PHE A 1 3 ? 17.163 6.225 0.954 1.00 0.00 3 PHE A C 9
ATOM 5006 O O . PHE A 1 3 ? 17.444 5.847 2.093 1.00 0.00 3 PHE A O 9
ATOM 5023 N N . TYR A 1 4 ? 16.042 6.906 0.680 1.00 0.00 4 TYR A N 9
ATOM 5024 C CA . TYR A 1 4 ? 14.866 7.029 1.559 1.00 0.00 4 TYR A CA 9
ATOM 5025 C C . TYR A 1 4 ? 15.107 7.729 2.915 1.00 0.00 4 TYR A C 9
ATOM 5026 O O . TYR A 1 4 ? 14.309 7.572 3.842 1.00 0.00 4 TYR A O 9
ATOM 5044 N N . VAL A 1 5 ? 16.168 8.541 3.027 1.00 0.00 5 VAL A N 9
ATOM 5045 C CA . VAL A 1 5 ? 16.567 9.279 4.249 1.00 0.00 5 VAL A CA 9
ATOM 5046 C C . VAL A 1 5 ? 15.465 10.136 4.894 1.00 0.00 5 VAL A C 9
ATOM 5047 O O . VAL A 1 5 ? 15.523 10.384 6.099 1.00 0.00 5 VAL A O 9
ATOM 5060 N N . ALA A 1 6 ? 14.449 10.554 4.129 1.00 0.00 6 ALA A N 9
ATOM 5061 C CA . ALA A 1 6 ? 13.270 11.262 4.634 1.00 0.00 6 ALA A CA 9
ATOM 5062 C C . ALA A 1 6 ? 12.033 10.350 4.755 1.00 0.00 6 ALA A C 9
ATOM 5063 O O . ALA A 1 6 ? 11.372 10.354 5.794 1.00 0.00 6 ALA A O 9
ATOM 5070 N N . LEU A 1 7 ? 11.738 9.524 3.742 1.00 0.00 7 LEU A N 9
ATOM 5071 C CA . LEU A 1 7 ? 10.560 8.640 3.719 1.00 0.00 7 LEU A CA 9
ATOM 5072 C C . LEU A 1 7 ? 10.561 7.657 4.907 1.00 0.00 7 LEU A C 9
ATOM 5073 O O . LEU A 1 7 ? 9.559 7.509 5.606 1.00 0.00 7 LEU A O 9
ATOM 5089 N N . THR A 1 8 ? 11.708 7.047 5.208 1.00 0.00 8 THR A N 9
ATOM 5090 C CA . THR A 1 8 ? 11.878 6.118 6.341 1.00 0.00 8 THR A CA 9
ATOM 5091 C C . THR A 1 8 ? 11.842 6.818 7.715 1.00 0.00 8 THR A C 9
ATOM 5092 O O . THR A 1 8 ? 11.675 6.148 8.736 1.00 0.00 8 THR A O 9
ATOM 5103 N N . ALA A 1 9 ? 11.939 8.155 7.770 1.00 0.00 9 ALA A N 9
ATOM 5104 C CA . ALA A 1 9 ? 12.147 8.920 9.005 1.00 0.00 9 ALA A CA 9
ATOM 5105 C C . ALA A 1 9 ? 11.006 9.914 9.305 1.00 0.00 9 ALA A C 9
ATOM 5106 O O . ALA A 1 9 ? 10.197 9.655 10.198 1.00 0.00 9 ALA A O 9
ATOM 5113 N N . VAL A 1 10 ? 10.885 11.018 8.555 1.00 0.00 10 VAL A N 9
ATOM 5114 C CA . VAL A 1 10 ? 9.820 12.030 8.748 1.00 0.00 10 VAL A CA 9
ATOM 5115 C C . VAL A 1 10 ? 8.446 11.587 8.221 1.00 0.00 10 VAL A C 9
ATOM 5116 O O . VAL A 1 10 ? 7.431 12.181 8.589 1.00 0.00 10 VAL A O 9
ATOM 5148 N N . VAL A 1 12 ? 7.980 8.006 8.529 1.00 0.00 12 VAL A N 9
ATOM 5149 C CA . VAL A 1 12 ? 8.036 6.720 9.268 1.00 0.00 12 VAL A CA 9
ATOM 5150 C C . VAL A 1 12 ? 7.809 5.444 8.426 1.00 0.00 12 VAL A C 9
ATOM 5151 O O . VAL A 1 12 ? 7.194 4.479 8.883 1.00 0.00 12 VAL A O 9
ATOM 5164 N N . ALA A 1 13 ? 8.309 5.430 7.184 1.00 0.00 13 ALA A N 9
ATOM 5165 C CA . ALA A 1 13 ? 8.113 4.369 6.189 1.00 0.00 13 ALA A CA 9
ATOM 5166 C C . ALA A 1 13 ? 6.629 4.026 5.905 1.00 0.00 13 ALA A C 9
ATOM 5167 O O . ALA A 1 13 ? 6.285 2.862 5.696 1.00 0.00 13 ALA A O 9
ATOM 5174 N N . VAL A 1 14 ? 5.743 5.034 5.881 1.00 0.00 14 VAL A N 9
ATOM 5175 C CA . VAL A 1 14 ? 4.286 4.912 5.632 1.00 0.00 14 VAL A CA 9
ATOM 5176 C C . VAL A 1 14 ? 3.911 4.026 4.429 1.00 0.00 14 VAL A C 9
ATOM 5177 O O . VAL A 1 14 ? 2.896 3.329 4.466 1.00 0.00 14 VAL A O 9
ATOM 5190 N N . ALA A 1 15 ? 4.762 3.983 3.397 1.00 0.00 15 ALA A N 9
ATOM 5191 C CA . ALA A 1 15 ? 4.614 3.118 2.226 1.00 0.00 15 ALA A CA 9
ATOM 5192 C C . ALA A 1 15 ? 4.455 1.618 2.562 1.00 0.00 15 ALA A C 9
ATOM 5193 O O . ALA A 1 15 ? 3.751 0.910 1.841 1.00 0.00 15 ALA A O 9
ATOM 5200 N N . LEU A 1 16 ? 5.038 1.131 3.667 1.00 0.00 16 LEU A N 9
ATOM 5201 C CA . LEU A 1 16 ? 4.859 -0.242 4.164 1.00 0.00 16 LEU A CA 9
ATOM 5202 C C . LEU A 1 16 ? 3.392 -0.543 4.512 1.00 0.00 16 LEU A C 9
ATOM 5203 O O . LEU A 1 16 ? 2.863 -1.592 4.149 1.00 0.00 16 LEU A O 9
ATOM 5219 N N . TYR A 1 17 ? 2.726 0.384 5.200 1.00 0.00 17 TYR A N 9
ATOM 5220 C CA . TYR A 1 17 ? 1.341 0.237 5.654 1.00 0.00 17 TYR A CA 9
ATOM 5221 C C . TYR A 1 17 ? 0.339 0.511 4.524 1.00 0.00 17 TYR A C 9
ATOM 5222 O O . TYR A 1 17 ? -0.703 -0.143 4.458 1.00 0.00 17 TYR A O 9
ATOM 5240 N N . ALA A 1 18 ? 0.682 1.407 3.588 1.00 0.00 18 ALA A N 9
ATOM 5241 C CA . ALA A 1 18 ? -0.047 1.577 2.330 1.00 0.00 18 ALA A CA 9
ATOM 5242 C C . ALA A 1 18 ? -0.005 0.294 1.478 1.00 0.00 18 ALA A C 9
ATOM 5243 O O . ALA A 1 18 ? -1.053 -0.237 1.116 1.00 0.00 18 ALA A O 9
ATOM 5250 N N . TYR A 1 19 ? 1.181 -0.280 1.235 1.00 0.00 19 TYR A N 9
ATOM 5251 C CA . TYR A 1 19 ? 1.339 -1.597 0.599 1.00 0.00 19 TYR A CA 9
ATOM 5252 C C . TYR A 1 19 ? 0.581 -2.694 1.365 1.00 0.00 19 TYR A C 9
ATOM 5253 O O . TYR A 1 19 ? -0.091 -3.528 0.762 1.00 0.00 19 TYR A O 9
ATOM 5271 N N . GLY A 1 20 ? 0.585 -2.631 2.700 1.00 0.00 20 GLY A N 9
ATOM 5272 C CA . GLY A 1 20 ? -0.160 -3.508 3.611 1.00 0.00 20 GLY A CA 9
ATOM 5273 C C . GLY A 1 20 ? -1.694 -3.499 3.499 1.00 0.00 20 GLY A C 9
ATOM 5274 O O . GLY A 1 20 ? -2.341 -4.258 4.223 1.00 0.00 20 GLY A O 9
ATOM 5278 N N . LEU A 1 21 ? -2.282 -2.688 2.605 1.00 0.00 21 LEU A N 9
ATOM 5279 C CA . LEU A 1 21 ? -3.714 -2.733 2.257 1.00 0.00 21 LEU A CA 9
ATOM 5280 C C . LEU A 1 21 ? -4.011 -2.520 0.759 1.00 0.00 21 LEU A C 9
ATOM 5281 O O . LEU A 1 21 ? -5.006 -3.041 0.254 1.00 0.00 21 LEU A O 9
ATOM 5310 N N . PHE A 1 23 ? -1.904 -3.768 -1.506 1.00 0.00 23 PHE A N 9
ATOM 5311 C CA . PHE A 1 23 ? -1.294 -4.992 -2.044 1.00 0.00 23 PHE A CA 9
ATOM 5312 C C . PHE A 1 23 ? -1.505 -6.200 -1.119 1.00 0.00 23 PHE A C 9
ATOM 5313 O O . PHE A 1 23 ? -1.897 -7.263 -1.602 1.00 0.00 23 PHE A O 9
ATOM 5330 N N . ARG A 1 24 ? -1.319 -6.030 0.203 1.00 0.00 24 ARG A N 9
ATOM 5331 C CA . ARG A 1 24 ? -1.539 -7.017 1.290 1.00 0.00 24 ARG A CA 9
ATOM 5332 C C . ARG A 1 24 ? -1.055 -8.452 0.993 1.00 0.00 24 ARG A C 9
ATOM 5333 O O . ARG A 1 24 ? -1.676 -9.433 1.400 1.00 0.00 24 ARG A O 9
ATOM 5354 N N . LEU A 1 25 ? 0.053 -8.564 0.253 1.00 0.00 25 LEU A N 9
ATOM 5355 C CA . LEU A 1 25 ? 0.553 -9.813 -0.338 1.00 0.00 25 LEU A CA 9
ATOM 5356 C C . LEU A 1 25 ? 1.137 -10.810 0.683 1.00 0.00 25 LEU A C 9
ATOM 5357 O O . LEU A 1 25 ? 1.028 -12.023 0.492 1.00 0.00 25 LEU A O 9
ATOM 5392 N N . GLY A 1 27 ? 2.716 -11.033 5.234 1.00 0.00 27 GLY A N 9
ATOM 5393 C CA . GLY A 1 27 ? 2.660 -10.424 6.569 1.00 0.00 27 GLY A CA 9
ATOM 5394 C C . GLY A 1 27 ? 3.013 -11.320 7.757 1.00 0.00 27 GLY A C 9
ATOM 5395 O O . GLY A 1 27 ? 2.407 -11.183 8.819 1.00 0.00 27 GLY A O 9
ATOM 5399 N N . ALA A 1 28 ? 4.005 -12.207 7.620 1.00 0.00 28 ALA A N 9
ATOM 5400 C CA . ALA A 1 28 ? 4.580 -12.939 8.759 1.00 0.00 28 ALA A CA 9
ATOM 5401 C C . ALA A 1 28 ? 5.166 -12.007 9.853 1.00 0.00 28 ALA A C 9
ATOM 5402 O O . ALA A 1 28 ? 5.252 -12.395 11.022 1.00 0.00 28 ALA A O 9
ATOM 5409 N N . SER A 1 29 ? 5.520 -10.768 9.477 1.00 0.00 29 SER A N 9
ATOM 5410 C CA . SER A 1 29 ? 6.080 -9.718 10.347 1.00 0.00 29 SER A CA 9
ATOM 5411 C C . SER A 1 29 ? 5.560 -8.307 9.983 1.00 0.00 29 SER A C 9
ATOM 5412 O O . SER A 1 29 ? 6.254 -7.312 10.215 1.00 0.00 29 SER A O 9
ATOM 5420 N N . GLY A 1 30 ? 4.371 -8.191 9.369 1.00 0.00 30 GLY A N 9
ATOM 5421 C CA . GLY A 1 30 ? 3.861 -6.914 8.840 1.00 0.00 30 GLY A CA 9
ATOM 5422 C C . GLY A 1 30 ? 2.374 -6.885 8.434 1.00 0.00 30 GLY A C 9
ATOM 5423 O O . GLY A 1 30 ? 1.686 -7.911 8.487 1.00 0.00 30 GLY A O 9
ATOM 5427 N N . PRO A 1 31 ? 1.858 -5.702 8.037 1.00 0.00 31 PRO A N 9
ATOM 5428 C CA . PRO A 1 31 ? 0.433 -5.463 7.780 1.00 0.00 31 PRO A CA 9
ATOM 5429 C C . PRO A 1 31 ? -0.090 -6.229 6.552 1.00 0.00 31 PRO A C 9
ATOM 5430 O O . PRO A 1 31 ? 0.484 -6.147 5.465 1.00 0.00 31 PRO A O 9
ATOM 5441 N N . ASN A 1 32 ? -1.186 -6.981 6.729 1.00 0.00 32 ASN A N 9
ATOM 5442 C CA . ASN A 1 32 ? -1.754 -7.869 5.696 1.00 0.00 32 ASN A CA 9
ATOM 5443 C C . ASN A 1 32 ? -3.273 -8.151 5.828 1.00 0.00 32 ASN A C 9
ATOM 5444 O O . ASN A 1 32 ? -3.798 -9.017 5.125 1.00 0.00 32 ASN A O 9
ATOM 5455 N N . LYS A 1 33 ? -3.988 -7.449 6.721 1.00 0.00 33 LYS A N 9
ATOM 5456 C CA . LYS A 1 33 ? -5.366 -7.779 7.161 1.00 0.00 33 LYS A CA 9
ATOM 5457 C C . LYS A 1 33 ? -6.398 -6.674 6.855 1.00 0.00 33 LYS A C 9
ATOM 5458 O O . LYS A 1 33 ? -7.473 -6.636 7.459 1.00 0.00 33 LYS A O 9
ATOM 5477 N N . LYS A 1 34 ? -6.078 -5.780 5.913 1.00 0.00 34 LYS A N 9
ATOM 5478 C CA . LYS A 1 34 ? -6.923 -4.664 5.441 1.00 0.00 34 LYS A CA 9
ATOM 5479 C C . LYS A 1 34 ? -6.897 -4.571 3.911 1.00 0.00 34 LYS A C 9
ATOM 5480 O O . LYS A 1 34 ? -6.016 -5.136 3.266 1.00 0.00 34 LYS A O 9
ATOM 5499 N N . GLU A 1 35 ? -7.845 -3.833 3.339 1.00 0.00 35 GLU A N 9
ATOM 5500 C CA . GLU A 1 35 ? -7.971 -3.561 1.897 1.00 0.00 35 GLU A CA 9
ATOM 5501 C C . GLU A 1 35 ? -8.422 -2.111 1.643 1.00 0.00 35 GLU A C 9
ATOM 5502 O O . GLU A 1 35 ? -8.906 -1.434 2.554 1.00 0.00 35 GLU A O 9
ATOM 5514 N N . SER A 1 36 ? -8.271 -1.631 0.403 1.00 0.00 36 SER A N 9
ATOM 5515 C CA . SER A 1 36 ? -8.745 -0.303 -0.030 1.00 0.00 36 SER A CA 9
ATOM 5516 C C . SER A 1 36 ? -10.274 -0.168 0.068 1.00 0.00 36 SER A C 9
ATOM 5517 O O . SER A 1 36 ? -11.006 -1.119 -0.226 1.00 0.00 36 SER A O 9
ATOM 5525 N N . ARG A 1 37 ? -10.762 1.026 0.434 1.00 0.00 37 ARG A N 9
ATOM 5526 C CA . ARG A 1 37 ? -12.192 1.369 0.627 1.00 0.00 37 ARG A CA 9
ATOM 5527 C C . ARG A 1 37 ? -12.524 2.756 0.045 1.00 0.00 37 ARG A C 9
ATOM 5528 O O . ARG A 1 37 ? -11.627 3.504 -0.347 1.00 0.00 37 ARG A O 9
ATOM 5549 N N . GLY A 1 38 ? -13.812 3.105 0.007 1.00 0.00 38 GLY A N 9
ATOM 5550 C CA . GLY A 1 38 ? -14.320 4.387 -0.501 1.00 0.00 38 GLY A CA 9
ATOM 5551 C C . GLY A 1 38 ? -15.784 4.661 -0.130 1.00 0.00 38 GLY A C 9
ATOM 5552 O O . GLY A 1 38 ? -16.438 3.840 0.521 1.00 0.00 38 GLY A O 9
ATOM 5556 N N . ARG A 1 39 ? -16.297 5.831 -0.542 1.00 0.00 39 ARG A N 9
ATOM 5557 C CA . ARG A 1 39 ? -17.620 6.383 -0.155 1.00 0.00 39 ARG A CA 9
ATOM 5558 C C . ARG A 1 39 ? -18.441 6.922 -1.348 1.00 0.00 39 ARG A C 9
ATOM 5559 O O . ARG A 1 39 ? -19.349 7.736 -1.167 1.00 0.00 39 ARG A O 9
ATOM 5580 N N . GLY A 1 40 ? -18.133 6.475 -2.569 1.00 0.00 40 GLY A N 9
ATOM 5581 C CA . GLY A 1 40 ? -18.866 6.856 -3.789 1.00 0.00 40 GLY A CA 9
ATOM 5582 C C . GLY A 1 40 ? -18.373 6.205 -5.092 1.00 0.00 40 GLY A C 9
ATOM 5583 O O . GLY A 1 40 ? -19.132 6.081 -6.053 1.00 0.00 40 GLY A O 9
ATOM 5590 N N . VAL A 1 1 ? 17.389 8.936 -6.547 1.00 0.00 1 VAL A N 10
ATOM 5591 C CA . VAL A 1 1 ? 16.963 8.214 -5.312 1.00 0.00 1 VAL A CA 10
ATOM 5592 C C . VAL A 1 1 ? 17.848 8.579 -4.117 1.00 0.00 1 VAL A C 10
ATOM 5593 O O .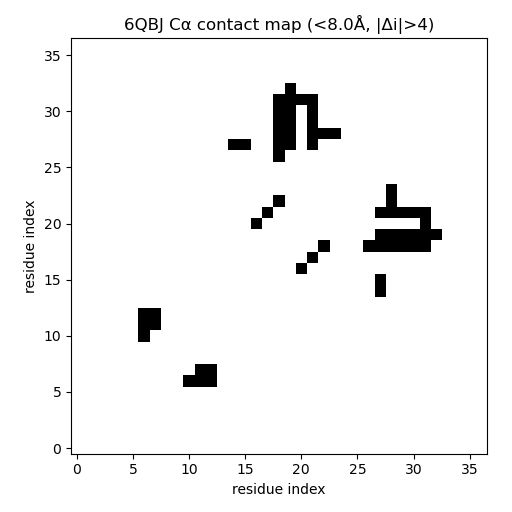 VAL A 1 1 ? 18.989 9.006 -4.296 1.00 0.00 1 VAL A O 10
ATOM 5608 N N . VAL A 1 2 ? 17.328 8.409 -2.893 1.00 0.00 2 VAL A N 10
ATOM 5609 C CA . VAL A 1 2 ? 17.992 8.775 -1.614 1.00 0.00 2 VAL A CA 10
ATOM 5610 C C . VAL A 1 2 ? 17.949 7.636 -0.575 1.00 0.00 2 VAL A C 10
ATOM 5611 O O . VAL A 1 2 ? 18.045 7.876 0.628 1.00 0.00 2 VAL A O 10
ATOM 5624 N N . PHE A 1 3 ? 17.739 6.392 -1.026 1.00 0.00 3 PHE A N 10
ATOM 5625 C CA . PHE A 1 3 ? 17.419 5.214 -0.198 1.00 0.00 3 PHE A CA 10
ATOM 5626 C C . PHE A 1 3 ? 16.310 5.478 0.852 1.00 0.00 3 PHE A C 10
ATOM 5627 O O . PHE A 1 3 ? 16.339 4.975 1.976 1.00 0.00 3 PHE A O 10
ATOM 5644 N N . TYR A 1 4 ? 15.316 6.286 0.454 1.00 0.00 4 TYR A N 10
ATOM 5645 C CA . TYR A 1 4 ? 14.070 6.589 1.176 1.00 0.00 4 TYR A CA 10
ATOM 5646 C C . TYR A 1 4 ? 14.226 7.138 2.610 1.00 0.00 4 TYR A C 10
ATOM 5647 O O . TYR A 1 4 ? 13.300 7.024 3.417 1.00 0.00 4 TYR A O 10
ATOM 5665 N N . VAL A 1 5 ? 15.365 7.763 2.943 1.00 0.00 5 VAL A N 10
ATOM 5666 C CA . VAL A 1 5 ? 15.645 8.314 4.288 1.00 0.00 5 VAL A CA 10
ATOM 5667 C C . VAL A 1 5 ? 14.578 9.295 4.797 1.00 0.00 5 VAL A C 10
ATOM 5668 O O . VAL A 1 5 ? 14.249 9.274 5.983 1.00 0.00 5 VAL A O 10
ATOM 5681 N N . ALA A 1 6 ? 13.996 10.116 3.914 1.00 0.00 6 ALA A N 10
ATOM 5682 C CA . ALA A 1 6 ? 12.908 11.033 4.260 1.00 0.00 6 ALA A CA 10
ATOM 5683 C C . ALA A 1 6 ? 11.583 10.286 4.500 1.00 0.00 6 ALA A C 10
ATOM 5684 O O . ALA A 1 6 ? 10.963 10.447 5.551 1.00 0.00 6 ALA A O 10
ATOM 5691 N N . LEU A 1 7 ? 11.175 9.415 3.569 1.00 0.00 7 LEU A N 10
ATOM 5692 C CA . LEU A 1 7 ? 9.940 8.621 3.662 1.00 0.00 7 LEU A CA 10
ATOM 5693 C C . LEU A 1 7 ? 9.919 7.779 4.951 1.00 0.00 7 LEU A C 10
ATOM 5694 O O . LEU A 1 7 ? 8.931 7.756 5.683 1.00 0.00 7 LEU A O 10
ATOM 5710 N N . THR A 1 8 ? 11.052 7.157 5.281 1.00 0.00 8 THR A N 10
ATOM 5711 C CA . THR A 1 8 ? 11.244 6.313 6.477 1.00 0.00 8 THR A CA 10
ATOM 5712 C C . THR A 1 8 ? 11.189 7.100 7.804 1.00 0.00 8 THR A C 10
ATOM 5713 O O . THR A 1 8 ? 11.042 6.489 8.864 1.00 0.00 8 THR A O 10
ATOM 5724 N N . ALA A 1 9 ? 11.240 8.442 7.778 1.00 0.00 9 ALA A N 10
ATOM 5725 C CA . ALA A 1 9 ? 11.328 9.291 8.974 1.00 0.00 9 ALA A CA 10
ATOM 5726 C C . ALA A 1 9 ? 10.231 10.373 9.043 1.00 0.00 9 ALA A C 10
ATOM 5727 O O . ALA A 1 9 ? 9.334 10.273 9.883 1.00 0.00 9 ALA A O 10
ATOM 5734 N N . VAL A 1 10 ? 10.247 11.379 8.157 1.00 0.00 10 VAL A N 10
ATOM 5735 C CA . VAL A 1 10 ? 9.250 12.477 8.143 1.00 0.00 10 VAL A CA 10
ATOM 5736 C C . VAL A 1 10 ? 7.879 12.061 7.586 1.00 0.00 10 VAL A C 10
ATOM 5737 O O . VAL A 1 10 ? 6.903 12.794 7.758 1.00 0.00 10 VAL A O 10
ATOM 5769 N N . VAL A 1 12 ? 7.125 8.553 8.352 1.00 0.00 12 VAL A N 10
ATOM 5770 C CA . VAL A 1 12 ? 7.062 7.363 9.233 1.00 0.00 12 VAL A CA 10
ATOM 5771 C C . VAL A 1 12 ? 6.930 5.999 8.523 1.00 0.00 12 VAL A C 10
ATOM 5772 O O . VAL A 1 12 ? 6.232 5.098 8.994 1.00 0.00 12 VAL A O 10
ATOM 5785 N N . ALA A 1 13 ? 7.609 5.839 7.380 1.00 0.00 13 ALA A N 10
ATOM 5786 C CA . ALA A 1 13 ? 7.576 4.652 6.516 1.00 0.00 13 ALA A CA 10
ATOM 5787 C C . ALA A 1 13 ? 6.164 4.258 6.014 1.00 0.00 13 ALA A C 10
ATOM 5788 O O . ALA A 1 13 ? 5.878 3.077 5.805 1.00 0.00 13 ALA A O 10
ATOM 5795 N N . VAL A 1 14 ? 5.275 5.242 5.801 1.00 0.00 14 VAL A N 10
ATOM 5796 C CA . VAL A 1 14 ? 3.875 5.065 5.353 1.00 0.00 14 VAL A CA 10
ATOM 5797 C C . VAL A 1 14 ? 3.697 4.113 4.162 1.00 0.00 14 VAL A C 10
ATOM 5798 O O . VAL A 1 14 ? 2.695 3.404 4.100 1.00 0.00 14 VAL A O 10
ATOM 5811 N N . ALA A 1 15 ? 4.675 4.021 3.255 1.00 0.00 15 ALA A N 10
ATOM 5812 C CA . ALA A 1 15 ? 4.661 3.101 2.114 1.00 0.00 15 ALA A CA 10
ATOM 5813 C C . ALA A 1 15 ? 4.487 1.616 2.509 1.00 0.00 15 ALA A C 10
ATOM 5814 O O . ALA A 1 15 ? 3.810 0.878 1.792 1.00 0.00 15 ALA A O 10
ATOM 5821 N N . LEU A 1 16 ? 5.032 1.179 3.653 1.00 0.00 16 LEU A N 10
ATOM 5822 C CA . LEU A 1 16 ? 4.839 -0.178 4.188 1.00 0.00 16 LEU A CA 10
ATOM 5823 C C . LEU A 1 16 ? 3.370 -0.429 4.567 1.00 0.00 16 LEU A C 10
ATOM 5824 O O . LEU A 1 16 ? 2.772 -1.430 4.170 1.00 0.00 16 LEU A O 10
ATOM 5840 N N . TYR A 1 17 ? 2.781 0.505 5.316 1.00 0.00 17 TYR A N 10
ATOM 5841 C CA . TYR A 1 17 ? 1.394 0.440 5.782 1.00 0.00 17 TYR A CA 10
ATOM 5842 C C . TYR A 1 17 ? 0.390 0.572 4.627 1.00 0.00 17 TYR A C 10
ATOM 5843 O O . TYR A 1 17 ? -0.626 -0.127 4.610 1.00 0.00 17 TYR A O 10
ATOM 5861 N N . ALA A 1 18 ? 0.704 1.402 3.625 1.00 0.00 18 ALA A N 10
ATOM 5862 C CA . ALA A 1 18 ? -0.041 1.502 2.374 1.00 0.00 18 ALA A CA 10
ATOM 5863 C C . ALA A 1 18 ? 0.014 0.192 1.572 1.00 0.00 18 ALA A C 10
ATOM 5864 O O . ALA A 1 18 ? -1.035 -0.361 1.246 1.00 0.00 18 ALA A O 10
ATOM 5871 N N . TYR A 1 19 ? 1.203 -0.370 1.311 1.00 0.00 19 TYR A N 10
ATOM 5872 C CA . TYR A 1 19 ? 1.348 -1.662 0.621 1.00 0.00 19 TYR A CA 10
ATOM 5873 C C . TYR A 1 19 ? 0.576 -2.786 1.335 1.00 0.00 19 TYR A C 10
ATOM 5874 O O . TYR A 1 19 ? -0.083 -3.599 0.687 1.00 0.00 19 TYR A O 10
ATOM 5892 N N . GLY A 1 20 ? 0.554 -2.767 2.671 1.00 0.00 20 GLY A N 10
ATOM 5893 C CA . GLY A 1 20 ? -0.206 -3.688 3.522 1.00 0.00 20 GLY A CA 10
ATOM 5894 C C . GLY A 1 20 ? -1.740 -3.644 3.412 1.00 0.00 20 GLY A C 10
ATOM 5895 O O . GLY A 1 20 ? -2.406 -4.411 4.110 1.00 0.00 20 GLY A O 10
ATOM 5899 N N . LEU A 1 21 ? -2.312 -2.786 2.552 1.00 0.00 21 LEU A N 10
ATOM 5900 C CA . LEU A 1 21 ? -3.748 -2.767 2.215 1.00 0.00 21 LEU A CA 10
ATOM 5901 C C . LEU A 1 21 ? -4.069 -2.372 0.755 1.00 0.00 21 LEU A C 10
ATOM 5902 O O . LEU A 1 21 ? -5.178 -2.630 0.280 1.00 0.00 21 LEU A O 10
ATOM 5931 N N . PHE A 1 23 ? -1.934 -3.705 -1.617 1.00 0.00 23 PHE A N 10
ATOM 5932 C CA . PHE A 1 23 ? -1.418 -4.944 -2.218 1.00 0.00 23 PHE A CA 10
ATOM 5933 C C . PHE A 1 23 ? -1.638 -6.170 -1.318 1.00 0.00 23 PHE A C 10
ATOM 5934 O O . PHE A 1 23 ? -2.101 -7.198 -1.814 1.00 0.00 23 PHE A O 10
ATOM 5951 N N . ARG A 1 24 ? -1.339 -6.065 -0.011 1.00 0.00 24 ARG A N 10
ATOM 5952 C CA . ARG A 1 24 ? -1.419 -7.135 1.016 1.00 0.00 24 ARG A CA 10
ATOM 5953 C C . ARG A 1 24 ? -0.918 -8.521 0.555 1.00 0.00 24 ARG A C 10
ATOM 5954 O O . ARG A 1 24 ? -1.451 -9.558 0.945 1.00 0.00 24 ARG A O 10
ATOM 5975 N N . LEU A 1 25 ? 0.110 -8.519 -0.302 1.00 0.00 25 LEU A N 10
ATOM 5976 C CA . LEU A 1 25 ? 0.634 -9.694 -1.017 1.00 0.00 25 LEU A CA 10
ATOM 5977 C C . LEU A 1 25 ? 1.406 -10.683 -0.113 1.00 0.00 25 LEU A C 10
ATOM 5978 O O . LEU A 1 25 ? 1.567 -11.853 -0.463 1.00 0.00 25 LEU A O 10
ATOM 6013 N N . GLY A 1 27 ? 2.570 -11.163 4.551 1.00 0.00 27 GLY A N 10
ATOM 6014 C CA . GLY A 1 27 ? 2.190 -10.810 5.930 1.00 0.00 27 GLY A CA 10
ATOM 6015 C C . GLY A 1 27 ? 3.099 -11.311 7.060 1.00 0.00 27 GLY A C 10
ATOM 6016 O O . GLY A 1 27 ? 2.818 -11.033 8.226 1.00 0.00 27 GLY A O 10
ATOM 6020 N N . ALA A 1 28 ? 4.193 -12.019 6.756 1.00 0.00 28 ALA A N 10
ATOM 6021 C CA . ALA A 1 28 ? 5.149 -12.502 7.763 1.00 0.00 28 ALA A CA 10
ATOM 6022 C C . ALA A 1 28 ? 5.982 -11.383 8.437 1.00 0.00 28 ALA A C 10
ATOM 6023 O O . ALA A 1 28 ? 6.556 -11.605 9.508 1.00 0.00 28 ALA A O 10
ATOM 6030 N N . SER A 1 29 ? 6.039 -10.188 7.830 1.00 0.00 29 SER A N 10
ATOM 6031 C CA . SER A 1 29 ? 6.923 -9.074 8.231 1.00 0.00 29 SER A CA 10
ATOM 6032 C C . SER A 1 29 ? 6.253 -7.687 8.135 1.00 0.00 29 SER A C 10
ATOM 6033 O O . SER A 1 29 ? 6.943 -6.665 8.148 1.00 0.00 29 SER A O 10
ATOM 6041 N N . GLY A 1 30 ? 4.920 -7.620 8.025 1.00 0.00 30 GLY A N 10
ATOM 6042 C CA . GLY A 1 30 ? 4.179 -6.357 7.899 1.00 0.00 30 GLY A CA 10
ATOM 6043 C C . GLY A 1 30 ? 2.648 -6.504 7.882 1.00 0.00 30 GLY A C 10
ATOM 6044 O O . GLY A 1 30 ? 2.128 -7.628 7.885 1.00 0.00 30 GLY A O 10
ATOM 6048 N N . PRO A 1 31 ? 1.909 -5.375 7.867 1.00 0.00 31 PRO A N 10
ATOM 6049 C CA . PRO A 1 31 ? 0.444 -5.362 7.879 1.00 0.00 31 PRO A CA 10
ATOM 6050 C C . PRO A 1 31 ? -0.153 -6.048 6.640 1.00 0.00 31 PRO A C 10
ATOM 6051 O O . PRO A 1 31 ? 0.382 -5.939 5.536 1.00 0.00 31 PRO A O 10
ATOM 6062 N N . ASN A 1 32 ? -1.255 -6.779 6.841 1.00 0.00 32 ASN A N 10
ATOM 6063 C CA . ASN A 1 32 ? -1.869 -7.642 5.815 1.00 0.00 32 ASN A CA 10
ATOM 6064 C C . ASN A 1 32 ? -3.371 -7.949 6.043 1.00 0.00 32 ASN A C 10
ATOM 6065 O O . ASN A 1 32 ? -3.953 -8.757 5.315 1.00 0.00 32 ASN A O 10
ATOM 6076 N N . LYS A 1 33 ? -4.009 -7.324 7.046 1.00 0.00 33 LYS A N 10
ATOM 6077 C CA . LYS A 1 33 ? -5.370 -7.646 7.536 1.00 0.00 33 LYS A CA 10
ATOM 6078 C C . LYS A 1 33 ? -6.427 -6.594 7.152 1.00 0.00 33 LYS A C 10
ATOM 6079 O O . LYS A 1 33 ? -7.517 -6.560 7.729 1.00 0.00 33 LYS A O 10
ATOM 6098 N N . LYS A 1 34 ? -6.108 -5.739 6.176 1.00 0.00 34 LYS A N 10
ATOM 6099 C CA . LYS A 1 34 ? -6.952 -4.654 5.643 1.00 0.00 34 LYS A CA 10
ATOM 6100 C C . LYS A 1 34 ? -6.893 -4.632 4.113 1.00 0.00 34 LYS A C 10
ATOM 6101 O O . LYS A 1 34 ? -5.970 -5.175 3.508 1.00 0.00 34 LYS A O 10
ATOM 6120 N N . GLU A 1 35 ? -7.861 -3.964 3.492 1.00 0.00 35 GLU A N 10
ATOM 6121 C CA . GLU A 1 35 ? -7.931 -3.708 2.046 1.00 0.00 35 GLU A CA 10
ATOM 6122 C C . GLU A 1 35 ? -8.449 -2.284 1.778 1.00 0.00 35 GLU A C 10
ATOM 6123 O O . GLU A 1 35 ? -9.120 -1.690 2.627 1.00 0.00 35 GLU A O 10
ATOM 6135 N N . SER A 1 36 ? -8.135 -1.733 0.602 1.00 0.00 36 SER A N 10
ATOM 6136 C CA . SER A 1 36 ? -8.515 -0.370 0.195 1.00 0.00 36 SER A CA 10
ATOM 6137 C C . SER A 1 36 ? -10.038 -0.168 0.105 1.00 0.00 36 SER A C 10
ATOM 6138 O O . SER A 1 36 ? -10.772 -1.076 -0.295 1.00 0.00 36 SER A O 10
ATOM 6146 N N . ARG A 1 37 ? -10.506 1.047 0.432 1.00 0.00 37 ARG A N 10
ATOM 6147 C CA . ARG A 1 37 ? -11.928 1.463 0.485 1.00 0.00 37 ARG A CA 10
ATOM 6148 C C . ARG A 1 37 ? -12.135 2.847 -0.157 1.00 0.00 37 ARG A C 10
ATOM 6149 O O . ARG A 1 37 ? -11.168 3.522 -0.520 1.00 0.00 37 ARG A O 10
ATOM 6170 N N . GLY A 1 38 ? -13.391 3.284 -0.275 1.00 0.00 38 GLY A N 10
ATOM 6171 C CA . GLY A 1 38 ? -13.773 4.589 -0.834 1.00 0.00 38 GLY A CA 10
ATOM 6172 C C . GLY A 1 38 ? -15.217 5.004 -0.512 1.00 0.00 38 GLY A C 10
ATOM 6173 O O . GLY A 1 38 ? -15.963 4.260 0.130 1.00 0.00 38 GLY A O 10
ATOM 6177 N N . ARG A 1 39 ? -15.602 6.210 -0.959 1.00 0.00 39 ARG A N 10
ATOM 6178 C CA . ARG A 1 39 ? -16.882 6.887 -0.637 1.00 0.00 39 ARG A CA 10
ATOM 6179 C C . ARG A 1 39 ? -17.613 7.463 -1.870 1.00 0.00 39 ARG A C 10
ATOM 6180 O O . ARG A 1 39 ? -18.510 8.297 -1.730 1.00 0.00 39 ARG A O 10
ATOM 6201 N N . GLY A 1 40 ? -17.248 7.023 -3.077 1.00 0.00 40 GLY A N 10
ATOM 6202 C CA . GLY A 1 40 ? -17.895 7.443 -4.333 1.00 0.00 40 GLY A CA 10
ATOM 6203 C C . GLY A 1 40 ? -17.274 6.878 -5.619 1.00 0.00 40 GLY A C 10
ATOM 6204 O O . GLY A 1 40 ? -17.947 6.774 -6.644 1.00 0.00 40 GLY A O 10
ATOM 6211 N N . VAL A 1 1 ? 18.071 8.737 -7.539 1.00 0.00 1 VAL A N 11
ATOM 6212 C CA . VAL A 1 1 ? 17.634 8.107 -6.258 1.00 0.00 1 VAL A CA 11
ATOM 6213 C C . VAL A 1 1 ? 18.603 8.428 -5.116 1.00 0.00 1 VAL A C 11
ATOM 6214 O O . VAL A 1 1 ? 19.786 8.674 -5.353 1.00 0.00 1 VAL A O 11
ATOM 6229 N N . VAL A 1 2 ? 18.107 8.403 -3.871 1.00 0.00 2 VAL A N 11
ATOM 6230 C CA . VAL A 1 2 ? 18.874 8.650 -2.621 1.00 0.00 2 VAL A CA 11
ATOM 6231 C C . VAL A 1 2 ? 18.627 7.550 -1.569 1.00 0.00 2 VAL A C 11
ATOM 6232 O O . VAL A 1 2 ? 18.668 7.787 -0.362 1.00 0.00 2 VAL A O 11
ATOM 6245 N N . PHE A 1 3 ? 18.311 6.336 -2.039 1.00 0.00 3 PHE A N 11
ATOM 6246 C CA . PHE A 1 3 ? 17.901 5.162 -1.249 1.00 0.00 3 PHE A CA 11
ATOM 6247 C C . PHE A 1 3 ? 16.770 5.430 -0.226 1.00 0.00 3 PHE A C 11
ATOM 6248 O O . PHE A 1 3 ? 16.690 4.796 0.828 1.00 0.00 3 PHE A O 11
ATOM 6265 N N . TYR A 1 4 ? 15.877 6.374 -0.559 1.00 0.00 4 TYR A N 11
ATOM 6266 C CA . TYR A 1 4 ? 14.631 6.706 0.153 1.00 0.00 4 TYR A CA 11
ATOM 6267 C C . TYR A 1 4 ? 14.785 7.056 1.649 1.00 0.00 4 TYR A C 11
ATOM 6268 O O . TYR A 1 4 ? 13.844 6.890 2.430 1.00 0.00 4 TYR A O 11
ATOM 6286 N N . VAL A 1 5 ? 15.953 7.565 2.067 1.00 0.00 5 VAL A N 11
ATOM 6287 C CA . VAL A 1 5 ? 16.239 7.920 3.474 1.00 0.00 5 VAL A CA 11
ATOM 6288 C C . VAL A 1 5 ? 15.245 8.924 4.075 1.00 0.00 5 VAL A C 11
ATOM 6289 O O . VAL A 1 5 ? 14.876 8.792 5.242 1.00 0.00 5 VAL A O 11
ATOM 6302 N N . ALA A 1 6 ? 14.756 9.886 3.282 1.00 0.00 6 ALA A N 11
ATOM 6303 C CA . ALA A 1 6 ? 13.733 10.844 3.710 1.00 0.00 6 ALA A CA 11
ATOM 6304 C C . ALA A 1 6 ? 12.373 10.163 3.951 1.00 0.00 6 ALA A C 11
ATOM 6305 O O . ALA A 1 6 ? 11.785 10.317 5.021 1.00 0.00 6 ALA A O 11
ATOM 6312 N N . LEU A 1 7 ? 11.904 9.345 3.000 1.00 0.00 7 LEU A N 11
ATOM 6313 C CA . LEU A 1 7 ? 10.666 8.559 3.124 1.00 0.00 7 LEU A CA 11
ATOM 6314 C C . LEU A 1 7 ? 10.720 7.655 4.371 1.00 0.00 7 LEU A C 11
ATOM 6315 O O . LEU A 1 7 ? 9.779 7.596 5.160 1.00 0.00 7 LEU A O 11
ATOM 6331 N N . THR A 1 8 ? 11.869 7.016 4.598 1.00 0.00 8 THR A N 11
ATOM 6332 C CA . THR A 1 8 ? 12.130 6.128 5.744 1.00 0.00 8 THR A CA 11
ATOM 6333 C C . THR A 1 8 ? 12.068 6.844 7.108 1.00 0.00 8 THR A C 11
ATOM 6334 O O . THR A 1 8 ? 11.773 6.196 8.113 1.00 0.00 8 THR A O 11
ATOM 6345 N N . ALA A 1 9 ? 12.282 8.167 7.165 1.00 0.00 9 ALA A N 11
ATOM 6346 C CA . ALA A 1 9 ? 12.455 8.914 8.419 1.00 0.00 9 ALA A CA 11
ATOM 6347 C C . ALA A 1 9 ? 11.425 10.043 8.620 1.00 0.00 9 ALA A C 11
ATOM 6348 O O . ALA A 1 9 ? 10.620 9.967 9.551 1.00 0.00 9 ALA A O 11
ATOM 6355 N N . VAL A 1 10 ? 11.389 11.061 7.752 1.00 0.00 10 VAL A N 11
ATOM 6356 C CA . VAL A 1 10 ? 10.438 12.193 7.857 1.00 0.00 10 VAL A CA 11
ATOM 6357 C C . VAL A 1 10 ? 9.031 11.866 7.328 1.00 0.00 10 VAL A C 11
ATOM 6358 O O . VAL A 1 10 ? 8.099 12.644 7.546 1.00 0.00 10 VAL A O 11
ATOM 6390 N N . VAL A 1 12 ? 8.250 8.341 8.029 1.00 0.00 12 VAL A N 11
ATOM 6391 C CA . VAL A 1 12 ? 8.252 7.107 8.852 1.00 0.00 12 VAL A CA 11
ATOM 6392 C C . VAL A 1 12 ? 7.973 5.789 8.096 1.00 0.00 12 VAL A C 11
ATOM 6393 O O . VAL A 1 12 ? 7.294 4.892 8.604 1.00 0.00 12 VAL A O 11
ATOM 6406 N N . ALA A 1 13 ? 8.499 5.664 6.872 1.00 0.00 13 ALA A N 11
ATOM 6407 C CA . ALA A 1 13 ? 8.292 4.536 5.955 1.00 0.00 13 ALA A CA 11
ATOM 6408 C C . ALA A 1 13 ? 6.805 4.198 5.682 1.00 0.00 13 ALA A C 11
ATOM 6409 O O . ALA A 1 13 ? 6.449 3.029 5.514 1.00 0.00 13 ALA A O 11
ATOM 6416 N N . VAL A 1 14 ? 5.928 5.214 5.630 1.00 0.00 14 VAL A N 11
ATOM 6417 C CA . VAL A 1 14 ? 4.461 5.088 5.460 1.00 0.00 14 VAL A CA 11
ATOM 6418 C C . VAL A 1 14 ? 4.015 4.153 4.320 1.00 0.00 14 VAL A C 11
ATOM 6419 O O . VAL A 1 14 ? 2.991 3.475 4.436 1.00 0.00 14 VAL A O 11
ATOM 6432 N N . ALA A 1 15 ? 4.814 4.047 3.252 1.00 0.00 15 ALA A N 11
ATOM 6433 C CA . ALA A 1 15 ? 4.595 3.134 2.128 1.00 0.00 15 ALA A CA 11
ATOM 6434 C C . ALA A 1 15 ? 4.442 1.649 2.531 1.00 0.00 15 ALA A C 11
ATOM 6435 O O . ALA A 1 15 ? 3.735 0.907 1.847 1.00 0.00 15 ALA A O 11
ATOM 6442 N N . LEU A 1 16 ? 5.039 1.213 3.650 1.00 0.00 16 LEU A N 11
ATOM 6443 C CA . LEU A 1 16 ? 4.884 -0.141 4.203 1.00 0.00 16 LEU A CA 11
ATOM 6444 C C . LEU A 1 16 ? 3.420 -0.455 4.558 1.00 0.00 16 LEU A C 11
ATOM 6445 O O . LEU A 1 16 ? 2.871 -1.473 4.136 1.00 0.00 16 LEU A O 11
ATOM 6461 N N . TYR A 1 17 ? 2.779 0.437 5.314 1.00 0.00 17 TYR A N 11
ATOM 6462 C CA . TYR A 1 17 ? 1.390 0.283 5.761 1.00 0.00 17 TYR A CA 11
ATOM 6463 C C . TYR A 1 17 ? 0.396 0.485 4.608 1.00 0.00 17 TYR A C 11
ATOM 6464 O O . TYR A 1 17 ? -0.633 -0.190 4.559 1.00 0.00 17 TYR A O 11
ATOM 6482 N N . ALA A 1 18 ? 0.730 1.357 3.646 1.00 0.00 18 ALA A N 11
ATOM 6483 C CA . ALA A 1 18 ? -0.022 1.516 2.401 1.00 0.00 18 ALA A CA 11
ATOM 6484 C C . ALA A 1 18 ? -0.001 0.230 1.551 1.00 0.00 18 ALA A C 11
ATOM 6485 O O . ALA A 1 18 ? -1.060 -0.292 1.209 1.00 0.00 18 ALA A O 11
ATOM 6492 N N . TYR A 1 19 ? 1.176 -0.350 1.279 1.00 0.00 19 TYR A N 11
ATOM 6493 C CA . TYR A 1 19 ? 1.308 -1.653 0.606 1.00 0.00 19 TYR A CA 11
ATOM 6494 C C . TYR A 1 19 ? 0.544 -2.763 1.350 1.00 0.00 19 TYR A C 11
ATOM 6495 O O . TYR A 1 19 ? -0.121 -3.593 0.727 1.00 0.00 19 TYR A O 11
ATOM 6513 N N . GLY A 1 20 ? 0.539 -2.711 2.686 1.00 0.00 20 GLY A N 11
ATOM 6514 C CA . GLY A 1 20 ? -0.225 -3.586 3.581 1.00 0.00 20 GLY A CA 11
ATOM 6515 C C . GLY A 1 20 ? -1.757 -3.554 3.457 1.00 0.00 20 GLY A C 11
ATOM 6516 O O . GLY A 1 20 ? -2.418 -4.304 4.178 1.00 0.00 20 GLY A O 11
ATOM 6520 N N . LEU A 1 21 ? -2.327 -2.731 2.564 1.00 0.00 21 LEU A N 11
ATOM 6521 C CA . LEU A 1 21 ? -3.756 -2.752 2.200 1.00 0.00 21 LEU A CA 11
ATOM 6522 C C . LEU A 1 21 ? -4.049 -2.454 0.713 1.00 0.00 21 LEU A C 11
ATOM 6523 O O . LEU A 1 21 ? -5.097 -2.857 0.206 1.00 0.00 21 LEU A O 11
ATOM 6552 N N . PHE A 1 23 ? -1.949 -3.765 -1.584 1.00 0.00 23 PHE A N 11
ATOM 6553 C CA . PHE A 1 23 ? -1.431 -5.015 -2.160 1.00 0.00 23 PHE A CA 11
ATOM 6554 C C . PHE A 1 23 ? -1.674 -6.222 -1.244 1.00 0.00 23 PHE A C 11
ATOM 6555 O O . PHE A 1 23 ? -2.194 -7.235 -1.716 1.00 0.00 23 PHE A O 11
ATOM 6572 N N . ARG A 1 24 ? -1.351 -6.108 0.058 1.00 0.00 24 ARG A N 11
ATOM 6573 C CA . ARG A 1 24 ? -1.497 -7.144 1.114 1.00 0.00 24 ARG A CA 11
ATOM 6574 C C . ARG A 1 24 ? -1.093 -8.574 0.696 1.00 0.00 24 ARG A C 11
ATOM 6575 O O . ARG A 1 24 ? -1.679 -9.563 1.137 1.00 0.00 24 ARG A O 11
ATOM 6596 N N . LEU A 1 25 ? -0.085 -8.669 -0.176 1.00 0.00 25 LEU A N 11
ATOM 6597 C CA . LEU A 1 25 ? 0.362 -9.896 -0.852 1.00 0.00 25 LEU A CA 11
ATOM 6598 C C . LEU A 1 25 ? 1.056 -10.912 0.080 1.00 0.00 25 LEU A C 11
ATOM 6599 O O . LEU A 1 25 ? 1.072 -12.111 -0.209 1.00 0.00 25 LEU A O 11
ATOM 6634 N N . GLY A 1 27 ? 2.460 -11.524 4.563 1.00 0.00 27 GLY A N 11
ATOM 6635 C CA . GLY A 1 27 ? 2.160 -11.221 5.973 1.00 0.00 27 GLY A CA 11
ATOM 6636 C C . GLY A 1 27 ? 3.070 -11.877 7.017 1.00 0.00 27 GLY A C 11
ATOM 6637 O O . GLY A 1 27 ? 2.862 -11.678 8.214 1.00 0.00 27 GLY A O 11
ATOM 6641 N N . ALA A 1 28 ? 4.097 -12.623 6.595 1.00 0.00 28 ALA A N 11
ATOM 6642 C CA . ALA A 1 28 ? 5.096 -13.223 7.490 1.00 0.00 28 ALA A CA 11
ATOM 6643 C C . ALA A 1 28 ? 6.024 -12.191 8.179 1.00 0.00 28 ALA A C 11
ATOM 6644 O O . ALA A 1 28 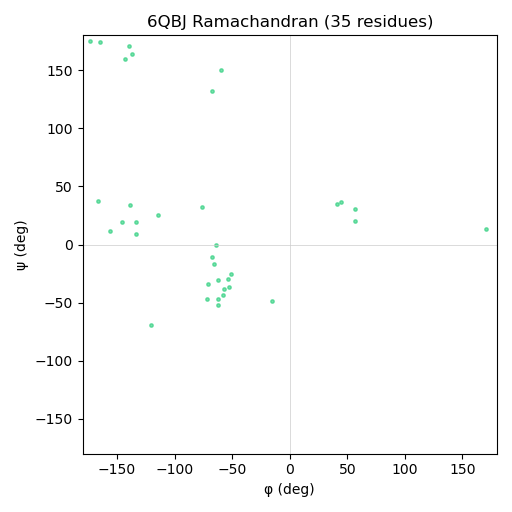? 6.699 -12.531 9.156 1.00 0.00 28 ALA A O 11
ATOM 6651 N N . SER A 1 29 ? 6.058 -10.944 7.684 1.00 0.00 29 SER A N 11
ATOM 6652 C CA . SER A 1 29 ? 7.048 -9.917 8.063 1.00 0.00 29 SER A CA 11
ATOM 6653 C C . SER A 1 29 ? 6.472 -8.498 8.238 1.00 0.00 29 SER A C 11
ATOM 6654 O O . SER A 1 29 ? 7.240 -7.561 8.473 1.00 0.00 29 SER A O 11
ATOM 6662 N N . GLY A 1 30 ? 5.151 -8.295 8.122 1.00 0.00 30 GLY A N 11
ATOM 6663 C CA . GLY A 1 30 ? 4.548 -6.957 8.214 1.00 0.00 30 GLY A CA 11
ATOM 6664 C C . GLY A 1 30 ? 3.036 -6.866 7.932 1.00 0.00 30 GLY A C 11
ATOM 6665 O O . GLY A 1 30 ? 2.369 -7.897 7.778 1.00 0.00 30 GLY A O 11
ATOM 6669 N N . PRO A 1 31 ? 2.488 -5.630 7.888 1.00 0.00 31 PRO A N 11
ATOM 6670 C CA . PRO A 1 31 ? 1.072 -5.318 7.648 1.00 0.00 31 PRO A CA 11
ATOM 6671 C C . PRO A 1 31 ? 0.408 -6.102 6.502 1.00 0.00 31 PRO A C 11
ATOM 6672 O O . PRO A 1 31 ? 0.902 -6.113 5.373 1.00 0.00 31 PRO A O 11
ATOM 6683 N N . ASN A 1 32 ? -0.731 -6.742 6.797 1.00 0.00 32 ASN A N 11
ATOM 6684 C CA . ASN A 1 32 ? -1.488 -7.582 5.850 1.00 0.00 32 ASN A CA 11
ATOM 6685 C C . ASN A 1 32 ? -2.999 -7.731 6.159 1.00 0.00 32 ASN A C 11
ATOM 6686 O O . ASN A 1 32 ? -3.715 -8.406 5.415 1.00 0.00 32 ASN A O 11
ATOM 6697 N N . LYS A 1 33 ? -3.498 -7.132 7.252 1.00 0.00 33 LYS A N 11
ATOM 6698 C CA . LYS A 1 33 ? -4.829 -7.406 7.843 1.00 0.00 33 LYS A CA 11
ATOM 6699 C C . LYS A 1 33 ? -5.933 -6.426 7.396 1.00 0.00 33 LYS A C 11
ATOM 6700 O O . LYS A 1 33 ? -6.999 -6.371 8.016 1.00 0.00 33 LYS A O 11
ATOM 6719 N N . LYS A 1 34 ? -5.690 -5.655 6.331 1.00 0.00 34 LYS A N 11
ATOM 6720 C CA . LYS A 1 34 ? -6.598 -4.643 5.759 1.00 0.00 34 LYS A CA 11
ATOM 6721 C C . LYS A 1 34 ? -6.604 -4.705 4.227 1.00 0.00 34 LYS A C 11
ATOM 6722 O O . LYS A 1 34 ? -5.712 -5.288 3.616 1.00 0.00 34 LYS A O 11
ATOM 6741 N N . GLU A 1 35 ? -7.600 -4.070 3.615 1.00 0.00 35 GLU A N 11
ATOM 6742 C CA . GLU A 1 35 ? -7.760 -3.921 2.160 1.00 0.00 35 GLU A CA 11
ATOM 6743 C C . GLU A 1 35 ? -8.233 -2.494 1.819 1.00 0.00 35 GLU A C 11
ATOM 6744 O O . GLU A 1 35 ? -8.710 -1.766 2.693 1.00 0.00 35 GLU A O 11
ATOM 6756 N N . SER A 1 36 ? -8.101 -2.082 0.555 1.00 0.00 36 SER A N 11
ATOM 6757 C CA . SER A 1 36 ? -8.499 -0.744 0.080 1.00 0.00 36 SER A CA 11
ATOM 6758 C C . SER A 1 36 ? -10.013 -0.498 0.188 1.00 0.00 36 SER A C 11
ATOM 6759 O O . SER A 1 36 ? -10.819 -1.397 -0.071 1.00 0.00 36 SER A O 11
ATOM 6767 N N . ARG A 1 37 ? -10.401 0.740 0.534 1.00 0.00 37 ARG A N 11
ATOM 6768 C CA . ARG A 1 37 ? -11.790 1.206 0.754 1.00 0.00 37 ARG A CA 11
ATOM 6769 C C . ARG A 1 37 ? -12.015 2.603 0.144 1.00 0.00 37 ARG A C 11
ATOM 6770 O O . ARG A 1 37 ? -11.071 3.244 -0.322 1.00 0.00 37 ARG A O 11
ATOM 6791 N N . GLY A 1 38 ? -13.259 3.087 0.172 1.00 0.00 38 GLY A N 11
ATOM 6792 C CA . GLY A 1 38 ? -13.647 4.420 -0.312 1.00 0.00 38 GLY A CA 11
ATOM 6793 C C . GLY A 1 38 ? -15.059 4.847 0.112 1.00 0.00 38 GLY A C 11
ATOM 6794 O O . GLY A 1 38 ? -15.781 4.088 0.768 1.00 0.00 38 GLY A O 11
ATOM 6798 N N . ARG A 1 39 ? -15.450 6.073 -0.267 1.00 0.00 39 ARG A N 11
ATOM 6799 C CA . ARG A 1 39 ? -16.715 6.742 0.123 1.00 0.00 39 ARG A CA 11
ATOM 6800 C C . ARG A 1 39 ? -17.508 7.333 -1.063 1.00 0.00 39 ARG A C 11
ATOM 6801 O O . AR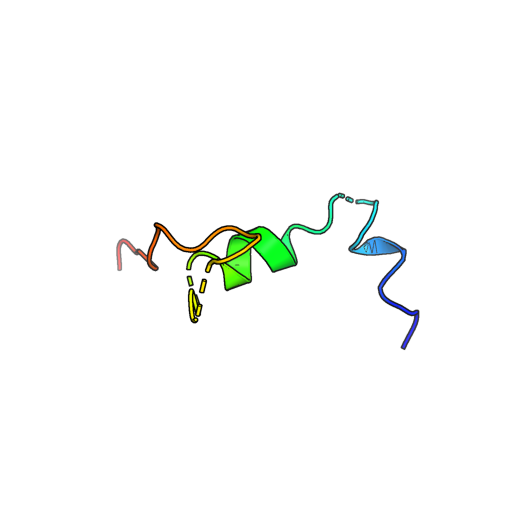G A 1 39 ? -18.464 8.083 -0.857 1.00 0.00 39 ARG A O 11
ATOM 6822 N N . GLY A 1 40 ? -17.129 7.002 -2.302 1.00 0.00 40 GLY A N 11
ATOM 6823 C CA . GLY A 1 40 ? -17.814 7.464 -3.521 1.00 0.00 40 GLY A CA 11
ATOM 6824 C C . GLY A 1 40 ? -17.125 7.098 -4.846 1.00 0.00 40 GLY A C 11
ATOM 6825 O O . GLY A 1 40 ? -17.774 7.033 -5.890 1.00 0.00 40 GLY A O 11
ATOM 6832 N N . VAL A 1 1 ? 18.579 8.064 -6.909 1.00 0.00 1 VAL A N 12
ATOM 6833 C CA . VAL A 1 1 ? 17.972 7.453 -5.691 1.00 0.00 1 VAL A CA 12
ATOM 6834 C C . VAL A 1 1 ? 18.584 8.028 -4.409 1.00 0.00 1 VAL A C 12
ATOM 6835 O O . VAL A 1 1 ? 19.715 8.512 -4.423 1.00 0.00 1 VAL A O 12
ATOM 6850 N N . VAL A 1 2 ? 17.851 7.943 -3.290 1.00 0.00 2 VAL A N 12
ATOM 6851 C CA . VAL A 1 2 ? 18.298 8.338 -1.927 1.00 0.00 2 VAL A CA 12
ATOM 6852 C C . VAL A 1 2 ? 18.094 7.211 -0.895 1.00 0.00 2 VAL A C 12
ATOM 6853 O O . VAL A 1 2 ? 18.038 7.449 0.311 1.00 0.00 2 VAL A O 12
ATOM 6866 N N . PHE A 1 3 ? 17.930 5.971 -1.377 1.00 0.00 3 PHE A N 12
ATOM 6867 C CA . PHE A 1 3 ? 17.548 4.766 -0.622 1.00 0.00 3 PHE A CA 12
ATOM 6868 C C . PHE A 1 3 ? 16.372 4.965 0.366 1.00 0.00 3 PHE A C 12
ATOM 6869 O O . PHE A 1 3 ? 16.314 4.352 1.434 1.00 0.00 3 PHE A O 12
ATOM 6886 N N . TYR A 1 4 ? 15.423 5.829 -0.017 1.00 0.00 4 TYR A N 12
ATOM 6887 C CA . TYR A 1 4 ? 14.137 6.098 0.651 1.00 0.00 4 TYR A CA 12
ATOM 6888 C C . TYR A 1 4 ? 14.216 6.576 2.117 1.00 0.00 4 TYR A C 12
ATOM 6889 O O . TYR A 1 4 ? 13.206 6.555 2.823 1.00 0.00 4 TYR A O 12
ATOM 6907 N N . VAL A 1 5 ? 15.383 7.040 2.588 1.00 0.00 5 VAL A N 12
ATOM 6908 C CA . VAL A 1 5 ? 15.619 7.401 4.005 1.00 0.00 5 VAL A CA 12
ATOM 6909 C C . VAL A 1 5 ? 14.627 8.428 4.567 1.00 0.00 5 VAL A C 12
ATOM 6910 O O . VAL A 1 5 ? 14.207 8.306 5.718 1.00 0.00 5 VAL A O 12
ATOM 6923 N N . ALA A 1 6 ? 14.197 9.405 3.757 1.00 0.00 6 ALA A N 12
ATOM 6924 C CA . ALA A 1 6 ? 13.180 10.386 4.140 1.00 0.00 6 ALA A CA 12
ATOM 6925 C C . ALA A 1 6 ? 11.782 9.754 4.275 1.00 0.00 6 ALA A C 12
ATOM 6926 O O . ALA A 1 6 ? 11.091 9.982 5.268 1.00 0.00 6 ALA A O 12
ATOM 6933 N N . LEU A 1 7 ? 11.383 8.904 3.322 1.00 0.00 7 LEU A N 12
ATOM 6934 C CA . LEU A 1 7 ? 10.105 8.182 3.344 1.00 0.00 7 LEU A CA 12
ATOM 6935 C C . LEU A 1 7 ? 9.993 7.306 4.611 1.00 0.00 7 LEU A C 12
ATOM 6936 O O . LEU A 1 7 ? 8.989 7.336 5.320 1.00 0.00 7 LEU A O 12
ATOM 6952 N N . THR A 1 8 ? 11.071 6.599 4.950 1.00 0.00 8 THR A N 12
ATOM 6953 C CA . THR A 1 8 ? 11.186 5.752 6.152 1.00 0.00 8 THR A CA 12
ATOM 6954 C C . THR A 1 8 ? 11.167 6.541 7.480 1.00 0.00 8 THR A C 12
ATOM 6955 O O . THR A 1 8 ? 10.920 5.945 8.527 1.00 0.00 8 THR A O 12
ATOM 6966 N N . ALA A 1 9 ? 11.361 7.870 7.467 1.00 0.00 9 ALA A N 12
ATOM 6967 C CA . ALA A 1 9 ? 11.541 8.683 8.680 1.00 0.00 9 ALA A CA 12
ATOM 6968 C C . ALA A 1 9 ? 10.554 9.863 8.799 1.00 0.00 9 ALA A C 12
ATOM 6969 O O . ALA A 1 9 ? 9.661 9.821 9.648 1.00 0.00 9 ALA A O 12
ATOM 6976 N N . VAL A 1 10 ? 10.655 10.898 7.952 1.00 0.00 10 VAL A N 12
ATOM 6977 C CA . VAL A 1 10 ? 9.754 12.074 7.987 1.00 0.00 10 VAL A CA 12
ATOM 6978 C C . VAL A 1 10 ? 8.354 11.797 7.420 1.00 0.00 10 VAL A C 12
ATOM 6979 O O . VAL A 1 10 ? 7.427 12.566 7.686 1.00 0.00 10 VAL A O 12
ATOM 7011 N N . VAL A 1 12 ? 7.330 8.477 8.166 1.00 0.00 12 VAL A N 12
ATOM 7012 C CA . VAL A 1 12 ? 7.164 7.341 9.103 1.00 0.00 12 VAL A CA 12
ATOM 7013 C C . VAL A 1 12 ? 6.975 5.952 8.460 1.00 0.00 12 VAL A C 12
ATOM 7014 O O . VAL A 1 12 ? 6.249 5.103 8.983 1.00 0.00 12 VAL A O 12
ATOM 7027 N N . ALA A 1 13 ? 7.632 5.710 7.320 1.00 0.00 13 ALA A N 12
ATOM 7028 C CA . ALA A 1 13 ? 7.518 4.496 6.504 1.00 0.00 13 ALA A CA 12
ATOM 7029 C C . ALA A 1 13 ? 6.079 4.178 6.036 1.00 0.00 13 ALA A C 12
ATOM 7030 O O . ALA A 1 13 ? 5.724 3.011 5.866 1.00 0.00 13 ALA A O 12
ATOM 7037 N N . VAL A 1 14 ? 5.244 5.203 5.804 1.00 0.00 14 VAL A N 12
ATOM 7038 C CA . VAL A 1 14 ? 3.839 5.076 5.361 1.00 0.00 14 VAL A CA 12
ATOM 7039 C C . VAL A 1 14 ? 3.642 4.133 4.163 1.00 0.00 14 VAL A C 12
ATOM 7040 O O . VAL A 1 14 ? 2.640 3.424 4.107 1.00 0.00 14 VAL A O 12
ATOM 7053 N N . ALA A 1 15 ? 4.617 4.048 3.249 1.00 0.00 15 ALA A N 12
ATOM 7054 C CA . ALA A 1 15 ? 4.600 3.128 2.108 1.00 0.00 15 ALA A CA 12
ATOM 7055 C C . ALA A 1 15 ? 4.464 1.638 2.497 1.00 0.00 15 ALA A C 12
ATOM 7056 O O . ALA A 1 15 ? 3.827 0.879 1.767 1.00 0.00 15 ALA A O 12
ATOM 7063 N N . LEU A 1 16 ? 5.006 1.216 3.649 1.00 0.00 16 LEU A N 12
ATOM 7064 C CA . LEU A 1 16 ? 4.862 -0.152 4.171 1.00 0.00 16 LEU A CA 12
ATOM 7065 C C . LEU A 1 16 ? 3.401 -0.456 4.535 1.00 0.00 16 LEU A C 12
ATOM 7066 O O . LEU A 1 16 ? 2.835 -1.460 4.099 1.00 0.00 16 LEU A O 12
ATOM 7082 N N . TYR A 1 17 ? 2.777 0.432 5.310 1.00 0.00 17 TYR A N 12
ATOM 7083 C CA . TYR A 1 17 ? 1.386 0.302 5.753 1.00 0.00 17 TYR A CA 12
ATOM 7084 C C . TYR A 1 17 ? 0.388 0.491 4.598 1.00 0.00 17 TYR A C 12
ATOM 7085 O O . TYR A 1 17 ? -0.634 -0.194 4.553 1.00 0.00 17 TYR A O 12
ATOM 7103 N N . ALA A 1 18 ? 0.716 1.351 3.627 1.00 0.00 18 ALA A N 12
ATOM 7104 C CA . ALA A 1 18 ? -0.012 1.482 2.368 1.00 0.00 18 ALA A CA 12
ATOM 7105 C C . ALA A 1 18 ? 0.048 0.188 1.538 1.00 0.00 18 ALA A C 12
ATOM 7106 O O . ALA A 1 18 ? -1.000 -0.339 1.174 1.00 0.00 18 ALA A O 12
ATOM 7113 N N . TYR A 1 19 ? 1.232 -0.394 1.302 1.00 0.00 19 TYR A N 12
ATOM 7114 C CA . TYR A 1 19 ? 1.361 -1.703 0.638 1.00 0.00 19 TYR A CA 12
ATOM 7115 C C . TYR A 1 19 ? 0.572 -2.799 1.375 1.00 0.00 19 TYR A C 12
ATOM 7116 O O . TYR A 1 19 ? -0.100 -3.617 0.744 1.00 0.00 19 TYR A O 12
ATOM 7134 N N . GLY A 1 20 ? 0.550 -2.748 2.710 1.00 0.00 20 GLY A N 12
ATOM 7135 C CA . GLY A 1 20 ? -0.231 -3.624 3.589 1.00 0.00 20 GLY A CA 12
ATOM 7136 C C . GLY A 1 20 ? -1.762 -3.541 3.479 1.00 0.00 20 GLY A C 12
ATOM 7137 O O . GLY A 1 20 ? -2.445 -4.256 4.216 1.00 0.00 20 GLY A O 12
ATOM 7141 N N . LEU A 1 21 ? -2.309 -2.717 2.573 1.00 0.00 21 LEU A N 12
ATOM 7142 C CA . LEU A 1 21 ? -3.735 -2.711 2.208 1.00 0.00 21 LEU A CA 12
ATOM 7143 C C . LEU A 1 21 ? -4.005 -2.472 0.708 1.00 0.00 21 LEU A C 12
ATOM 7144 O O . LEU A 1 21 ? -4.976 -3.006 0.173 1.00 0.00 21 LEU A O 12
ATOM 7173 N N . PHE A 1 23 ? -1.962 -3.689 -1.580 1.00 0.00 23 PHE A N 12
ATOM 7174 C CA . PHE A 1 23 ? -1.481 -4.947 -2.164 1.00 0.00 23 PHE A CA 12
ATOM 7175 C C . PHE A 1 23 ? -1.743 -6.153 -1.253 1.00 0.00 23 PHE A C 12
ATOM 7176 O O . PHE A 1 23 ? -2.253 -7.164 -1.743 1.00 0.00 23 PHE A O 12
ATOM 7193 N N . ARG A 1 24 ? -1.450 -6.049 0.056 1.00 0.00 24 ARG A N 12
ATOM 7194 C CA . ARG A 1 24 ? -1.623 -7.091 1.102 1.00 0.00 24 ARG A CA 12
ATOM 7195 C C . ARG A 1 24 ? -1.236 -8.520 0.667 1.00 0.00 24 ARG A C 12
ATOM 7196 O O . ARG A 1 24 ? -1.865 -9.504 1.053 1.00 0.00 24 ARG A O 12
ATOM 7217 N N . LEU A 1 25 ? -0.202 -8.614 -0.175 1.00 0.00 25 LEU A N 12
ATOM 7218 C CA . LEU A 1 25 ? 0.181 -9.817 -0.928 1.00 0.00 25 LEU A CA 12
ATOM 7219 C C . LEU A 1 25 ? 0.855 -10.909 -0.066 1.00 0.00 25 LEU A C 12
ATOM 7220 O O . LEU A 1 25 ? 0.880 -12.079 -0.451 1.00 0.00 25 LEU A O 12
ATOM 7255 N N . GLY A 1 27 ? 2.147 -11.635 4.519 1.00 0.00 27 GLY A N 12
ATOM 7256 C CA . GLY A 1 27 ? 1.926 -11.274 5.930 1.00 0.00 27 GLY A CA 12
ATOM 7257 C C . GLY A 1 27 ? 2.914 -11.857 6.949 1.00 0.00 27 GLY A C 12
ATOM 7258 O O . GLY A 1 27 ? 2.820 -11.538 8.135 1.00 0.00 27 GLY A O 12
ATOM 7262 N N . ALA A 1 28 ? 3.886 -12.670 6.517 1.00 0.00 28 ALA A N 12
ATOM 7263 C CA . ALA A 1 28 ? 4.938 -13.216 7.384 1.00 0.00 28 ALA A CA 12
ATOM 7264 C C . ALA A 1 28 ? 5.966 -12.163 7.871 1.00 0.00 28 ALA A C 12
ATOM 7265 O O . ALA A 1 28 ? 6.702 -12.419 8.829 1.00 0.00 28 ALA A O 12
ATOM 7272 N N . SER A 1 29 ? 6.013 -10.988 7.227 1.00 0.00 29 SER A N 12
ATOM 7273 C CA . SER A 1 29 ? 7.061 -9.963 7.414 1.00 0.00 29 SER A CA 12
ATOM 7274 C C . SER A 1 29 ? 6.536 -8.511 7.412 1.00 0.00 29 SER A C 12
ATOM 7275 O O . SER A 1 29 ? 7.335 -7.574 7.343 1.00 0.00 29 SER A O 12
ATOM 7283 N N . GLY A 1 30 ? 5.215 -8.294 7.467 1.00 0.00 30 GLY A N 12
ATOM 7284 C CA . GLY A 1 30 ? 4.619 -6.952 7.399 1.00 0.00 30 GLY A CA 12
ATOM 7285 C C . GLY A 1 30 ? 3.085 -6.902 7.508 1.00 0.00 30 GLY A C 12
ATOM 7286 O O . GLY A 1 30 ? 2.434 -7.948 7.634 1.00 0.00 30 GLY A O 12
ATOM 7290 N N . PRO A 1 31 ? 2.493 -5.689 7.472 1.00 0.00 31 PRO A N 12
ATOM 7291 C CA . PRO A 1 31 ? 1.050 -5.473 7.605 1.00 0.00 31 PRO A CA 12
ATOM 7292 C C . PRO A 1 31 ? 0.256 -6.117 6.456 1.00 0.00 31 PRO A C 12
ATOM 7293 O O . PRO A 1 31 ? 0.697 -6.116 5.306 1.00 0.00 31 PRO A O 12
ATOM 7304 N N . ASN A 1 32 ? -0.910 -6.693 6.778 1.00 0.00 32 ASN A N 12
ATOM 7305 C CA . ASN A 1 32 ? -1.669 -7.564 5.861 1.00 0.00 32 ASN A CA 12
ATOM 7306 C C . ASN A 1 32 ? -3.186 -7.682 6.158 1.00 0.00 32 ASN A C 12
ATOM 7307 O O . ASN A 1 32 ? -3.870 -8.500 5.538 1.00 0.00 32 ASN A O 12
ATOM 7318 N N . LYS A 1 33 ? -3.724 -6.897 7.105 1.00 0.00 33 LYS A N 12
ATOM 7319 C CA . LYS A 1 33 ? -5.051 -7.115 7.730 1.00 0.00 33 LYS A CA 12
ATOM 7320 C C . LYS A 1 33 ? -6.159 -6.165 7.241 1.00 0.00 33 LYS A C 12
ATOM 7321 O O . LYS A 1 33 ? -7.251 -6.148 7.813 1.00 0.00 33 LYS A O 12
ATOM 7340 N N . LYS A 1 34 ? -5.895 -5.376 6.193 1.00 0.00 34 LYS A N 12
ATOM 7341 C CA . LYS A 1 34 ? -6.791 -4.348 5.625 1.00 0.00 34 LYS A CA 12
ATOM 7342 C C . LYS A 1 34 ? -6.777 -4.392 4.091 1.00 0.00 34 LYS A C 12
ATOM 7343 O O . LYS A 1 34 ? -5.921 -5.039 3.492 1.00 0.00 34 LYS A O 12
ATOM 7362 N N . GLU A 1 35 ? -7.714 -3.689 3.452 1.00 0.00 35 GLU A N 12
ATOM 7363 C CA . GLU A 1 35 ? -7.820 -3.546 1.985 1.00 0.00 35 GLU A CA 12
ATOM 7364 C C . GLU A 1 35 ? -8.257 -2.119 1.586 1.00 0.00 35 GLU A C 12
ATOM 7365 O O . GLU A 1 35 ? -8.852 -1.406 2.398 1.00 0.00 35 GLU A O 12
ATOM 7377 N N . SER A 1 36 ? -7.980 -1.709 0.344 1.00 0.00 36 SER A N 12
ATOM 7378 C CA . SER A 1 36 ? -8.404 -0.417 -0.232 1.00 0.00 36 SER A CA 12
ATOM 7379 C C . SER A 1 36 ? -9.927 -0.202 -0.184 1.00 0.00 36 SER A C 12
ATOM 7380 O O . SER A 1 36 ? -10.707 -1.136 -0.390 1.00 0.00 36 SER A O 12
ATOM 7388 N N . ARG A 1 37 ? -10.348 1.058 0.011 1.00 0.00 37 ARG A N 12
ATOM 7389 C CA . ARG A 1 37 ? -11.756 1.520 0.058 1.00 0.00 37 ARG A CA 12
ATOM 7390 C C . ARG A 1 37 ? -11.935 2.860 -0.679 1.00 0.00 37 ARG A C 12
ATOM 7391 O O . ARG A 1 37 ? -10.954 3.473 -1.111 1.00 0.00 37 ARG A O 12
ATOM 7412 N N . GLY A 1 38 ? -13.181 3.331 -0.805 1.00 0.00 38 GLY A N 12
ATOM 7413 C CA . GLY A 1 38 ? -13.532 4.617 -1.420 1.00 0.00 38 GLY A CA 12
ATOM 7414 C C . GLY A 1 38 ? -14.960 5.082 -1.095 1.00 0.00 38 GLY A C 12
ATOM 7415 O O . GLY A 1 38 ? -15.725 4.362 -0.447 1.00 0.00 38 GLY A O 12
ATOM 7419 N N . ARG A 1 39 ? -15.313 6.298 -1.542 1.00 0.00 39 ARG A N 12
ATOM 7420 C CA . ARG A 1 39 ? -16.571 7.005 -1.198 1.00 0.00 39 ARG A CA 12
ATOM 7421 C C . ARG A 1 39 ? -17.347 7.581 -2.402 1.00 0.00 39 ARG A C 12
ATOM 7422 O O . ARG A 1 39 ? -18.369 8.245 -2.210 1.00 0.00 39 ARG A O 12
ATOM 7443 N N . GLY A 1 40 ? -16.900 7.322 -3.634 1.00 0.00 40 GLY A N 12
ATOM 7444 C CA . GLY A 1 40 ? -17.557 7.818 -4.860 1.00 0.00 40 GLY A CA 12
ATOM 7445 C C . GLY A 1 40 ? -17.016 7.278 -6.194 1.00 0.00 40 GLY A C 12
ATOM 7446 O O . GLY A 1 40 ? -17.420 7.745 -7.259 1.00 0.00 40 GLY A O 12
ATOM 7453 N N . VAL A 1 1 ? 18.203 9.164 -6.777 1.00 0.00 1 VAL A N 13
ATOM 7454 C CA . VAL A 1 1 ? 17.848 8.372 -5.564 1.00 0.00 1 VAL A CA 13
ATOM 7455 C C . VAL A 1 1 ? 18.699 8.776 -4.357 1.00 0.00 1 VAL A C 13
ATOM 7456 O O . VAL A 1 1 ? 19.851 9.179 -4.513 1.00 0.00 1 VAL A O 13
ATOM 7471 N N . VAL A 1 2 ? 18.135 8.649 -3.148 1.00 0.00 2 VAL A N 13
ATOM 7472 C CA . VAL A 1 2 ? 18.789 8.941 -1.846 1.00 0.00 2 VAL A CA 13
ATOM 7473 C C . VAL A 1 2 ? 18.544 7.821 -0.815 1.00 0.00 2 VAL A C 13
ATOM 7474 O O . VAL A 1 2 ? 18.514 8.060 0.393 1.00 0.00 2 VAL A O 13
ATOM 7487 N N . PHE A 1 3 ? 18.303 6.592 -1.292 1.00 0.00 3 PHE A N 13
ATOM 7488 C CA . PHE A 1 3 ? 17.860 5.423 -0.507 1.00 0.00 3 PHE A CA 13
ATOM 7489 C C . PHE A 1 3 ? 16.679 5.718 0.452 1.00 0.00 3 PHE A C 13
ATOM 7490 O O . PHE A 1 3 ? 16.584 5.175 1.554 1.00 0.00 3 PHE A O 13
ATOM 7507 N N . TYR A 1 4 ? 15.764 6.592 0.007 1.00 0.00 4 TYR A N 13
ATOM 7508 C CA . TYR A 1 4 ? 14.475 6.923 0.640 1.00 0.00 4 TYR A CA 13
ATOM 7509 C C . TYR A 1 4 ? 14.547 7.433 2.096 1.00 0.00 4 TYR A C 13
ATOM 7510 O O . TYR A 1 4 ? 13.535 7.421 2.796 1.00 0.00 4 TYR A O 13
ATOM 7528 N N . VAL A 1 5 ? 15.712 7.903 2.565 1.00 0.00 5 VAL A N 13
ATOM 7529 C CA . VAL A 1 5 ? 15.973 8.224 3.987 1.00 0.00 5 VAL A CA 13
ATOM 7530 C C . VAL A 1 5 ? 14.948 9.160 4.646 1.00 0.00 5 VAL A C 13
ATOM 7531 O O . VAL A 1 5 ? 14.613 8.957 5.812 1.00 0.00 5 VAL A O 13
ATOM 7544 N N . ALA A 1 6 ? 14.407 10.143 3.917 1.00 0.00 6 ALA A N 13
ATOM 7545 C CA . ALA A 1 6 ? 13.345 11.023 4.417 1.00 0.00 6 ALA A CA 13
ATOM 7546 C C . ALA A 1 6 ? 11.995 10.291 4.555 1.00 0.00 6 ALA A C 13
ATOM 7547 O O . ALA A 1 6 ? 11.345 10.378 5.597 1.00 0.00 6 ALA A O 13
ATOM 7554 N N . LEU A 1 7 ? 11.592 9.518 3.540 1.00 0.00 7 LEU A N 13
ATOM 7555 C CA . LEU A 1 7 ? 10.364 8.710 3.545 1.00 0.00 7 LEU A CA 13
ATOM 7556 C C . LEU A 1 7 ? 10.367 7.723 4.728 1.00 0.00 7 LEU A C 13
ATOM 7557 O O . LEU A 1 7 ? 9.408 7.641 5.494 1.00 0.00 7 LEU A O 13
ATOM 7573 N N . THR A 1 8 ? 11.490 7.036 4.939 1.00 0.00 8 THR A N 13
ATOM 7574 C CA . THR A 1 8 ? 11.698 6.068 6.031 1.00 0.00 8 THR A CA 13
ATOM 7575 C C . THR A 1 8 ? 11.779 6.714 7.433 1.00 0.00 8 THR A C 13
ATOM 7576 O O . THR A 1 8 ? 11.775 5.992 8.430 1.00 0.00 8 THR A O 13
ATOM 7587 N N . ALA A 1 9 ? 11.801 8.053 7.550 1.00 0.00 9 ALA A N 13
ATOM 7588 C CA . ALA A 1 9 ? 11.982 8.768 8.824 1.00 0.00 9 ALA A CA 13
ATOM 7589 C C . ALA A 1 9 ? 10.908 9.843 9.094 1.00 0.00 9 ALA A C 13
ATOM 7590 O O . ALA A 1 9 ? 10.044 9.630 9.945 1.00 0.00 9 ALA A O 13
ATOM 7597 N N . VAL A 1 10 ? 10.908 10.973 8.374 1.00 0.00 10 VAL A N 13
ATOM 7598 C CA . VAL A 1 10 ? 9.923 12.065 8.568 1.00 0.00 10 VAL A CA 13
ATOM 7599 C C . VAL A 1 10 ? 8.521 11.736 8.029 1.00 0.00 10 VAL A C 13
ATOM 7600 O O . VAL A 1 10 ? 7.551 12.384 8.426 1.00 0.00 10 VAL A O 13
ATOM 7632 N N . VAL A 1 12 ? 7.745 8.291 8.366 1.00 0.00 12 VAL A N 13
ATOM 7633 C CA . VAL A 1 12 ? 7.695 7.042 9.161 1.00 0.00 12 VAL A CA 13
ATOM 7634 C C . VAL A 1 12 ? 7.486 5.740 8.360 1.00 0.00 12 VAL A C 13
ATOM 7635 O O . VAL A 1 12 ? 6.806 4.817 8.812 1.00 0.00 12 VAL A O 13
ATOM 7648 N N . ALA A 1 13 ? 8.083 5.652 7.165 1.00 0.00 13 ALA A N 13
ATOM 7649 C CA . ALA A 1 13 ? 7.954 4.531 6.226 1.00 0.00 13 ALA A CA 13
ATOM 7650 C C . ALA A 1 13 ? 6.494 4.192 5.834 1.00 0.00 13 ALA A C 13
ATOM 7651 O O . ALA A 1 13 ? 6.146 3.022 5.654 1.00 0.00 13 ALA A O 13
ATOM 7658 N N . VAL A 1 14 ? 5.635 5.213 5.683 1.00 0.00 14 VAL A N 13
ATOM 7659 C CA . VAL A 1 14 ? 4.205 5.111 5.303 1.00 0.00 14 VAL A CA 13
ATOM 7660 C C . VAL A 1 14 ? 3.912 4.156 4.132 1.00 0.00 14 VAL A C 13
ATOM 7661 O O . VAL A 1 14 ? 2.868 3.500 4.119 1.00 0.00 14 VAL A O 13
ATOM 7674 N N . ALA A 1 15 ? 4.849 4.005 3.190 1.00 0.00 15 ALA A N 13
ATOM 7675 C CA . ALA A 1 15 ? 4.768 3.062 2.073 1.00 0.00 15 ALA A CA 13
ATOM 7676 C C . ALA A 1 15 ? 4.502 1.599 2.493 1.00 0.00 15 ALA A C 13
ATOM 7677 O O . ALA A 1 15 ? 3.760 0.898 1.804 1.00 0.00 15 ALA A O 13
ATOM 7684 N N . LEU A 1 16 ? 5.045 1.137 3.630 1.00 0.00 16 LEU A N 13
ATOM 7685 C CA . LEU A 1 16 ? 4.787 -0.203 4.183 1.00 0.00 16 LEU A CA 13
ATOM 7686 C C . LEU A 1 16 ? 3.307 -0.384 4.555 1.00 0.00 16 LEU A C 13
ATOM 7687 O O . LEU A 1 16 ? 2.665 -1.359 4.160 1.00 0.00 16 LEU A O 13
ATOM 7703 N N . TYR A 1 17 ? 2.765 0.569 5.310 1.00 0.00 17 TYR A N 13
ATOM 7704 C CA . TYR A 1 17 ? 1.395 0.528 5.824 1.00 0.00 17 TYR A CA 13
ATOM 7705 C C . TYR A 1 17 ? 0.351 0.747 4.715 1.00 0.00 17 TYR A C 13
ATOM 7706 O O . TYR A 1 17 ? -0.742 0.181 4.781 1.00 0.00 17 TYR A O 13
ATOM 7724 N N . ALA A 1 18 ? 0.708 1.483 3.654 1.00 0.00 18 ALA A N 13
ATOM 7725 C CA . ALA A 1 18 ? -0.058 1.545 2.410 1.00 0.00 18 ALA A CA 13
ATOM 7726 C C . ALA A 1 18 ? -0.022 0.210 1.638 1.00 0.00 18 ALA A C 13
ATOM 7727 O O . ALA A 1 18 ? -1.076 -0.350 1.339 1.00 0.00 18 ALA A O 13
ATOM 7734 N N . TYR A 1 19 ? 1.162 -0.354 1.357 1.00 0.00 19 TYR A N 13
ATOM 7735 C CA . TYR A 1 19 ? 1.313 -1.639 0.648 1.00 0.00 19 TYR A CA 13
ATOM 7736 C C . TYR A 1 19 ? 0.544 -2.784 1.332 1.00 0.00 19 TYR A C 13
ATOM 7737 O O . TYR A 1 19 ? -0.104 -3.597 0.666 1.00 0.00 19 TYR A O 13
ATOM 7755 N N . GLY A 1 20 ? 0.525 -2.790 2.667 1.00 0.00 20 GLY A N 13
ATOM 7756 C CA . GLY A 1 20 ? -0.203 -3.752 3.497 1.00 0.00 20 GLY A CA 13
ATOM 7757 C C . GLY A 1 20 ? -1.739 -3.721 3.403 1.00 0.00 20 GLY A C 13
ATOM 7758 O O . GLY A 1 20 ? -2.399 -4.496 4.101 1.00 0.00 20 GLY A O 13
ATOM 7762 N N . LEU A 1 21 ? -2.319 -2.868 2.546 1.00 0.00 21 LEU A N 13
ATOM 7763 C CA . LEU A 1 21 ? -3.742 -2.899 2.170 1.00 0.00 21 LEU A CA 13
ATOM 7764 C C . LEU A 1 21 ? -4.000 -2.606 0.678 1.00 0.00 21 LEU A C 13
ATOM 7765 O O . LEU A 1 21 ? -4.948 -3.145 0.107 1.00 0.00 21 LEU A O 13
ATOM 7794 N N . PHE A 1 23 ? -1.898 -3.586 -1.694 1.00 0.00 23 PHE A N 13
ATOM 7795 C CA . PHE A 1 23 ? -1.461 -4.839 -2.323 1.00 0.00 23 PHE A CA 13
ATOM 7796 C C . PHE A 1 23 ? -1.876 -6.054 -1.486 1.00 0.00 23 PHE A C 13
ATOM 7797 O O . PHE A 1 23 ? -2.546 -6.942 -2.015 1.00 0.00 23 PHE A O 13
ATOM 7814 N N . ARG A 1 24 ? -1.510 -6.092 -0.191 1.00 0.00 24 ARG A N 13
ATOM 7815 C CA . ARG A 1 24 ? -1.707 -7.224 0.752 1.00 0.00 24 ARG A CA 13
ATOM 7816 C C . ARG A 1 24 ? -1.430 -8.630 0.172 1.00 0.00 24 ARG A C 13
ATOM 7817 O O . ARG A 1 24 ? -2.014 -9.624 0.602 1.00 0.00 24 ARG A O 13
ATOM 7838 N N . LEU A 1 25 ? -0.528 -8.704 -0.813 1.00 0.00 25 LEU A N 13
ATOM 7839 C CA . LEU A 1 25 ? -0.172 -9.902 -1.592 1.00 0.00 25 LEU A CA 13
ATOM 7840 C C . LEU A 1 25 ? 0.572 -10.975 -0.765 1.00 0.00 25 LEU A C 13
ATOM 7841 O O . LEU A 1 25 ? 0.653 -12.138 -1.165 1.00 0.00 25 LEU A O 13
ATOM 7876 N N . GLY A 1 27 ? 1.895 -11.682 3.802 1.00 0.00 27 GLY A N 13
ATOM 7877 C CA . GLY A 1 27 ? 1.600 -11.368 5.211 1.00 0.00 27 GLY A CA 13
ATOM 7878 C C . GLY A 1 27 ? 2.549 -11.964 6.259 1.00 0.00 27 GLY A C 13
ATOM 7879 O O . GLY A 1 27 ? 2.412 -11.657 7.443 1.00 0.00 27 GLY A O 13
ATOM 7883 N N . ALA A 1 28 ? 3.537 -12.770 5.855 1.00 0.00 28 ALA A N 13
ATOM 7884 C CA . ALA A 1 28 ? 4.563 -13.314 6.755 1.00 0.00 28 ALA A CA 13
ATOM 7885 C C . ALA A 1 28 ? 5.554 -12.252 7.296 1.00 0.00 28 ALA A C 13
ATOM 7886 O O . ALA A 1 28 ? 6.276 -12.521 8.262 1.00 0.00 28 ALA A O 13
ATOM 7893 N N . SER A 1 29 ? 5.586 -11.055 6.692 1.00 0.00 29 SER A N 13
ATOM 7894 C CA . SER A 1 29 ? 6.587 -9.999 6.949 1.00 0.00 29 SER A CA 13
ATOM 7895 C C . SER A 1 29 ? 6.003 -8.570 6.972 1.00 0.00 29 SER A C 13
ATOM 7896 O O . SER A 1 29 ? 6.761 -7.597 6.931 1.00 0.00 29 SER A O 13
ATOM 7904 N N . GLY A 1 30 ? 4.674 -8.407 7.025 1.00 0.00 30 GLY A N 13
ATOM 7905 C CA . GLY A 1 30 ? 4.018 -7.090 7.022 1.00 0.00 30 GLY A CA 13
ATOM 7906 C C . GLY A 1 30 ? 2.485 -7.121 7.174 1.00 0.00 30 GLY A C 13
ATOM 7907 O O . GLY A 1 30 ? 1.893 -8.207 7.240 1.00 0.00 30 GLY A O 13
ATOM 7911 N N . PRO A 1 31 ? 1.829 -5.942 7.245 1.00 0.00 31 PRO A N 13
ATOM 7912 C CA . PRO A 1 31 ? 0.371 -5.836 7.360 1.00 0.00 31 PRO A CA 13
ATOM 7913 C C . PRO A 1 31 ? -0.344 -6.491 6.166 1.00 0.00 31 PRO A C 13
ATOM 7914 O O . PRO A 1 31 ? 0.156 -6.454 5.040 1.00 0.00 31 PRO A O 13
ATOM 7925 N N . ASN A 1 32 ? -1.507 -7.109 6.409 1.00 0.00 32 ASN A N 13
ATOM 7926 C CA . ASN A 1 32 ? -2.206 -7.930 5.406 1.00 0.00 32 ASN A CA 13
ATOM 7927 C C . ASN A 1 32 ? -3.729 -8.101 5.645 1.00 0.00 32 ASN A C 13
ATOM 7928 O O . ASN A 1 32 ? -4.352 -8.978 5.041 1.00 0.00 32 ASN A O 13
ATOM 7939 N N . LYS A 1 33 ? -4.340 -7.284 6.519 1.00 0.00 33 LYS A N 13
ATOM 7940 C CA . LYS A 1 33 ? -5.705 -7.487 7.068 1.00 0.00 33 LYS A CA 13
ATOM 7941 C C . LYS A 1 33 ? -6.690 -6.343 6.756 1.00 0.00 33 LYS A C 13
ATOM 7942 O O . LYS A 1 33 ? -7.718 -6.202 7.422 1.00 0.00 33 LYS A O 13
ATOM 7961 N N . LYS A 1 34 ? -6.391 -5.539 5.730 1.00 0.00 34 LYS A N 13
ATOM 7962 C CA . LYS A 1 34 ? -7.231 -4.449 5.187 1.00 0.00 34 LYS A CA 13
ATOM 7963 C C . LYS A 1 34 ? -7.190 -4.450 3.653 1.00 0.00 34 LYS A C 13
ATOM 7964 O O . LYS A 1 34 ? -6.329 -5.090 3.053 1.00 0.00 34 LYS A O 13
ATOM 7983 N N . GLU A 1 35 ? -8.094 -3.703 3.021 1.00 0.00 35 GLU A N 13
ATOM 7984 C CA . GLU A 1 35 ? -8.186 -3.524 1.559 1.00 0.00 35 GLU A CA 13
ATOM 7985 C C . GLU A 1 35 ? -8.575 -2.073 1.210 1.00 0.00 35 GLU A C 13
ATOM 7986 O O . GLU A 1 35 ? -9.196 -1.387 2.027 1.00 0.00 35 GLU A O 13
ATOM 7998 N N . SER A 1 36 ? -8.228 -1.608 0.004 1.00 0.00 36 SER A N 13
ATOM 7999 C CA . SER A 1 36 ? -8.490 -0.243 -0.497 1.00 0.00 36 SER A CA 13
ATOM 8000 C C . SER A 1 36 ? -9.977 0.160 -0.475 1.00 0.00 36 SER A C 13
ATOM 8001 O O . SER A 1 36 ? -10.854 -0.670 -0.734 1.00 0.00 36 SER A O 13
ATOM 8009 N N . ARG A 1 37 ? -10.259 1.452 -0.227 1.00 0.00 37 ARG A N 13
ATOM 8010 C CA . ARG A 1 37 ? -11.614 2.043 -0.090 1.00 0.00 37 ARG A CA 13
ATOM 8011 C C . ARG A 1 37 ? -11.728 3.418 -0.774 1.00 0.00 37 ARG A C 13
ATOM 8012 O O . ARG A 1 37 ? -10.732 3.985 -1.228 1.00 0.00 37 ARG A O 13
ATOM 8033 N N . GLY A 1 38 ? -12.945 3.966 -0.807 1.00 0.00 38 GLY A N 13
ATOM 8034 C CA . GLY A 1 38 ? -13.273 5.308 -1.312 1.00 0.00 38 GLY A CA 13
ATOM 8035 C C . GLY A 1 38 ? -14.701 5.748 -0.944 1.00 0.00 38 GLY A C 13
ATOM 8036 O O . GLY A 1 38 ? -15.441 4.998 -0.299 1.00 0.00 38 GLY A O 13
ATOM 8040 N N . ARG A 1 39 ? -15.090 6.966 -1.354 1.00 0.00 39 ARG A N 13
ATOM 8041 C CA . ARG A 1 39 ? -16.382 7.615 -1.011 1.00 0.00 39 ARG A CA 13
ATOM 8042 C C . ARG A 1 39 ? -17.163 8.169 -2.222 1.00 0.00 39 ARG A C 13
ATOM 8043 O O . ARG A 1 39 ? -18.138 8.903 -2.043 1.00 0.00 39 ARG A O 13
ATOM 8064 N N . GLY A 1 40 ? -16.766 7.823 -3.450 1.00 0.00 40 GLY A N 13
ATOM 8065 C CA . GLY A 1 40 ? -17.451 8.265 -4.678 1.00 0.00 40 GLY A CA 13
ATOM 8066 C C . GLY A 1 40 ? -16.894 7.717 -6.002 1.00 0.00 40 GLY A C 13
ATOM 8067 O O . GLY A 1 40 ? -17.572 7.768 -7.028 1.00 0.00 40 GLY A O 13
ATOM 8074 N N . VAL A 1 1 ? 17.956 11.480 -5.965 1.00 0.00 1 VAL A N 14
ATOM 8075 C CA . VAL A 1 1 ? 17.700 10.321 -5.060 1.00 0.00 1 VAL A CA 14
ATOM 8076 C C . VAL A 1 1 ? 18.412 10.490 -3.715 1.00 0.00 1 VAL A C 14
ATOM 8077 O O . VAL A 1 1 ? 19.507 11.050 -3.654 1.00 0.00 1 VAL A O 14
ATOM 8092 N N . VAL A 1 2 ? 17.802 9.975 -2.639 1.00 0.00 2 VAL A N 14
ATOM 8093 C CA . VAL A 1 2 ? 18.363 9.927 -1.261 1.00 0.00 2 VAL A CA 14
ATOM 8094 C C . VAL A 1 2 ? 18.189 8.536 -0.618 1.00 0.00 2 VAL A C 14
ATOM 8095 O O . VAL A 1 2 ? 18.125 8.398 0.602 1.00 0.00 2 VAL A O 14
ATOM 8108 N N . PHE A 1 3 ? 18.048 7.493 -1.448 1.00 0.00 3 PHE A N 14
ATOM 8109 C CA . PHE A 1 3 ? 17.697 6.113 -1.063 1.00 0.00 3 PHE A CA 14
ATOM 8110 C C . PHE A 1 3 ? 16.486 6.005 -0.100 1.00 0.00 3 PHE A C 14
ATOM 8111 O O . PHE A 1 3 ? 16.411 5.116 0.749 1.00 0.00 3 PHE A O 14
ATOM 8128 N N . TYR A 1 4 ? 15.528 6.933 -0.246 1.00 0.00 4 TYR A N 14
ATOM 8129 C CA . TYR A 1 4 ? 14.261 7.028 0.499 1.00 0.00 4 TYR A CA 14
ATOM 8130 C C . TYR A 1 4 ? 14.385 7.110 2.036 1.00 0.00 4 TYR A C 14
ATOM 8131 O O . TYR A 1 4 ? 13.416 6.836 2.751 1.00 0.00 4 TYR A O 14
ATOM 8149 N N . VAL A 1 5 ? 15.543 7.520 2.577 1.00 0.00 5 VAL A N 14
ATOM 8150 C CA . VAL A 1 5 ? 15.743 7.661 4.038 1.00 0.00 5 VAL A CA 14
ATOM 8151 C C . VAL A 1 5 ? 14.770 8.655 4.688 1.00 0.00 5 VAL A C 14
ATOM 8152 O O . VAL A 1 5 ? 14.332 8.431 5.815 1.00 0.00 5 VAL A O 14
ATOM 8165 N N . ALA A 1 6 ? 14.372 9.714 3.970 1.00 0.00 6 ALA A N 14
ATOM 8166 C CA . ALA A 1 6 ? 13.368 10.675 4.429 1.00 0.00 6 ALA A CA 14
ATOM 8167 C C . ALA A 1 6 ? 11.975 10.031 4.567 1.00 0.00 6 ALA A C 14
ATOM 8168 O O . ALA A 1 6 ? 11.346 10.142 5.620 1.00 0.00 6 ALA A O 14
ATOM 8175 N N . LEU A 1 7 ? 11.523 9.284 3.551 1.00 0.00 7 LEU A N 14
ATOM 8176 C CA . LEU A 1 7 ? 10.275 8.506 3.595 1.00 0.00 7 LEU A CA 14
ATOM 8177 C C . LEU A 1 7 ? 10.300 7.523 4.782 1.00 0.00 7 LEU A C 14
ATOM 8178 O O . LEU A 1 7 ? 9.355 7.441 5.565 1.00 0.00 7 LEU A O 14
ATOM 8194 N N . THR A 1 8 ? 11.431 6.842 4.968 1.00 0.00 8 THR A N 14
ATOM 8195 C CA . THR A 1 8 ? 11.668 5.872 6.052 1.00 0.00 8 THR A CA 14
ATOM 8196 C C . THR A 1 8 ? 11.626 6.493 7.463 1.00 0.00 8 THR A C 14
ATOM 8197 O O . THR A 1 8 ? 11.351 5.776 8.426 1.00 0.00 8 THR A O 14
ATOM 8208 N N . ALA A 1 9 ? 11.830 7.812 7.610 1.00 0.00 9 ALA A N 14
ATOM 8209 C CA . ALA A 1 9 ? 12.009 8.473 8.909 1.00 0.00 9 ALA A CA 14
ATOM 8210 C C . ALA A 1 9 ? 11.003 9.611 9.179 1.00 0.00 9 ALA A C 14
ATOM 8211 O O . ALA A 1 9 ? 10.162 9.473 10.069 1.00 0.00 9 ALA A O 14
ATOM 8218 N N . VAL A 1 10 ? 11.030 10.712 8.415 1.00 0.00 10 VAL A N 14
ATOM 8219 C CA . VAL A 1 10 ? 10.111 11.860 8.610 1.00 0.00 10 VAL A CA 14
ATOM 8220 C C . VAL A 1 10 ? 8.689 11.609 8.083 1.00 0.00 10 VAL A C 14
ATOM 8221 O O . VAL A 1 10 ? 7.772 12.361 8.420 1.00 0.00 10 VAL A O 14
ATOM 8253 N N . VAL A 1 12 ? 7.766 8.151 8.548 1.00 0.00 12 VAL A N 14
ATOM 8254 C CA . VAL A 1 12 ? 7.718 6.886 9.317 1.00 0.00 12 VAL A CA 14
ATOM 8255 C C . VAL A 1 12 ? 7.452 5.611 8.490 1.00 0.00 12 VAL A C 14
ATOM 8256 O O . VAL A 1 12 ? 6.736 4.704 8.923 1.00 0.00 12 VAL A O 14
ATOM 8269 N N . ALA A 1 13 ? 8.038 5.536 7.290 1.00 0.00 13 ALA A N 14
ATOM 8270 C CA . ALA A 1 13 ? 7.871 4.452 6.317 1.00 0.00 13 ALA A CA 14
ATOM 8271 C C . ALA A 1 13 ? 6.401 4.156 5.938 1.00 0.00 13 ALA A C 14
ATOM 8272 O O . ALA A 1 13 ? 6.029 2.998 5.748 1.00 0.00 13 ALA A O 14
ATOM 8279 N N . VAL A 1 14 ? 5.554 5.190 5.814 1.00 0.00 14 VAL A N 14
ATOM 8280 C CA . VAL A 1 14 ? 4.114 5.093 5.467 1.00 0.00 14 VAL A CA 14
ATOM 8281 C C . VAL A 1 14 ? 3.795 4.153 4.289 1.00 0.00 14 VAL A C 14
ATOM 8282 O O . VAL A 1 14 ? 2.775 3.462 4.309 1.00 0.00 14 VAL A O 14
ATOM 8295 N N . ALA A 1 15 ? 4.693 4.053 3.302 1.00 0.00 15 ALA A N 14
ATOM 8296 C CA . ALA A 1 15 ? 4.580 3.142 2.160 1.00 0.00 15 ALA A CA 14
ATOM 8297 C C . ALA A 1 15 ? 4.448 1.648 2.546 1.00 0.00 15 ALA A C 14
ATOM 8298 O O . ALA A 1 15 ? 3.793 0.892 1.828 1.00 0.00 15 ALA A O 14
ATOM 8305 N N . LEU A 1 16 ? 5.012 1.221 3.685 1.00 0.00 16 LEU A N 14
ATOM 8306 C CA . LEU A 1 16 ? 4.869 -0.137 4.231 1.00 0.00 16 LEU A CA 14
ATOM 8307 C C . LEU A 1 16 ? 3.402 -0.456 4.561 1.00 0.00 16 LEU A C 14
ATOM 8308 O O . LEU A 1 16 ? 2.858 -1.470 4.121 1.00 0.00 16 LEU A O 14
ATOM 8324 N N . TYR A 1 17 ? 2.753 0.435 5.312 1.00 0.00 17 TYR A N 14
ATOM 8325 C CA . TYR A 1 17 ? 1.353 0.300 5.721 1.00 0.00 17 TYR A CA 14
ATOM 8326 C C . TYR A 1 17 ? 0.390 0.482 4.540 1.00 0.00 17 TYR A C 14
ATOM 8327 O O . TYR A 1 17 ? -0.621 -0.216 4.461 1.00 0.00 17 TYR A O 14
ATOM 8345 N N . ALA A 1 18 ? 0.733 1.359 3.586 1.00 0.00 18 ALA A N 14
ATOM 8346 C CA . ALA A 1 18 ? 0.012 1.498 2.321 1.00 0.00 18 ALA A CA 14
ATOM 8347 C C . ALA A 1 18 ? 0.055 0.199 1.494 1.00 0.00 18 ALA A C 14
ATOM 8348 O O . ALA A 1 18 ? -0.997 -0.324 1.132 1.00 0.00 18 ALA A O 14
ATOM 8355 N N . TYR A 1 19 ? 1.236 -0.391 1.262 1.00 0.00 19 TYR A N 14
ATOM 8356 C CA . TYR A 1 19 ? 1.365 -1.699 0.596 1.00 0.00 19 TYR A CA 14
ATOM 8357 C C . TYR A 1 19 ? 0.578 -2.798 1.334 1.00 0.00 19 TYR A C 14
ATOM 8358 O O . TYR A 1 19 ? -0.090 -3.618 0.703 1.00 0.00 19 TYR A O 14
ATOM 8376 N N . GLY A 1 20 ? 0.562 -2.750 2.669 1.00 0.00 20 GLY A N 14
ATOM 8377 C CA . GLY A 1 20 ? -0.201 -3.646 3.545 1.00 0.00 20 GLY A CA 14
ATOM 8378 C C . GLY A 1 20 ? -1.734 -3.569 3.454 1.00 0.00 20 GLY A C 14
ATOM 8379 O O . GLY A 1 20 ? -2.403 -4.316 4.170 1.00 0.00 20 GLY A O 14
ATOM 8383 N N . LEU A 1 21 ? -2.298 -2.713 2.587 1.00 0.00 21 LEU A N 14
ATOM 8384 C CA . LEU A 1 21 ? -3.737 -2.673 2.267 1.00 0.00 21 LEU A CA 14
ATOM 8385 C C . LEU A 1 21 ? -4.065 -2.367 0.787 1.00 0.00 21 LEU A C 14
ATOM 8386 O O . LEU A 1 21 ? -5.161 -2.691 0.326 1.00 0.00 21 LEU A O 14
ATOM 8415 N N . PHE A 1 23 ? -1.972 -3.733 -1.595 1.00 0.00 23 PHE A N 14
ATOM 8416 C CA . PHE A 1 23 ? -1.420 -4.946 -2.214 1.00 0.00 23 PHE A CA 14
ATOM 8417 C C . PHE A 1 23 ? -1.624 -6.193 -1.341 1.00 0.00 23 PHE A C 14
ATOM 8418 O O . PHE A 1 23 ? -2.164 -7.185 -1.832 1.00 0.00 23 PHE A O 14
ATOM 8435 N N . ARG A 1 24 ? -1.242 -6.139 -0.052 1.00 0.00 24 ARG A N 14
ATOM 8436 C CA . ARG A 1 24 ? -1.328 -7.226 0.959 1.00 0.00 24 ARG A CA 14
ATOM 8437 C C . ARG A 1 24 ? -0.955 -8.635 0.449 1.00 0.00 24 ARG A C 14
ATOM 8438 O O . ARG A 1 24 ? -1.526 -9.642 0.869 1.00 0.00 24 ARG A O 14
ATOM 8459 N N . LEU A 1 25 ? 0.011 -8.694 -0.474 1.00 0.00 25 LEU A N 14
ATOM 8460 C CA . LEU A 1 25 ? 0.430 -9.894 -1.215 1.00 0.00 25 LEU A CA 14
ATOM 8461 C C . LEU A 1 25 ? 1.216 -10.915 -0.364 1.00 0.00 25 LEU A C 14
ATOM 8462 O O . LEU A 1 25 ? 1.256 -12.102 -0.692 1.00 0.00 25 LEU A O 14
ATOM 8497 N N . GLY A 1 27 ? 2.838 -11.550 4.072 1.00 0.00 27 GLY A N 14
ATOM 8498 C CA . GLY A 1 27 ? 2.513 -11.276 5.481 1.00 0.00 27 GLY A CA 14
ATOM 8499 C C . GLY A 1 27 ? 3.404 -11.930 6.545 1.00 0.00 27 GLY A C 14
ATOM 8500 O O . GLY A 1 27 ? 3.110 -11.807 7.735 1.00 0.00 27 GLY A O 14
ATOM 8504 N N . ALA A 1 28 ? 4.492 -12.604 6.157 1.00 0.00 28 ALA A N 14
ATOM 8505 C CA . ALA A 1 28 ? 5.436 -13.224 7.096 1.00 0.00 28 ALA A CA 14
ATOM 8506 C C . ALA A 1 28 ? 6.254 -12.207 7.929 1.00 0.00 28 ALA A C 14
ATOM 8507 O O . ALA A 1 28 ? 6.764 -12.558 8.999 1.00 0.00 28 ALA A O 14
ATOM 8514 N N . SER A 1 29 ? 6.376 -10.958 7.454 1.00 0.00 29 SER A N 14
ATOM 8515 C CA . SER A 1 29 ? 7.291 -9.934 7.999 1.00 0.00 29 SER A CA 14
ATOM 8516 C C . SER A 1 29 ? 6.731 -8.496 7.960 1.00 0.00 29 SER A C 14
ATOM 8517 O O . SER A 1 29 ? 7.492 -7.535 8.103 1.00 0.00 29 SER A O 14
ATOM 8525 N N . GLY A 1 30 ? 5.420 -8.311 7.748 1.00 0.00 30 GLY A N 14
ATOM 8526 C CA . GLY A 1 30 ? 4.804 -6.980 7.616 1.00 0.00 30 GLY A CA 14
ATOM 8527 C C . GLY A 1 30 ? 3.265 -6.968 7.578 1.00 0.00 30 GLY A C 14
ATOM 8528 O O . GLY A 1 30 ? 2.632 -8.033 7.598 1.00 0.00 30 GLY A O 14
ATOM 8532 N N . PRO A 1 31 ? 2.644 -5.770 7.535 1.00 0.00 31 PRO A N 14
ATOM 8533 C CA . PRO A 1 31 ? 1.192 -5.601 7.595 1.00 0.00 31 PRO A CA 14
ATOM 8534 C C . PRO A 1 31 ? 0.491 -6.219 6.376 1.00 0.00 31 PRO A C 14
ATOM 8535 O O . PRO A 1 31 ? 0.930 -6.048 5.238 1.00 0.00 31 PRO A O 14
ATOM 8546 N N . ASN A 1 32 ? -0.601 -6.952 6.624 1.00 0.00 32 ASN A N 14
ATOM 8547 C CA . ASN A 1 32 ? -1.336 -7.716 5.600 1.00 0.00 32 ASN A CA 14
ATOM 8548 C C . ASN A 1 32 ? -2.824 -7.976 5.946 1.00 0.00 32 ASN A C 14
ATOM 8549 O O . ASN A 1 32 ? -3.481 -8.782 5.284 1.00 0.00 32 ASN A O 14
ATOM 8560 N N . LYS A 1 33 ? -3.362 -7.317 6.986 1.00 0.00 33 LYS A N 14
ATOM 8561 C CA . LYS A 1 33 ? -4.666 -7.632 7.618 1.00 0.00 33 LYS A CA 14
ATOM 8562 C C . LYS A 1 33 ? -5.752 -6.572 7.359 1.00 0.00 33 LYS A C 14
ATOM 8563 O O . LYS A 1 33 ? -6.763 -6.524 8.063 1.00 0.00 33 LYS A O 14
ATOM 8582 N N . LYS A 1 34 ? -5.547 -5.728 6.342 1.00 0.00 34 LYS A N 14
ATOM 8583 C CA . LYS A 1 34 ? -6.461 -4.674 5.867 1.00 0.00 34 LYS A CA 14
ATOM 8584 C C . LYS A 1 34 ? -6.530 -4.679 4.336 1.00 0.00 34 LYS A C 14
ATOM 8585 O O . LYS A 1 34 ? -5.680 -5.269 3.671 1.00 0.00 34 LYS A O 14
ATOM 8604 N N . GLU A 1 35 ? -7.528 -3.998 3.779 1.00 0.00 35 GLU A N 14
ATOM 8605 C CA . GLU A 1 35 ? -7.723 -3.806 2.333 1.00 0.00 35 GLU A CA 14
ATOM 8606 C C . GLU A 1 35 ? -8.228 -2.382 2.044 1.00 0.00 35 GLU A C 14
ATOM 8607 O O . GLU A 1 35 ? -8.752 -1.707 2.936 1.00 0.00 35 GLU A O 14
ATOM 8619 N N . SER A 1 36 ? -8.076 -1.917 0.801 1.00 0.00 36 SER A N 14
ATOM 8620 C CA . SER A 1 36 ? -8.506 -0.580 0.357 1.00 0.00 36 SER A CA 14
ATOM 8621 C C . SER A 1 36 ? -10.030 -0.391 0.435 1.00 0.00 36 SER A C 14
ATOM 8622 O O . SER A 1 36 ? -10.795 -1.316 0.144 1.00 0.00 36 SER A O 14
ATOM 8630 N N . ARG A 1 37 ? -10.472 0.826 0.789 1.00 0.00 37 ARG A N 14
ATOM 8631 C CA . ARG A 1 37 ? -11.884 1.225 0.999 1.00 0.00 37 ARG A CA 14
ATOM 8632 C C . ARG A 1 37 ? -12.191 2.579 0.330 1.00 0.00 37 ARG A C 14
ATOM 8633 O O . ARG A 1 37 ? -11.285 3.255 -0.163 1.00 0.00 37 ARG A O 14
ATOM 8654 N N . GLY A 1 38 ? -13.461 2.990 0.339 1.00 0.00 38 GLY A N 14
ATOM 8655 C CA . GLY A 1 38 ? -13.922 4.277 -0.202 1.00 0.00 38 GLY A CA 14
ATOM 8656 C C . GLY A 1 38 ? -15.381 4.609 0.139 1.00 0.00 38 GLY A C 14
ATOM 8657 O O . GLY A 1 38 ? -16.079 3.817 0.781 1.00 0.00 38 GLY A O 14
ATOM 8661 N N . ARG A 1 39 ? -15.839 5.792 -0.300 1.00 0.00 39 ARG A N 14
ATOM 8662 C CA . ARG A 1 39 ? -17.174 6.371 -0.007 1.00 0.00 39 ARG A CA 14
ATOM 8663 C C . ARG A 1 39 ? -17.922 6.880 -1.258 1.00 0.00 39 ARG A C 14
ATOM 8664 O O . ARG A 1 39 ? -18.926 7.586 -1.139 1.00 0.00 39 ARG A O 14
ATOM 8685 N N . GLY A 1 40 ? -17.454 6.523 -2.459 1.00 0.00 40 GLY A N 14
ATOM 8686 C CA . GLY A 1 40 ? -18.099 6.876 -3.735 1.00 0.00 40 GLY A CA 14
ATOM 8687 C C . GLY A 1 40 ? -17.298 6.515 -4.995 1.00 0.00 40 GLY A C 14
ATOM 8688 O O . GLY A 1 40 ? -17.874 6.281 -6.058 1.00 0.00 40 GLY A O 14
ATOM 8695 N N . VAL A 1 1 ? 17.124 9.542 -7.225 1.00 0.00 1 VAL A N 15
ATOM 8696 C CA . VAL A 1 1 ? 16.833 8.755 -5.991 1.00 0.00 1 VAL A CA 15
ATOM 8697 C C . VAL A 1 1 ? 17.712 9.197 -4.818 1.00 0.00 1 VAL A C 15
ATOM 8698 O O . VAL A 1 1 ? 18.838 9.654 -5.019 1.00 0.00 1 VAL A O 15
ATOM 8713 N N . VAL A 1 2 ? 17.208 9.035 -3.588 1.00 0.00 2 VAL A N 15
ATOM 8714 C CA . VAL A 1 2 ? 17.909 9.321 -2.308 1.00 0.00 2 VAL A CA 15
ATOM 8715 C C . VAL A 1 2 ? 17.797 8.142 -1.320 1.00 0.00 2 VAL A C 15
ATOM 8716 O O . VAL A 1 2 ? 17.823 8.314 -0.102 1.00 0.00 2 VAL A O 15
ATOM 8729 N N . PHE A 1 3 ? 17.604 6.928 -1.855 1.00 0.00 3 PHE A N 15
ATOM 8730 C CA . PHE A 1 3 ? 17.284 5.682 -1.139 1.00 0.00 3 PHE A CA 15
ATOM 8731 C C . PHE A 1 3 ? 16.156 5.807 -0.084 1.00 0.00 3 PHE A C 15
ATOM 8732 O O . PHE A 1 3 ? 16.145 5.114 0.934 1.00 0.00 3 PHE A O 15
ATOM 8749 N N . TYR A 1 4 ? 15.191 6.700 -0.349 1.00 0.00 4 TYR A N 15
ATOM 8750 C CA . TYR A 1 4 ? 13.956 6.923 0.423 1.00 0.00 4 TYR A CA 15
ATOM 8751 C C . TYR A 1 4 ? 14.151 7.232 1.924 1.00 0.00 4 TYR A C 15
ATOM 8752 O O . TYR A 1 4 ? 13.243 7.008 2.728 1.00 0.00 4 TYR A O 15
ATOM 8770 N N . VAL A 1 5 ? 15.314 7.764 2.325 1.00 0.00 5 VAL A N 15
ATOM 8771 C CA . VAL A 1 5 ? 15.644 8.047 3.739 1.00 0.00 5 VAL A CA 15
ATOM 8772 C C . VAL A 1 5 ? 14.653 8.996 4.428 1.00 0.00 5 VAL A C 15
ATOM 8773 O O . VAL A 1 5 ? 14.293 8.770 5.584 1.00 0.00 5 VAL A O 15
ATOM 8786 N N . ALA A 1 6 ? 14.153 10.017 3.721 1.00 0.00 6 ALA A N 15
ATOM 8787 C CA . ALA A 1 6 ? 13.147 10.947 4.244 1.00 0.00 6 ALA A CA 15
ATOM 8788 C C . ALA A 1 6 ? 11.765 10.285 4.393 1.00 0.00 6 ALA A C 15
ATOM 8789 O O . ALA A 1 6 ? 11.114 10.438 5.428 1.00 0.00 6 ALA A O 15
ATOM 8796 N N . LEU A 1 7 ? 11.344 9.487 3.405 1.00 0.00 7 LEU A N 15
ATOM 8797 C CA . LEU A 1 7 ? 10.099 8.706 3.449 1.00 0.00 7 LEU A CA 15
ATOM 8798 C C . LEU A 1 7 ? 10.108 7.747 4.655 1.00 0.00 7 LEU A C 15
ATOM 8799 O O . LEU A 1 7 ? 9.151 7.676 5.424 1.00 0.00 7 LEU A O 15
ATOM 8815 N N . THR A 1 8 ? 11.239 7.077 4.876 1.00 0.00 8 THR A N 15
ATOM 8816 C CA . THR A 1 8 ? 11.471 6.149 5.997 1.00 0.00 8 THR A CA 15
ATOM 8817 C C . THR A 1 8 ? 11.451 6.835 7.379 1.00 0.00 8 THR A C 15
ATOM 8818 O O . TH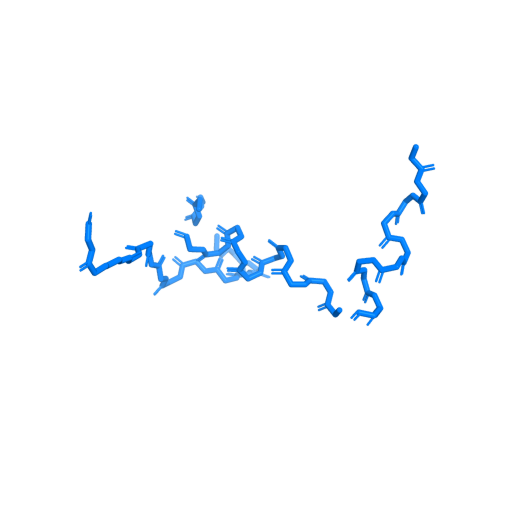R A 1 8 ? 11.225 6.161 8.385 1.00 0.00 8 THR A O 15
ATOM 8829 N N . ALA A 1 9 ? 11.622 8.164 7.452 1.00 0.00 9 ALA A N 15
ATOM 8830 C CA . ALA A 1 9 ? 11.795 8.908 8.706 1.00 0.00 9 ALA A CA 15
ATOM 8831 C C . ALA A 1 9 ? 10.690 9.957 8.954 1.00 0.00 9 ALA A C 15
ATOM 8832 O O . ALA A 1 9 ? 9.820 9.736 9.798 1.00 0.00 9 ALA A O 15
ATOM 8839 N N . VAL A 1 10 ? 10.678 11.076 8.219 1.00 0.00 10 VAL A N 15
ATOM 8840 C CA . VAL A 1 10 ? 9.689 12.166 8.396 1.00 0.00 10 VAL A CA 15
ATOM 8841 C C . VAL A 1 10 ? 8.304 11.849 7.816 1.00 0.00 10 VAL A C 15
ATOM 8842 O O . VAL A 1 10 ? 7.327 12.493 8.204 1.00 0.00 10 VAL A O 15
ATOM 8874 N N . VAL A 1 12 ? 7.424 8.503 8.227 1.00 0.00 12 VAL A N 15
ATOM 8875 C CA . VAL A 1 12 ? 7.305 7.306 9.090 1.00 0.00 12 VAL A CA 15
ATOM 8876 C C . VAL A 1 12 ? 7.148 5.960 8.354 1.00 0.00 12 VAL A C 15
ATOM 8877 O O . VAL A 1 12 ? 6.451 5.058 8.821 1.00 0.00 12 VAL A O 15
ATOM 8890 N N . ALA A 1 13 ? 7.805 5.816 7.197 1.00 0.00 13 ALA A N 15
ATOM 8891 C CA . ALA A 1 13 ? 7.719 4.659 6.301 1.00 0.00 13 ALA A CA 15
ATOM 8892 C C . ALA A 1 13 ? 6.274 4.298 5.878 1.00 0.00 13 ALA A C 15
ATOM 8893 O O . ALA A 1 13 ? 5.940 3.120 5.739 1.00 0.00 13 ALA A O 15
ATOM 8900 N N . VAL A 1 14 ? 5.411 5.303 5.662 1.00 0.00 14 VAL A N 15
ATOM 8901 C CA . VAL A 1 14 ? 3.993 5.163 5.258 1.00 0.00 14 VAL A CA 15
ATOM 8902 C C . VAL A 1 14 ? 3.744 4.146 4.130 1.00 0.00 14 VAL A C 15
ATOM 8903 O O . VAL A 1 14 ? 2.739 3.434 4.153 1.00 0.00 14 VAL A O 15
ATOM 8916 N N . ALA A 1 15 ? 4.684 4.009 3.187 1.00 0.00 15 ALA A N 15
ATOM 8917 C CA . ALA A 1 15 ? 4.631 3.037 2.093 1.00 0.00 15 ALA A CA 15
ATOM 8918 C C . ALA A 1 15 ? 4.482 1.569 2.554 1.00 0.00 15 ALA A C 15
ATOM 8919 O O . ALA A 1 15 ? 3.822 0.787 1.869 1.00 0.00 15 ALA A O 15
ATOM 8926 N N . LEU A 1 16 ? 5.033 1.194 3.717 1.00 0.00 16 LEU A N 15
ATOM 8927 C CA . LEU A 1 16 ? 4.878 -0.141 4.317 1.00 0.00 16 LEU A CA 15
ATOM 8928 C C . LEU A 1 16 ? 3.402 -0.447 4.622 1.00 0.00 16 LEU A C 15
ATOM 8929 O O . LEU A 1 16 ? 2.858 -1.465 4.192 1.00 0.00 16 LEU A O 15
ATOM 8945 N N . TYR A 1 17 ? 2.749 0.463 5.346 1.00 0.00 17 TYR A N 15
ATOM 8946 C CA . TYR A 1 17 ? 1.351 0.346 5.763 1.00 0.00 17 TYR A CA 15
ATOM 8947 C C . TYR A 1 17 ? 0.383 0.489 4.578 1.00 0.00 17 TYR A C 15
ATOM 8948 O O . TYR A 1 17 ? -0.618 -0.228 4.509 1.00 0.00 17 TYR A O 15
ATOM 8966 N N . ALA A 1 18 ? 0.707 1.360 3.614 1.00 0.00 18 ALA A N 15
ATOM 8967 C CA . ALA A 1 18 ? -0.036 1.509 2.364 1.00 0.00 18 ALA A CA 15
ATOM 8968 C C . ALA A 1 18 ? 0.019 0.233 1.505 1.00 0.00 18 ALA A C 15
ATOM 8969 O O . ALA A 1 18 ? -1.029 -0.288 1.122 1.00 0.00 18 ALA A O 15
ATOM 8976 N N . TYR A 1 19 ? 1.205 -0.341 1.261 1.00 0.00 19 TYR A N 15
ATOM 8977 C CA . TYR A 1 19 ? 1.343 -1.636 0.576 1.00 0.00 19 TYR A CA 15
ATOM 8978 C C . TYR A 1 19 ? 0.587 -2.750 1.319 1.00 0.00 19 TYR A C 15
ATOM 8979 O O . TYR A 1 19 ? -0.082 -3.575 0.697 1.00 0.00 19 TYR A O 15
ATOM 8997 N N . GLY A 1 20 ? 0.590 -2.708 2.655 1.00 0.00 20 GLY A N 15
ATOM 8998 C CA . GLY A 1 20 ? -0.161 -3.600 3.544 1.00 0.00 20 GLY A CA 15
ATOM 8999 C C . GLY A 1 20 ? -1.696 -3.540 3.459 1.00 0.00 20 GLY A C 15
ATOM 9000 O O . GLY A 1 20 ? -2.354 -4.278 4.195 1.00 0.00 20 GLY A O 15
ATOM 9004 N N . LEU A 1 21 ? -2.274 -2.717 2.570 1.00 0.00 21 LEU A N 15
ATOM 9005 C CA . LEU A 1 21 ? -3.707 -2.742 2.230 1.00 0.00 21 LEU A CA 15
ATOM 9006 C C . LEU A 1 21 ? -4.011 -2.530 0.733 1.00 0.00 21 LEU A C 15
ATOM 9007 O O . LEU A 1 21 ? -4.979 -3.096 0.224 1.00 0.00 21 LEU A O 15
ATOM 9036 N N . PHE A 1 23 ? -1.976 -3.671 -1.615 1.00 0.00 23 PHE A N 15
ATOM 9037 C CA . PHE A 1 23 ? -1.437 -4.904 -2.205 1.00 0.00 23 PHE A CA 15
ATOM 9038 C C . PHE A 1 23 ? -1.662 -6.126 -1.301 1.00 0.00 23 PHE A C 15
ATOM 9039 O O . PHE A 1 23 ? -2.134 -7.153 -1.792 1.00 0.00 23 PHE A O 15
ATOM 9056 N N . ARG A 1 24 ? -1.381 -6.011 0.010 1.00 0.00 24 ARG A N 15
ATOM 9057 C CA . ARG A 1 24 ? -1.529 -7.050 1.063 1.00 0.00 24 ARG A CA 15
ATOM 9058 C C . ARG A 1 24 ? -1.089 -8.467 0.643 1.00 0.00 24 ARG A C 15
ATOM 9059 O O . ARG A 1 24 ? -1.705 -9.468 1.012 1.00 0.00 24 ARG A O 15
ATOM 9080 N N . LEU A 1 25 ? -0.028 -8.535 -0.166 1.00 0.00 25 LEU A N 15
ATOM 9081 C CA . LEU A 1 25 ? 0.392 -9.724 -0.920 1.00 0.00 25 LEU A CA 15
ATOM 9082 C C . LEU A 1 25 ? 1.149 -10.778 -0.082 1.00 0.00 25 LEU A C 15
ATOM 9083 O O . LEU A 1 25 ? 1.181 -11.954 -0.450 1.00 0.00 25 LEU A O 15
ATOM 9118 N N . GLY A 1 27 ? 2.572 -11.527 4.428 1.00 0.00 27 GLY A N 15
ATOM 9119 C CA . GLY A 1 27 ? 2.247 -11.215 5.829 1.00 0.00 27 GLY A CA 15
ATOM 9120 C C . GLY A 1 27 ? 3.088 -11.904 6.910 1.00 0.00 27 GLY A C 15
ATOM 9121 O O . GLY A 1 27 ? 2.755 -11.797 8.091 1.00 0.00 27 GLY A O 15
ATOM 9125 N N . ALA A 1 28 ? 4.174 -12.595 6.545 1.00 0.00 28 ALA A N 15
ATOM 9126 C CA . ALA A 1 28 ? 5.069 -13.260 7.501 1.00 0.00 28 ALA A CA 15
ATOM 9127 C C . ALA A 1 28 ? 5.848 -12.285 8.417 1.00 0.00 28 ALA A C 15
ATOM 9128 O O . ALA A 1 28 ? 6.275 -12.676 9.508 1.00 0.00 28 ALA A O 15
ATOM 9135 N N . SER A 1 29 ? 6.022 -11.025 7.989 1.00 0.00 29 SER A N 15
ATOM 9136 C CA . SER A 1 29 ? 6.894 -10.024 8.639 1.00 0.00 29 SER A CA 15
ATOM 9137 C C . SER A 1 29 ? 6.359 -8.577 8.571 1.00 0.00 29 SER A C 15
ATOM 9138 O O . SER A 1 29 ? 7.115 -7.631 8.818 1.00 0.00 29 SER A O 15
ATOM 9146 N N . GLY A 1 30 ? 5.084 -8.363 8.218 1.00 0.00 30 GLY A N 15
ATOM 9147 C CA . GLY A 1 30 ? 4.521 -7.019 8.013 1.00 0.00 30 GLY A CA 15
ATOM 9148 C C . GLY A 1 30 ? 2.993 -6.954 7.833 1.00 0.00 30 GLY A C 15
ATOM 9149 O O . GLY A 1 30 ? 2.321 -7.992 7.839 1.00 0.00 30 GLY A O 15
ATOM 9153 N N . PRO A 1 31 ? 2.426 -5.737 7.690 1.00 0.00 31 PRO A N 15
ATOM 9154 C CA . PRO A 1 31 ? 0.980 -5.504 7.656 1.00 0.00 31 PRO A CA 15
ATOM 9155 C C . PRO A 1 31 ? 0.312 -6.134 6.425 1.00 0.00 31 PRO A C 15
ATOM 9156 O O . PRO A 1 31 ? 0.822 -6.038 5.308 1.00 0.00 31 PRO A O 15
ATOM 9167 N N . ASN A 1 32 ? -0.837 -6.788 6.638 1.00 0.00 32 ASN A N 15
ATOM 9168 C CA . ASN A 1 32 ? -1.568 -7.545 5.607 1.00 0.00 32 ASN A CA 15
ATOM 9169 C C . ASN A 1 32 ? -3.080 -7.729 5.898 1.00 0.00 32 ASN A C 15
ATOM 9170 O O . ASN A 1 32 ? -3.731 -8.569 5.275 1.00 0.00 32 ASN A O 15
ATOM 9181 N N . LYS A 1 33 ? -3.646 -6.978 6.858 1.00 0.00 33 LYS A N 15
ATOM 9182 C CA . LYS A 1 33 ? -4.961 -7.252 7.488 1.00 0.00 33 LYS A CA 15
ATOM 9183 C C . LYS A 1 33 ? -6.068 -6.246 7.123 1.00 0.00 33 LYS A C 15
ATOM 9184 O O . LYS A 1 33 ? -7.112 -6.207 7.778 1.00 0.00 33 LYS A O 15
ATOM 9203 N N . LYS A 1 34 ? -5.853 -5.438 6.080 1.00 0.00 34 LYS A N 15
ATOM 9204 C CA . LYS A 1 34 ? -6.787 -4.427 5.548 1.00 0.00 34 LYS A CA 15
ATOM 9205 C C . LYS A 1 34 ? -6.820 -4.466 4.015 1.00 0.00 34 LYS A C 15
ATOM 9206 O O . LYS A 1 34 ? -5.951 -5.064 3.384 1.00 0.00 34 LYS A O 15
ATOM 9225 N N . GLU A 1 35 ? -7.807 -3.798 3.423 1.00 0.00 35 GLU A N 15
ATOM 9226 C CA . GLU A 1 35 ? -7.959 -3.599 1.971 1.00 0.00 35 GLU A CA 15
ATOM 9227 C C . GLU A 1 35 ? -8.494 -2.185 1.674 1.00 0.00 35 GLU A C 15
ATOM 9228 O O . GLU A 1 35 ? -9.052 -1.531 2.561 1.00 0.00 35 GLU A O 15
ATOM 9240 N N . SER A 1 36 ? -8.345 -1.710 0.434 1.00 0.00 36 SER A N 15
ATOM 9241 C CA . SER A 1 36 ? -8.869 -0.413 -0.035 1.00 0.00 36 SER A CA 15
ATOM 9242 C C . SER A 1 36 ? -10.399 -0.295 0.108 1.00 0.00 36 SER A C 15
ATOM 9243 O O . SER A 1 36 ? -11.122 -1.277 -0.092 1.00 0.00 36 SER A O 15
ATOM 9251 N N . ARG A 1 37 ? -10.901 0.916 0.401 1.00 0.00 37 ARG A N 15
ATOM 9252 C CA . ARG A 1 37 ? -12.329 1.239 0.651 1.00 0.00 37 ARG A CA 15
ATOM 9253 C C . ARG A 1 37 ? -12.765 2.525 -0.079 1.00 0.00 37 ARG A C 15
ATOM 9254 O O . ARG A 1 37 ? -11.937 3.217 -0.678 1.00 0.00 37 ARG A O 15
ATOM 9275 N N . GLY A 1 38 ? -14.056 2.862 -0.008 1.00 0.00 38 GLY A N 15
ATOM 9276 C CA . GLY A 1 38 ? -14.650 4.072 -0.603 1.00 0.00 38 GLY A CA 15
ATOM 9277 C C . GLY A 1 38 ? -16.049 4.408 -0.062 1.00 0.00 38 GLY A C 15
ATOM 9278 O O . GLY A 1 38 ? -16.603 3.667 0.756 1.00 0.00 38 GLY A O 15
ATOM 9282 N N . ARG A 1 39 ? -16.613 5.540 -0.513 1.00 0.00 39 ARG A N 15
ATOM 9283 C CA . ARG A 1 39 ? -17.867 6.146 0.006 1.00 0.00 39 ARG A CA 15
ATOM 9284 C C . ARG A 1 39 ? -18.870 6.592 -1.080 1.00 0.00 39 ARG A C 15
ATOM 9285 O O . ARG A 1 39 ? -19.860 7.256 -0.764 1.00 0.00 39 ARG A O 15
ATOM 9306 N N . GLY A 1 40 ? -18.647 6.236 -2.349 1.00 0.00 40 GLY A N 15
ATOM 9307 C CA . GLY A 1 40 ? -19.530 6.622 -3.466 1.00 0.00 40 GLY A CA 15
ATOM 9308 C C . GLY A 1 40 ? -19.255 5.952 -4.824 1.00 0.00 40 GLY A C 15
ATOM 9309 O O . GLY A 1 40 ? -20.107 5.979 -5.711 1.00 0.00 40 GLY A O 15
ATOM 9316 N N . VAL A 1 1 ? 19.715 8.298 -5.256 1.00 0.00 1 VAL A N 16
ATOM 9317 C CA . VAL A 1 1 ? 19.056 7.588 -4.120 1.00 0.00 1 VAL A CA 16
ATOM 9318 C C . VAL A 1 1 ? 19.549 8.111 -2.768 1.00 0.00 1 VAL A C 16
ATOM 9319 O O . VAL A 1 1 ? 20.674 8.598 -2.660 1.00 0.00 1 VAL A O 16
ATOM 9334 N N . VAL A 1 2 ? 18.720 7.973 -1.723 1.00 0.00 2 VAL A N 16
ATOM 9335 C CA . VAL A 1 2 ? 19.045 8.296 -0.307 1.00 0.00 2 VAL A CA 16
ATOM 9336 C C . VAL A 1 2 ? 18.717 7.125 0.644 1.00 0.00 2 VAL A C 16
ATOM 9337 O O . VAL A 1 2 ? 18.540 7.307 1.847 1.00 0.00 2 VAL A O 16
ATOM 9350 N N . PHE A 1 3 ? 18.582 5.915 0.085 1.00 0.00 3 PHE A N 16
ATOM 9351 C CA . PHE A 1 3 ? 18.104 4.680 0.731 1.00 0.00 3 PHE A CA 16
ATOM 9352 C C . PHE A 1 3 ? 16.845 4.846 1.615 1.00 0.00 3 PHE A C 16
ATOM 9353 O O . PHE A 1 3 ? 16.665 4.153 2.619 1.00 0.00 3 PHE A O 16
ATOM 9370 N N . TYR A 1 4 ? 15.958 5.767 1.215 1.00 0.00 4 TYR A N 16
ATOM 9371 C CA . TYR A 1 4 ? 14.621 6.014 1.782 1.00 0.00 4 TYR A CA 16
ATOM 9372 C C . TYR A 1 4 ? 14.588 6.366 3.286 1.00 0.00 4 TYR A C 16
ATOM 9373 O O . TYR A 1 4 ? 13.540 6.249 3.927 1.00 0.00 4 TYR A O 16
ATOM 9391 N N . VAL A 1 5 ? 15.710 6.811 3.868 1.00 0.00 5 VAL A N 16
ATOM 9392 C CA . VAL A 1 5 ? 15.832 7.084 5.317 1.00 0.00 5 VAL A CA 16
ATOM 9393 C C . VAL A 1 5 ? 14.846 8.145 5.828 1.00 0.00 5 VAL A C 16
ATOM 9394 O O . VAL A 1 5 ? 14.320 8.005 6.932 1.00 0.00 5 VAL A O 16
ATOM 9407 N N . ALA A 1 6 ? 14.540 9.167 5.021 1.00 0.00 6 ALA A N 16
ATOM 9408 C CA . ALA A 1 6 ? 13.551 10.193 5.357 1.00 0.00 6 ALA A CA 16
ATOM 9409 C C . ALA A 1 6 ? 12.122 9.618 5.393 1.00 0.00 6 ALA A C 16
ATOM 9410 O O . ALA A 1 6 ? 11.416 9.781 6.389 1.00 0.00 6 ALA A O 16
ATOM 9417 N N . LEU A 1 7 ? 11.722 8.869 4.359 1.00 0.00 7 LEU A N 16
ATOM 9418 C CA . LEU A 1 7 ? 10.431 8.166 4.302 1.00 0.00 7 LEU A CA 16
ATOM 9419 C C . LEU A 1 7 ? 10.276 7.224 5.512 1.00 0.00 7 LEU A C 16
ATOM 9420 O O . LEU A 1 7 ? 9.247 7.217 6.185 1.00 0.00 7 LEU A O 16
ATOM 9436 N N . THR A 1 8 ? 11.342 6.499 5.852 1.00 0.00 8 THR A N 16
ATOM 9437 C CA . THR A 1 8 ? 11.408 5.571 6.995 1.00 0.00 8 THR A CA 16
ATOM 9438 C C . THR A 1 8 ? 11.244 6.260 8.365 1.00 0.00 8 THR A C 16
ATOM 9439 O O . THR A 1 8 ? 10.812 5.605 9.316 1.00 0.00 8 THR A O 16
ATOM 9450 N N . ALA A 1 9 ? 11.518 7.567 8.484 1.00 0.00 9 ALA A N 16
ATOM 9451 C CA . ALA A 1 9 ? 11.601 8.274 9.771 1.00 0.00 9 ALA A CA 16
ATOM 9452 C C . ALA A 1 9 ? 10.630 9.466 9.894 1.00 0.00 9 ALA A C 16
ATOM 9453 O O . ALA A 1 9 ? 9.709 9.410 10.710 1.00 0.00 9 ALA A O 16
ATOM 9460 N N . VAL A 1 10 ? 10.772 10.519 9.076 1.00 0.00 10 VAL A N 16
ATOM 9461 C CA . VAL A 1 10 ? 9.874 11.699 9.105 1.00 0.00 10 VAL A CA 16
ATOM 9462 C C . VAL A 1 10 ? 8.505 11.443 8.454 1.00 0.00 10 VAL A C 16
ATOM 9463 O O . VAL A 1 10 ? 7.585 12.244 8.637 1.00 0.00 10 VAL A O 16
ATOM 9495 N N . VAL A 1 12 ? 7.474 7.947 8.912 1.00 0.00 12 VAL A N 16
ATOM 9496 C CA . VAL A 1 12 ? 7.330 6.685 9.676 1.00 0.00 12 VAL A CA 16
ATOM 9497 C C . VAL A 1 12 ? 7.078 5.414 8.837 1.00 0.00 12 VAL A C 16
ATOM 9498 O O . VAL A 1 12 ? 6.289 4.546 9.211 1.00 0.00 12 VAL A O 16
ATOM 9511 N N . ALA A 1 13 ? 7.759 5.298 7.691 1.00 0.00 13 ALA A N 16
ATOM 9512 C CA . ALA A 1 13 ? 7.644 4.205 6.720 1.00 0.00 13 ALA A CA 16
ATOM 9513 C C . ALA A 1 13 ? 6.213 3.976 6.173 1.00 0.00 13 ALA A C 16
ATOM 9514 O O . ALA A 1 13 ? 5.828 2.839 5.901 1.00 0.00 13 ALA A O 16
ATOM 9521 N N . VAL A 1 14 ? 5.421 5.045 5.993 1.00 0.00 14 VAL A N 16
ATOM 9522 C CA . VAL A 1 14 ? 4.023 5.015 5.498 1.00 0.00 14 VAL A CA 16
ATOM 9523 C C . VAL A 1 14 ? 3.785 4.100 4.284 1.00 0.00 14 VAL A C 16
ATOM 9524 O O . VAL A 1 14 ? 2.750 3.438 4.209 1.00 0.00 14 VAL A O 16
ATOM 9537 N N . ALA A 1 15 ? 4.758 3.990 3.371 1.00 0.00 15 ALA A N 16
ATOM 9538 C CA . ALA A 1 15 ? 4.698 3.113 2.199 1.00 0.00 15 ALA A CA 16
ATOM 9539 C C . ALA A 1 15 ? 4.488 1.620 2.543 1.00 0.00 15 ALA A C 16
ATOM 9540 O O . ALA A 1 15 ? 3.781 0.926 1.812 1.00 0.00 15 ALA A O 16
ATOM 9547 N N . LEU A 1 16 ? 5.039 1.128 3.662 1.00 0.00 16 LEU A N 16
ATOM 9548 C CA . LEU A 1 16 ? 4.832 -0.245 4.148 1.00 0.00 16 LEU A CA 16
ATOM 9549 C C . LEU A 1 16 ? 3.360 -0.502 4.502 1.00 0.00 16 LEU A C 16
ATOM 9550 O O . LEU A 1 16 ? 2.786 -1.516 4.111 1.00 0.00 16 LEU A O 16
ATOM 9566 N N . TYR A 1 17 ? 2.744 0.429 5.229 1.00 0.00 17 TYR A N 16
ATOM 9567 C CA . TYR A 1 17 ? 1.360 0.321 5.698 1.00 0.00 17 TYR A CA 16
ATOM 9568 C C . TYR A 1 17 ? 0.346 0.564 4.571 1.00 0.00 17 TYR A C 16
ATOM 9569 O O . TYR A 1 17 ? -0.695 -0.094 4.531 1.00 0.00 17 TYR A O 16
ATOM 9587 N N . ALA A 1 18 ? 0.679 1.433 3.607 1.00 0.00 18 ALA A N 16
ATOM 9588 C CA . ALA A 1 18 ? -0.056 1.575 2.352 1.00 0.00 18 ALA A CA 16
ATOM 9589 C C . ALA A 1 18 ? -0.012 0.276 1.523 1.00 0.00 18 ALA A C 16
ATOM 9590 O O . ALA A 1 18 ? -1.062 -0.260 1.171 1.00 0.00 18 ALA A O 16
ATOM 9597 N N . TYR A 1 19 ? 1.172 -0.297 1.278 1.00 0.00 19 TYR A N 16
ATOM 9598 C CA . TYR A 1 19 ? 1.319 -1.598 0.604 1.00 0.00 19 TYR A CA 16
ATOM 9599 C C . TYR A 1 19 ? 0.576 -2.722 1.352 1.00 0.00 19 TYR A C 16
ATOM 9600 O O . TYR A 1 19 ? -0.069 -3.567 0.732 1.00 0.00 19 TYR A O 16
ATOM 9618 N N . GLY A 1 20 ? 0.565 -2.670 2.687 1.00 0.00 20 GLY A N 16
ATOM 9619 C CA . GLY A 1 20 ? -0.173 -3.565 3.585 1.00 0.00 20 GLY A CA 16
ATOM 9620 C C . GLY A 1 20 ? -1.705 -3.552 3.473 1.00 0.00 20 GLY A C 16
ATOM 9621 O O . GLY A 1 20 ? -2.356 -4.321 4.185 1.00 0.00 20 GLY A O 16
ATOM 9625 N N . LEU A 1 21 ? -2.289 -2.727 2.591 1.00 0.00 21 LEU A N 16
ATOM 9626 C CA . LEU A 1 21 ? -3.716 -2.770 2.234 1.00 0.00 21 LEU A CA 16
ATOM 9627 C C . LEU A 1 21 ? -4.002 -2.541 0.736 1.00 0.00 21 LEU A C 16
ATOM 9628 O O . LEU A 1 21 ? -4.975 -3.086 0.214 1.00 0.00 21 LEU A O 16
ATOM 9657 N N . PHE A 1 23 ? -1.918 -3.755 -1.544 1.00 0.00 23 PHE A N 16
ATOM 9658 C CA . PHE A 1 23 ? -1.338 -4.978 -2.116 1.00 0.00 23 PHE A CA 16
ATOM 9659 C C . PHE A 1 23 ? -1.536 -6.202 -1.212 1.00 0.00 23 PHE A C 16
ATOM 9660 O O . PHE A 1 23 ? -1.944 -7.252 -1.714 1.00 0.00 23 PHE A O 16
ATOM 9677 N N . ARG A 1 24 ? -1.306 -6.070 0.109 1.00 0.00 24 ARG A N 16
ATOM 9678 C CA . ARG A 1 24 ? -1.469 -7.105 1.163 1.00 0.00 24 ARG A CA 16
ATOM 9679 C C . ARG A 1 24 ? -0.990 -8.518 0.767 1.00 0.00 24 ARG A C 16
ATOM 9680 O O . ARG A 1 24 ? -1.606 -9.527 1.110 1.00 0.00 24 ARG A O 16
ATOM 9701 N N . LEU A 1 25 ? 0.105 -8.570 0.001 1.00 0.00 25 LEU A N 16
ATOM 9702 C CA . LEU A 1 25 ? 0.559 -9.748 -0.752 1.00 0.00 25 LEU A CA 16
ATOM 9703 C C . LEU A 1 25 ? 1.091 -10.900 0.126 1.00 0.00 25 LEU A C 16
ATOM 9704 O O . LEU A 1 25 ? 1.011 -12.066 -0.263 1.00 0.00 25 LEU A O 16
ATOM 9739 N N . GLY A 1 27 ? 2.360 -11.804 4.688 1.00 0.00 27 GLY A N 16
ATOM 9740 C CA . GLY A 1 27 ? 2.082 -11.470 6.095 1.00 0.00 27 GLY A CA 16
ATOM 9741 C C . GLY A 1 27 ? 2.982 -12.121 7.152 1.00 0.00 27 GLY A C 16
ATOM 9742 O O . GLY A 1 27 ? 2.717 -11.967 8.345 1.00 0.00 27 GLY A O 16
ATOM 9746 N N . ALA A 1 28 ? 4.049 -12.824 6.754 1.00 0.00 28 ALA A N 16
ATOM 9747 C CA . ALA A 1 28 ? 5.003 -13.442 7.685 1.00 0.00 28 ALA A CA 16
ATOM 9748 C C . ALA A 1 28 ? 5.803 -12.421 8.530 1.00 0.00 28 ALA A C 16
ATOM 9749 O O . ALA A 1 28 ? 6.263 -12.755 9.627 1.00 0.00 28 ALA A O 16
ATOM 9756 N N . SER A 1 29 ? 5.953 -11.182 8.037 1.00 0.00 29 SER A N 16
ATOM 9757 C CA . SER A 1 29 ? 6.804 -10.130 8.630 1.00 0.00 29 SER A CA 16
ATOM 9758 C C . SER A 1 29 ? 6.231 -8.703 8.482 1.00 0.00 29 SER A C 16
ATOM 9759 O O . SER A 1 29 ? 6.971 -7.727 8.628 1.00 0.00 29 SER A O 16
ATOM 9767 N N . GLY A 1 30 ? 4.935 -8.543 8.172 1.00 0.00 30 GLY A N 16
ATOM 9768 C CA . GLY A 1 30 ? 4.334 -7.225 7.910 1.00 0.00 30 GLY A CA 16
ATOM 9769 C C . GLY A 1 30 ? 2.797 -7.189 7.795 1.00 0.00 30 GLY A C 16
ATOM 9770 O O . GLY A 1 30 ? 2.139 -8.236 7.856 1.00 0.00 30 GLY A O 16
ATOM 9774 N N . PRO A 1 31 ? 2.209 -5.982 7.644 1.00 0.00 31 PRO A N 16
ATOM 9775 C CA . PRO A 1 31 ? 0.760 -5.761 7.639 1.00 0.00 31 PRO A CA 16
ATOM 9776 C C . PRO A 1 31 ? 0.064 -6.411 6.429 1.00 0.00 31 PRO A C 16
ATOM 9777 O O . PRO A 1 31 ? 0.540 -6.312 5.297 1.00 0.00 31 PRO A O 16
ATOM 9788 N N . ASN A 1 32 ? -1.066 -7.087 6.679 1.00 0.00 32 ASN A N 16
ATOM 9789 C CA . ASN A 1 32 ? -1.748 -7.935 5.685 1.00 0.00 32 ASN A CA 16
ATOM 9790 C C . ASN A 1 32 ? -3.273 -8.126 5.897 1.00 0.00 32 ASN A C 16
ATOM 9791 O O . ASN A 1 32 ? -3.900 -8.892 5.162 1.00 0.00 32 ASN A O 16
ATOM 9802 N N . LYS A 1 33 ? -3.886 -7.454 6.886 1.00 0.00 33 LYS A N 16
ATOM 9803 C CA . LYS A 1 33 ? -5.264 -7.725 7.370 1.00 0.00 33 LYS A CA 16
ATOM 9804 C C . LYS A 1 33 ? -6.305 -6.669 6.950 1.00 0.00 33 LYS A C 16
ATOM 9805 O O . LYS A 1 33 ? -7.405 -6.629 7.505 1.00 0.00 33 LYS A O 16
ATOM 9824 N N . LYS A 1 34 ? -5.971 -5.813 5.978 1.00 0.00 34 LYS A N 16
ATOM 9825 C CA . LYS A 1 34 ? -6.798 -4.691 5.482 1.00 0.00 34 LYS A CA 16
ATOM 9826 C C . LYS A 1 34 ? -6.798 -4.626 3.950 1.00 0.00 34 LYS A C 16
ATOM 9827 O O . LYS A 1 34 ? -5.919 -5.187 3.302 1.00 0.00 34 LYS A O 16
ATOM 9846 N N . GLU A 1 35 ? -7.774 -3.915 3.386 1.00 0.00 35 GLU A N 16
ATOM 9847 C CA . GLU A 1 35 ? -7.919 -3.645 1.944 1.00 0.00 35 GLU A CA 16
ATOM 9848 C C . GLU A 1 35 ? -8.491 -2.235 1.704 1.00 0.00 35 GLU A C 16
ATOM 9849 O O . GLU A 1 35 ? -9.216 -1.704 2.553 1.00 0.00 35 GLU A O 16
ATOM 9861 N N . SER A 1 36 ? -8.174 -1.638 0.548 1.00 0.00 36 SER A N 16
ATOM 9862 C CA . SER A 1 36 ? -8.546 -0.271 0.139 1.00 0.00 36 SER A CA 16
ATOM 9863 C C . SER A 1 36 ? -10.054 0.035 0.180 1.00 0.00 36 SER A C 16
ATOM 9864 O O . SER A 1 36 ? -10.884 -0.836 -0.099 1.00 0.00 36 SER A O 16
ATOM 9872 N N . ARG A 1 37 ? -10.403 1.301 0.461 1.00 0.00 37 ARG A N 16
ATOM 9873 C CA . ARG A 1 37 ? -11.779 1.840 0.594 1.00 0.00 37 ARG A CA 16
ATOM 9874 C C . ARG A 1 37 ? -11.916 3.218 -0.085 1.00 0.00 37 ARG A C 16
ATOM 9875 O O . ARG A 1 37 ? -10.928 3.773 -0.573 1.00 0.00 37 ARG A O 16
ATOM 9896 N N . GLY A 1 38 ? -13.126 3.783 -0.103 1.00 0.00 38 GLY A N 16
ATOM 9897 C CA . GLY A 1 38 ? -13.422 5.099 -0.691 1.00 0.00 38 GLY A CA 16
ATOM 9898 C C . GLY A 1 38 ? -14.814 5.646 -0.339 1.00 0.00 38 GLY A C 16
ATOM 9899 O O . GLY A 1 38 ? -15.572 5.017 0.406 1.00 0.00 38 GLY A O 16
ATOM 9903 N N . ARG A 1 39 ? -15.150 6.827 -0.883 1.00 0.00 39 ARG A N 16
ATOM 9904 C CA . ARG A 1 39 ? -16.388 7.593 -0.594 1.00 0.00 39 ARG A CA 16
ATOM 9905 C C . ARG A 1 39 ? -17.212 7.991 -1.836 1.00 0.00 39 ARG A C 16
ATOM 9906 O O . ARG A 1 39 ? -18.228 8.677 -1.702 1.00 0.00 39 ARG A O 16
ATOM 9927 N N . GLY A 1 40 ? -16.814 7.558 -3.037 1.00 0.00 40 GLY A N 16
ATOM 9928 C CA . GLY A 1 40 ? -17.514 7.879 -4.293 1.00 0.00 40 GLY A CA 16
ATOM 9929 C C . GLY A 1 40 ? -17.077 7.085 -5.537 1.00 0.00 40 GLY A C 16
ATOM 9930 O O . GLY A 1 40 ? -17.467 7.423 -6.654 1.00 0.00 40 GLY A O 16
ATOM 9937 N N . VAL A 1 1 ? 19.354 7.957 -6.433 1.00 0.00 1 VAL A N 17
ATOM 9938 C CA . VAL A 1 1 ? 18.649 7.578 -5.172 1.00 0.00 1 VAL A CA 17
ATOM 9939 C C . VAL A 1 1 ? 19.250 8.288 -3.953 1.00 0.00 1 VAL A C 17
ATOM 9940 O O . VAL A 1 1 ? 20.387 8.760 -4.002 1.00 0.00 1 VAL A O 17
ATOM 9955 N N . VAL A 1 2 ? 18.515 8.302 -2.833 1.00 0.00 2 VAL A N 17
ATOM 9956 C CA . VAL A 1 2 ? 18.989 8.703 -1.482 1.00 0.00 2 VAL A CA 17
ATOM 9957 C C . VAL A 1 2 ? 18.846 7.544 -0.472 1.00 0.00 2 VAL A C 17
ATOM 9958 O O . VAL A 1 2 ? 18.715 7.748 0.734 1.00 0.00 2 VAL A O 17
ATOM 9971 N N . PHE A 1 3 ? 18.800 6.312 -0.994 1.00 0.00 3 PHE A N 17
ATOM 9972 C CA . PHE A 1 3 ? 18.432 5.050 -0.331 1.00 0.00 3 PHE A CA 17
ATOM 9973 C C . PHE A 1 3 ? 17.261 5.149 0.672 1.00 0.00 3 PHE A C 17
ATOM 9974 O O . PHE A 1 3 ? 17.242 4.489 1.713 1.00 0.00 3 PHE A O 17
ATOM 9991 N N . TYR A 1 4 ? 16.267 5.981 0.336 1.00 0.00 4 TYR A N 17
ATOM 9992 C CA . TYR A 1 4 ? 14.977 6.135 1.030 1.00 0.00 4 TYR A CA 17
ATOM 9993 C C . TYR A 1 4 ? 15.069 6.523 2.524 1.00 0.00 4 TYR A C 17
ATOM 9994 O O . TYR A 1 4 ? 14.099 6.352 3.264 1.00 0.00 4 TYR A O 17
ATOM 10012 N N . VAL A 1 5 ? 16.211 7.046 2.992 1.00 0.00 5 VAL A N 17
ATOM 10013 C CA . VAL A 1 5 ? 16.449 7.321 4.426 1.00 0.00 5 VAL A CA 17
ATOM 10014 C C . VAL A 1 5 ? 15.468 8.340 5.022 1.00 0.00 5 VAL A C 17
ATOM 10015 O O . VAL A 1 5 ? 15.019 8.164 6.154 1.00 0.00 5 VAL A O 17
ATOM 10028 N N . ALA A 1 6 ? 15.073 9.362 4.254 1.00 0.00 6 ALA A N 17
ATOM 10029 C CA . ALA A 1 6 ? 14.068 10.345 4.667 1.00 0.00 6 ALA A CA 17
ATOM 10030 C C . ALA A 1 6 ? 12.661 9.724 4.757 1.00 0.00 6 ALA A C 17
ATOM 10031 O O . ALA A 1 6 ? 11.976 9.888 5.767 1.00 0.00 6 ALA A O 17
ATOM 10038 N N . LEU A 1 7 ? 12.259 8.940 3.749 1.00 0.00 7 LEU A N 17
ATOM 10039 C CA . LEU A 1 7 ? 10.999 8.182 3.736 1.00 0.00 7 LEU A CA 17
ATOM 10040 C C . LEU A 1 7 ? 10.912 7.256 4.966 1.00 0.00 7 LEU A C 17
ATOM 10041 O O . LEU A 1 7 ? 9.903 7.219 5.667 1.00 0.00 7 LEU A O 17
ATOM 10057 N N . THR A 1 8 ? 12.014 6.574 5.283 1.00 0.00 8 THR A N 17
ATOM 10058 C CA . THR A 1 8 ? 12.143 5.664 6.435 1.00 0.00 8 THR A CA 17
ATOM 10059 C C . THR A 1 8 ? 12.055 6.375 7.799 1.00 0.00 8 THR A C 17
ATOM 10060 O O . THR A 1 8 ? 11.680 5.739 8.786 1.00 0.00 8 THR A O 17
ATOM 10071 N N . ALA A 1 9 ? 12.336 7.685 7.876 1.00 0.00 9 ALA A N 17
ATOM 10072 C CA . ALA A 1 9 ? 12.502 8.416 9.141 1.00 0.00 9 ALA A CA 17
ATOM 10073 C C . ALA A 1 9 ? 11.497 9.569 9.329 1.00 0.00 9 ALA A C 17
ATOM 10074 O O . ALA A 1 9 ? 10.627 9.478 10.196 1.00 0.00 9 ALA A O 17
ATOM 10081 N N . VAL A 1 10 ? 11.557 10.631 8.512 1.00 0.00 10 VAL A N 17
ATOM 10082 C CA . VAL A 1 10 ? 10.626 11.781 8.602 1.00 0.00 10 VAL A CA 17
ATOM 10083 C C . VAL A 1 10 ? 9.232 11.491 8.022 1.00 0.00 10 VAL A C 17
ATOM 10084 O O . VAL A 1 10 ? 8.298 12.255 8.272 1.00 0.00 10 VAL A O 17
ATOM 10116 N N . VAL A 1 12 ? 8.307 7.965 8.471 1.00 0.00 12 VAL A N 17
ATOM 10117 C CA . VAL A 1 12 ? 8.198 6.705 9.245 1.00 0.00 12 VAL A CA 17
ATOM 10118 C C . VAL A 1 12 ? 7.863 5.434 8.433 1.00 0.00 12 VAL A C 17
ATOM 10119 O O . VAL A 1 12 ? 7.115 4.566 8.886 1.00 0.00 12 VAL A O 17
ATOM 10132 N N . ALA A 1 13 ? 8.422 5.317 7.223 1.00 0.00 13 ALA A N 17
ATOM 10133 C CA . ALA A 1 13 ? 8.167 4.242 6.256 1.00 0.00 13 ALA A CA 17
ATOM 10134 C C . ALA A 1 13 ? 6.672 4.035 5.908 1.00 0.00 13 ALA A C 17
ATOM 10135 O O . ALA A 1 13 ? 6.225 2.902 5.717 1.00 0.00 13 ALA A O 17
ATOM 10142 N N . VAL A 1 14 ? 5.891 5.123 5.811 1.00 0.00 14 VAL A N 17
ATOM 10143 C CA . VAL A 1 14 ? 4.438 5.135 5.513 1.00 0.00 14 VAL A CA 17
ATOM 10144 C C . VAL A 1 14 ? 4.007 4.208 4.361 1.00 0.00 14 VAL A C 17
ATOM 10145 O O . VAL A 1 14 ? 2.953 3.571 4.433 1.00 0.00 14 VAL A O 17
ATOM 10158 N N . ALA A 1 15 ? 4.845 4.066 3.328 1.00 0.00 15 ALA A N 17
ATOM 10159 C CA . ALA A 1 15 ? 4.610 3.191 2.179 1.00 0.00 15 ALA A CA 17
ATOM 10160 C C . ALA A 1 15 ? 4.428 1.696 2.535 1.00 0.00 15 ALA A C 17
ATOM 10161 O O . ALA A 1 15 ? 3.730 0.983 1.814 1.00 0.00 15 ALA A O 17
ATOM 10168 N N . LEU A 1 16 ? 4.999 1.215 3.648 1.00 0.00 16 LEU A N 17
ATOM 10169 C CA . LEU A 1 16 ? 4.833 -0.164 4.128 1.00 0.00 16 LEU A CA 17
ATOM 10170 C C . LEU A 1 16 ? 3.377 -0.459 4.531 1.00 0.00 16 LEU A C 17
ATOM 10171 O O . LEU A 1 16 ? 2.810 -1.479 4.137 1.00 0.00 16 LEU A O 17
ATOM 10187 N N . TYR A 1 17 ? 2.758 0.447 5.289 1.00 0.00 17 TYR A N 17
ATOM 10188 C CA . TYR A 1 17 ? 1.366 0.321 5.732 1.00 0.00 17 TYR A CA 17
ATOM 10189 C C . TYR A 1 17 ? 0.382 0.507 4.567 1.00 0.00 17 TYR A C 17
ATOM 10190 O O . TYR A 1 17 ? -0.641 -0.177 4.511 1.00 0.00 17 TYR A O 17
ATOM 10208 N N . ALA A 1 18 ? 0.721 1.372 3.599 1.00 0.00 18 ALA A N 17
ATOM 10209 C CA . ALA A 1 18 ? -0.010 1.495 2.338 1.00 0.00 18 ALA A CA 17
ATOM 10210 C C . ALA A 1 18 ? 0.047 0.194 1.514 1.00 0.00 18 ALA A C 17
ATOM 10211 O O . ALA A 1 18 ? -0.998 -0.333 1.143 1.00 0.00 18 ALA A O 17
ATOM 10218 N N . TYR A 1 19 ? 1.233 -0.390 1.296 1.00 0.00 19 TYR A N 17
ATOM 10219 C CA . TYR A 1 19 ? 1.384 -1.703 0.646 1.00 0.00 19 TYR A CA 17
ATOM 10220 C C . TYR A 1 19 ? 0.575 -2.797 1.365 1.00 0.00 19 TYR A C 17
ATOM 10221 O O . TYR A 1 19 ? -0.093 -3.608 0.723 1.00 0.00 19 TYR A O 17
ATOM 10239 N N . GLY A 1 20 ? 0.542 -2.757 2.700 1.00 0.00 20 GLY A N 17
ATOM 10240 C CA . GLY A 1 20 ? -0.230 -3.658 3.560 1.00 0.00 20 GLY A CA 17
ATOM 10241 C C . GLY A 1 20 ? -1.761 -3.574 3.463 1.00 0.00 20 GLY A C 17
ATOM 10242 O O . GLY A 1 20 ? -2.439 -4.299 4.195 1.00 0.00 20 GLY A O 17
ATOM 10246 N N . LEU A 1 21 ? -2.313 -2.736 2.573 1.00 0.00 21 LEU A N 17
ATOM 10247 C CA . LEU A 1 21 ? -3.743 -2.717 2.227 1.00 0.00 21 LEU A CA 17
ATOM 10248 C C . LEU A 1 21 ? -4.035 -2.471 0.733 1.00 0.00 21 LEU A C 17
ATOM 10249 O O . LEU A 1 21 ? -5.029 -2.979 0.215 1.00 0.00 21 LEU A O 17
ATOM 10278 N N . PHE A 1 23 ? -1.962 -3.713 -1.557 1.00 0.00 23 PHE A N 17
ATOM 10279 C CA . PHE A 1 23 ? -1.384 -4.923 -2.154 1.00 0.00 23 PHE A CA 17
ATOM 10280 C C . PHE A 1 23 ? -1.630 -6.168 -1.289 1.00 0.00 23 PHE A C 17
ATOM 10281 O O . PHE A 1 23 ? -2.139 -7.165 -1.805 1.00 0.00 23 PHE A O 17
ATOM 10298 N N . ARG A 1 24 ? -1.322 -6.102 0.020 1.00 0.00 24 ARG A N 17
ATOM 10299 C CA . ARG A 1 24 ? -1.463 -7.176 1.038 1.00 0.00 24 ARG A CA 17
ATOM 10300 C C . ARG A 1 24 ? -1.077 -8.591 0.554 1.00 0.00 24 ARG A C 17
ATOM 10301 O O . ARG A 1 24 ? -1.696 -9.589 0.925 1.00 0.00 24 ARG A O 17
ATOM 10322 N N . LEU A 1 25 ? -0.051 -8.661 -0.300 1.00 0.00 25 LEU A N 17
ATOM 10323 C CA . LEU A 1 25 ? 0.374 -9.858 -1.040 1.00 0.00 25 LEU A CA 17
ATOM 10324 C C . LEU A 1 25 ? 0.989 -10.959 -0.150 1.00 0.00 25 LEU A C 17
ATOM 10325 O O . LEU A 1 25 ? 0.919 -12.145 -0.480 1.00 0.00 25 LEU A O 17
ATOM 10360 N N . GLY A 1 27 ? 2.542 -11.560 4.372 1.00 0.00 27 GLY A N 17
ATOM 10361 C CA . GLY A 1 27 ? 2.300 -11.149 5.767 1.00 0.00 27 GLY A CA 17
ATOM 10362 C C . GLY A 1 27 ? 3.205 -11.757 6.845 1.00 0.00 27 GLY A C 17
ATOM 10363 O O . GLY A 1 27 ? 2.997 -11.482 8.027 1.00 0.00 27 GLY A O 17
ATOM 10367 N N . ALA A 1 28 ? 4.215 -12.552 6.475 1.00 0.00 28 ALA A N 17
ATOM 10368 C CA . ALA A 1 28 ? 5.171 -13.134 7.428 1.00 0.00 28 ALA A CA 17
ATOM 10369 C C . ALA A 1 28 ? 6.090 -12.090 8.113 1.00 0.00 28 ALA A C 17
ATOM 10370 O O . ALA A 1 28 ? 6.645 -12.367 9.181 1.00 0.00 28 ALA A O 17
ATOM 10377 N N . SER A 1 29 ? 6.241 -10.899 7.514 1.00 0.00 29 SER A N 17
ATOM 10378 C CA . SER A 1 29 ? 7.207 -9.860 7.930 1.00 0.00 29 SER A CA 17
ATOM 10379 C C . SER A 1 29 ? 6.676 -8.417 7.791 1.00 0.00 29 SER A C 17
ATOM 10380 O O . SER A 1 29 ? 7.466 -7.468 7.810 1.00 0.00 29 SER A O 17
ATOM 10388 N N . GLY A 1 30 ? 5.359 -8.214 7.644 1.00 0.00 30 GLY A N 17
ATOM 10389 C CA . GLY A 1 30 ? 4.764 -6.874 7.510 1.00 0.00 30 GLY A CA 17
ATOM 10390 C C . GLY A 1 30 ? 3.224 -6.826 7.547 1.00 0.00 30 GLY A C 17
ATOM 10391 O O . GLY A 1 30 ? 2.572 -7.878 7.556 1.00 0.00 30 GLY A O 17
ATOM 10395 N N . PRO A 1 31 ? 2.627 -5.614 7.590 1.00 0.00 31 PRO A N 17
ATOM 10396 C CA . PRO A 1 31 ? 1.175 -5.408 7.622 1.00 0.00 31 PRO A CA 17
ATOM 10397 C C . PRO A 1 31 ? 0.449 -6.071 6.438 1.00 0.00 31 PRO A C 17
ATOM 10398 O O . PRO A 1 31 ? 0.928 -6.012 5.305 1.00 0.00 31 PRO A O 17
ATOM 10409 N N . ASN A 1 32 ? -0.701 -6.708 6.696 1.00 0.00 32 ASN A N 17
ATOM 10410 C CA . ASN A 1 32 ? -1.414 -7.532 5.700 1.00 0.00 32 ASN A CA 17
ATOM 10411 C C . ASN A 1 32 ? -2.928 -7.732 5.969 1.00 0.00 32 ASN A C 17
ATOM 10412 O O . ASN A 1 32 ? -3.551 -8.596 5.349 1.00 0.00 32 ASN A O 17
ATOM 10423 N N . LYS A 1 33 ? -3.531 -6.970 6.897 1.00 0.00 33 LYS A N 17
ATOM 10424 C CA . LYS A 1 33 ? -4.847 -7.270 7.513 1.00 0.00 33 LYS A CA 17
ATOM 10425 C C . LYS A 1 33 ? -5.951 -6.237 7.215 1.00 0.00 33 LYS A C 17
ATOM 10426 O O . LYS A 1 33 ? -6.982 -6.221 7.890 1.00 0.00 33 LYS A O 17
ATOM 10445 N N . LYS A 1 34 ? -5.757 -5.395 6.194 1.00 0.00 34 LYS A N 17
ATOM 10446 C CA . LYS A 1 34 ? -6.736 -4.412 5.677 1.00 0.00 34 LYS A CA 17
ATOM 10447 C C . LYS A 1 34 ? -6.757 -4.420 4.142 1.00 0.00 34 LYS A C 17
ATOM 10448 O O . LYS A 1 34 ? -5.898 -5.032 3.510 1.00 0.00 34 LYS A O 17
ATOM 10467 N N . GLU A 1 35 ? -7.725 -3.727 3.541 1.00 0.00 35 GLU A N 17
ATOM 10468 C CA . GLU A 1 35 ? -7.857 -3.536 2.085 1.00 0.00 35 GLU A CA 17
ATOM 10469 C C . GLU A 1 35 ? -8.377 -2.119 1.766 1.00 0.00 35 GLU A C 17
ATOM 10470 O O . GLU A 1 35 ? -9.082 -1.524 2.587 1.00 0.00 35 GLU A O 17
ATOM 10482 N N . SER A 1 36 ? -8.042 -1.591 0.583 1.00 0.00 36 SER A N 17
ATOM 10483 C CA . SER A 1 36 ? -8.396 -0.236 0.113 1.00 0.00 36 SER A CA 17
ATOM 10484 C C . SER A 1 36 ? -9.896 0.100 0.177 1.00 0.00 36 SER A C 17
ATOM 10485 O O . SER A 1 36 ? -10.750 -0.757 -0.072 1.00 0.00 36 SER A O 17
ATOM 10493 N N . ARG A 1 37 ? -10.208 1.379 0.445 1.00 0.00 37 ARG A N 17
ATOM 10494 C CA . ARG A 1 37 ? -11.568 1.950 0.593 1.00 0.00 37 ARG A CA 17
ATOM 10495 C C . ARG A 1 37 ? -11.683 3.320 -0.100 1.00 0.00 37 ARG A C 17
ATOM 10496 O O . ARG A 1 37 ? -10.694 3.848 -0.617 1.00 0.00 37 ARG A O 17
ATOM 10517 N N . GLY A 1 38 ? -12.880 3.911 -0.093 1.00 0.00 38 GLY A N 17
ATOM 10518 C CA . GLY A 1 38 ? -13.162 5.237 -0.662 1.00 0.00 38 GLY A CA 17
ATOM 10519 C C . GLY A 1 38 ? -14.499 5.838 -0.200 1.00 0.00 38 GLY A C 17
ATOM 10520 O O . GLY A 1 38 ? -15.248 5.211 0.556 1.00 0.00 38 GLY A O 17
ATOM 10524 N N . ARG A 1 39 ? -14.793 7.064 -0.658 1.00 0.00 39 ARG A N 17
ATOM 10525 C CA . ARG A 1 39 ? -15.953 7.892 -0.239 1.00 0.00 39 ARG A CA 17
ATOM 10526 C C . ARG A 1 39 ? -16.762 8.484 -1.413 1.00 0.00 39 ARG A C 17
ATOM 10527 O O . ARG A 1 39 ? -17.581 9.385 -1.212 1.00 0.00 39 ARG A O 17
ATOM 10548 N N . GLY A 1 40 ? -16.553 7.988 -2.637 1.00 0.00 40 GLY A N 17
ATOM 10549 C CA . GLY A 1 40 ? -17.296 8.420 -3.833 1.00 0.00 40 GLY A CA 17
ATOM 10550 C C . GLY A 1 40 ? -16.839 7.787 -5.158 1.00 0.00 40 GLY A C 17
ATOM 10551 O O . GLY A 1 40 ? -17.624 7.674 -6.098 1.00 0.00 40 GLY A O 17
ATOM 10558 N N . VAL A 1 1 ? 18.501 8.084 -6.009 1.00 0.00 1 VAL A N 18
ATOM 10559 C CA . VAL A 1 1 ? 18.027 7.649 -4.663 1.00 0.00 1 VAL A CA 18
ATOM 10560 C C . VAL A 1 1 ? 18.844 8.297 -3.540 1.00 0.00 1 VAL A C 18
ATOM 10561 O O . VAL A 1 1 ? 19.991 8.692 -3.749 1.00 0.00 1 VAL A O 18
ATOM 10576 N N . VAL A 1 2 ? 18.271 8.357 -2.330 1.00 0.00 2 VAL A N 18
ATOM 10577 C CA . VAL A 1 2 ? 18.933 8.775 -1.066 1.00 0.00 2 VAL A CA 18
ATOM 10578 C C . VAL A 1 2 ? 18.761 7.710 0.038 1.00 0.00 2 VAL A C 18
ATOM 10579 O O . VAL A 1 2 ? 18.736 8.010 1.230 1.00 0.00 2 VAL A O 18
ATOM 10592 N N . PHE A 1 3 ? 18.576 6.452 -0.383 1.00 0.00 3 PHE A N 18
ATOM 10593 C CA . PHE A 1 3 ? 18.176 5.280 0.416 1.00 0.00 3 PHE A CA 18
ATOM 10594 C C . PHE A 1 3 ? 17.070 5.549 1.462 1.00 0.00 3 PHE A C 18
ATOM 10595 O O . PHE A 1 3 ? 17.084 5.021 2.574 1.00 0.00 3 PHE A O 18
ATOM 10612 N N . TYR A 1 4 ? 16.085 6.371 1.072 1.00 0.00 4 TYR A N 18
ATOM 10613 C CA . TYR A 1 4 ? 14.800 6.578 1.760 1.00 0.00 4 TYR A CA 18
ATOM 10614 C C . TYR A 1 4 ? 14.892 7.089 3.213 1.00 0.00 4 TYR A C 18
ATOM 10615 O O . TYR A 1 4 ? 13.931 6.955 3.975 1.00 0.00 4 TYR A O 18
ATOM 10633 N N . VAL A 1 5 ? 16.025 7.678 3.621 1.00 0.00 5 VAL A N 18
ATOM 10634 C CA . VAL A 1 5 ? 16.280 8.096 5.017 1.00 0.00 5 VAL A CA 18
ATOM 10635 C C . VAL A 1 5 ? 15.238 9.080 5.569 1.00 0.00 5 VAL A C 18
ATOM 10636 O O . VAL A 1 5 ? 14.846 8.963 6.731 1.00 0.00 5 VAL A O 18
ATOM 10649 N N . ALA A 1 6 ? 14.735 10.002 4.739 1.00 0.00 6 ALA A N 18
ATOM 10650 C CA . ALA A 1 6 ? 13.649 10.914 5.107 1.00 0.00 6 ALA A CA 18
ATOM 10651 C C . ALA A 1 6 ? 12.295 10.188 5.200 1.00 0.00 6 ALA A C 18
ATOM 10652 O O . ALA A 1 6 ? 11.602 10.299 6.213 1.00 0.00 6 ALA A O 18
ATOM 10659 N N . LEU A 1 7 ? 11.937 9.386 4.190 1.00 0.00 7 LEU A N 18
ATOM 10660 C CA . LEU A 1 7 ? 10.691 8.604 4.144 1.00 0.00 7 LEU A CA 18
ATOM 10661 C C . LEU A 1 7 ? 10.561 7.687 5.377 1.00 0.00 7 LEU A C 18
ATOM 10662 O O . LEU A 1 7 ? 9.506 7.598 6.001 1.00 0.00 7 LEU A O 18
ATOM 10678 N N . THR A 1 8 ? 11.669 7.069 5.791 1.00 0.00 8 THR A N 18
ATOM 10679 C CA . THR A 1 8 ? 11.759 6.179 6.963 1.00 0.00 8 THR A CA 18
ATOM 10680 C C . THR A 1 8 ? 11.616 6.916 8.312 1.00 0.00 8 THR A C 18
ATOM 10681 O O . THR A 1 8 ? 11.356 6.268 9.326 1.00 0.00 8 THR A O 18
ATOM 10692 N N . ALA A 1 9 ? 11.725 8.254 8.351 1.00 0.00 9 ALA A N 18
ATOM 10693 C CA . ALA A 1 9 ? 11.830 9.036 9.592 1.00 0.00 9 ALA A CA 18
ATOM 10694 C C . ALA A 1 9 ? 10.777 10.157 9.730 1.00 0.00 9 ALA A C 18
ATOM 10695 O O . ALA A 1 9 ? 9.999 10.138 10.684 1.00 0.00 9 ALA A O 18
ATOM 10702 N N . VAL A 1 10 ? 10.694 11.102 8.781 1.00 0.00 10 VAL A N 18
ATOM 10703 C CA . VAL A 1 10 ? 9.676 12.179 8.784 1.00 0.00 10 VAL A CA 18
ATOM 10704 C C . VAL A 1 10 ? 8.326 11.742 8.193 1.00 0.00 10 VAL A C 18
ATOM 10705 O O . VAL A 1 10 ? 7.325 12.435 8.377 1.00 0.00 10 VAL A O 18
ATOM 10737 N N . VAL A 1 12 ? 7.747 8.089 8.627 1.00 0.00 12 VAL A N 18
ATOM 10738 C CA . VAL A 1 12 ? 7.764 6.808 9.375 1.00 0.00 12 VAL A CA 18
ATOM 10739 C C . VAL A 1 12 ? 7.502 5.535 8.540 1.00 0.00 12 VAL A C 18
ATOM 10740 O O . VAL A 1 12 ? 6.789 4.625 8.966 1.00 0.00 12 VAL A O 18
ATOM 10753 N N . ALA A 1 13 ? 8.092 5.467 7.341 1.00 0.00 13 ALA A N 18
ATOM 10754 C CA . ALA A 1 13 ? 7.938 4.379 6.369 1.00 0.00 13 ALA A CA 18
ATOM 10755 C C . ALA A 1 13 ? 6.472 4.072 5.973 1.00 0.00 13 ALA A C 18
ATOM 10756 O O . ALA A 1 13 ? 6.101 2.911 5.787 1.00 0.00 13 ALA A O 18
ATOM 10763 N N . VAL A 1 14 ? 5.636 5.111 5.818 1.00 0.00 14 VAL A N 18
ATOM 10764 C CA . VAL A 1 14 ? 4.214 5.042 5.403 1.00 0.00 14 VAL A CA 18
ATOM 10765 C C . VAL A 1 14 ? 3.931 4.098 4.220 1.00 0.00 14 VAL A C 18
ATOM 10766 O O . VAL A 1 14 ? 2.885 3.449 4.187 1.00 0.00 14 VAL A O 18
ATOM 10779 N N . ALA A 1 15 ? 4.882 3.956 3.289 1.00 0.00 15 ALA A N 18
ATOM 10780 C CA . ALA A 1 15 ? 4.805 3.036 2.153 1.00 0.00 15 ALA A CA 18
ATOM 10781 C C . ALA A 1 15 ? 4.525 1.569 2.548 1.00 0.00 15 ALA A C 18
ATOM 10782 O O . ALA A 1 15 ? 3.786 0.885 1.840 1.00 0.00 15 ALA A O 18
ATOM 10789 N N . LEU A 1 16 ? 5.051 1.091 3.686 1.00 0.00 16 LEU A N 18
ATOM 10790 C CA . LEU A 1 16 ? 4.775 -0.253 4.218 1.00 0.00 16 LEU A CA 18
ATOM 10791 C C . LEU A 1 16 ? 3.287 -0.434 4.552 1.00 0.00 16 LEU A C 18
ATOM 10792 O O . LEU A 1 16 ? 2.664 -1.413 4.142 1.00 0.00 16 LEU A O 18
ATOM 10808 N N . TYR A 1 17 ? 2.717 0.518 5.288 1.00 0.00 17 TYR A N 18
ATOM 10809 C CA . TYR A 1 17 ? 1.331 0.467 5.759 1.00 0.00 17 TYR A CA 18
ATOM 10810 C C . TYR A 1 17 ? 0.323 0.690 4.619 1.00 0.00 17 TYR A C 18
ATOM 10811 O O . TYR A 1 17 ? -0.745 0.074 4.615 1.00 0.00 17 TYR A O 18
ATOM 10829 N N . ALA A 1 18 ? 0.685 1.497 3.613 1.00 0.00 18 ALA A N 18
ATOM 10830 C CA . ALA A 1 18 ? -0.056 1.611 2.357 1.00 0.00 18 ALA A CA 18
ATOM 10831 C C . ALA A 1 18 ? -0.032 0.293 1.556 1.00 0.00 18 ALA A C 18
ATOM 10832 O O . ALA A 1 18 ? -1.088 -0.257 1.245 1.00 0.00 18 ALA A O 18
ATOM 10839 N N . TYR A 1 19 ? 1.152 -0.269 1.279 1.00 0.00 19 TYR A N 18
ATOM 10840 C CA . TYR A 1 19 ? 1.308 -1.557 0.583 1.00 0.00 19 TYR A CA 18
ATOM 10841 C C . TYR A 1 19 ? 0.566 -2.698 1.297 1.00 0.00 19 TYR A C 18
ATOM 10842 O O . TYR A 1 19 ? -0.079 -3.526 0.652 1.00 0.00 19 TYR A O 18
ATOM 10860 N N . GLY A 1 20 ? 0.563 -2.690 2.632 1.00 0.00 20 GLY A N 18
ATOM 10861 C CA . GLY A 1 20 ? -0.131 -3.648 3.498 1.00 0.00 20 GLY A CA 18
ATOM 10862 C C . GLY A 1 20 ? -1.668 -3.658 3.429 1.00 0.00 20 GLY A C 18
ATOM 10863 O O . GLY A 1 20 ? -2.292 -4.448 4.141 1.00 0.00 20 GLY A O 18
ATOM 10867 N N . LEU A 1 21 ? -2.282 -2.826 2.576 1.00 0.00 21 LEU A N 18
ATOM 10868 C CA . LEU A 1 21 ? -3.709 -2.905 2.223 1.00 0.00 21 LEU A CA 18
ATOM 10869 C C . LEU A 1 21 ? -4.006 -2.622 0.736 1.00 0.00 21 LEU A C 18
ATOM 10870 O O . LEU A 1 21 ? -4.966 -3.168 0.194 1.00 0.00 21 LEU A O 18
ATOM 10899 N N . PHE A 1 23 ? -1.932 -3.692 -1.608 1.00 0.00 23 PHE A N 18
ATOM 10900 C CA . PHE A 1 23 ? -1.318 -4.862 -2.253 1.00 0.00 23 PHE A CA 18
ATOM 10901 C C . PHE A 1 23 ? -1.457 -6.137 -1.406 1.00 0.00 23 PHE A C 18
ATOM 10902 O O . PHE A 1 23 ? -1.861 -7.173 -1.939 1.00 0.00 23 PHE A O 18
ATOM 10919 N N . ARG A 1 24 ? -1.189 -6.055 -0.089 1.00 0.00 24 ARG A N 18
ATOM 10920 C CA . ARG A 1 24 ? -1.321 -7.123 0.936 1.00 0.00 24 ARG A CA 18
ATOM 10921 C C . ARG A 1 24 ? -0.853 -8.527 0.496 1.00 0.00 24 ARG A C 18
ATOM 10922 O O . ARG A 1 24 ? -1.441 -9.543 0.865 1.00 0.00 24 ARG A O 18
ATOM 10943 N N . LEU A 1 25 ? 0.209 -8.569 -0.315 1.00 0.00 25 LEU A N 18
ATOM 10944 C CA . LEU A 1 25 ? 0.712 -9.762 -1.014 1.00 0.00 25 LEU A CA 18
ATOM 10945 C C . LEU A 1 25 ? 1.285 -10.853 -0.083 1.00 0.00 25 LEU A C 18
ATOM 10946 O O . LEU A 1 25 ? 1.283 -12.033 -0.438 1.00 0.00 25 LEU A O 18
ATOM 10981 N N . GLY A 1 27 ? 2.302 -11.717 4.484 1.00 0.00 27 GLY A N 18
ATOM 10982 C CA . GLY A 1 27 ? 1.843 -11.451 5.858 1.00 0.00 27 GLY A CA 18
ATOM 10983 C C . GLY A 1 27 ? 2.668 -12.059 6.998 1.00 0.00 27 GLY A C 18
ATOM 10984 O O . GLY A 1 27 ? 2.374 -11.793 8.164 1.00 0.00 27 GLY A O 18
ATOM 10988 N N . ALA A 1 28 ? 3.718 -12.830 6.698 1.00 0.00 28 ALA A N 18
ATOM 10989 C CA . ALA A 1 28 ? 4.641 -13.372 7.706 1.00 0.00 28 ALA A CA 18
ATOM 10990 C C . ALA A 1 28 ? 5.535 -12.301 8.382 1.00 0.00 28 ALA A C 18
ATOM 10991 O O . ALA A 1 28 ? 6.165 -12.586 9.405 1.00 0.00 28 ALA A O 18
ATOM 10998 N N . SER A 1 29 ? 5.588 -11.079 7.828 1.00 0.00 29 SER A N 18
ATOM 10999 C CA . SER A 1 29 ? 6.551 -10.025 8.204 1.00 0.00 29 SER A CA 18
ATOM 11000 C C . SER A 1 29 ? 5.959 -8.602 8.272 1.00 0.00 29 SER A C 18
ATOM 11001 O O . SER A 1 29 ? 6.711 -7.644 8.469 1.00 0.00 29 SER A O 18
ATOM 11009 N N . GLY A 1 30 ? 4.639 -8.421 8.114 1.00 0.00 30 GLY A N 18
ATOM 11010 C CA . GLY A 1 30 ? 4.010 -7.090 8.147 1.00 0.00 30 GLY A CA 18
ATOM 11011 C C . GLY A 1 30 ? 2.487 -7.054 7.917 1.00 0.00 30 GLY A C 18
ATOM 11012 O O . GLY A 1 30 ? 1.861 -8.106 7.732 1.00 0.00 30 GLY A O 18
ATOM 11016 N N . PRO A 1 31 ? 1.877 -5.848 7.946 1.00 0.00 31 PRO A N 18
ATOM 11017 C CA . PRO A 1 31 ? 0.438 -5.628 7.747 1.00 0.00 31 PRO A CA 18
ATOM 11018 C C . PRO A 1 31 ? -0.119 -6.286 6.474 1.00 0.00 31 PRO A C 18
ATOM 11019 O O . PRO A 1 31 ? 0.455 -6.145 5.392 1.00 0.00 31 PRO A O 18
ATOM 11030 N N . ASN A 1 32 ? -1.240 -7.006 6.606 1.00 0.00 32 ASN A N 18
ATOM 11031 C CA . ASN A 1 32 ? -1.855 -7.778 5.511 1.00 0.00 32 ASN A CA 18
ATOM 11032 C C . ASN A 1 32 ? -3.373 -8.054 5.674 1.00 0.00 32 ASN A C 18
ATOM 11033 O O . ASN A 1 32 ? -3.947 -8.803 4.882 1.00 0.00 32 ASN A O 18
ATOM 11044 N N . LYS A 1 33 ? -4.030 -7.473 6.691 1.00 0.00 33 LYS A N 18
ATOM 11045 C CA . LYS A 1 33 ? -5.399 -7.833 7.141 1.00 0.00 33 LYS A CA 18
ATOM 11046 C C . LYS A 1 33 ? -6.443 -6.728 6.894 1.00 0.00 33 LYS A C 18
ATOM 11047 O O . LYS A 1 33 ? -7.503 -6.710 7.527 1.00 0.00 33 LYS A O 18
ATOM 11066 N N . LYS A 1 34 ? -6.154 -5.820 5.955 1.00 0.00 34 LYS A N 18
ATOM 11067 C CA . LYS A 1 34 ? -7.048 -4.761 5.446 1.00 0.00 34 LYS A CA 18
ATOM 11068 C C . LYS A 1 34 ? -6.955 -4.680 3.916 1.00 0.00 34 LYS A C 18
ATOM 11069 O O . LYS A 1 34 ? -6.012 -5.198 3.321 1.00 0.00 34 LYS A O 18
ATOM 11088 N N . GLU A 1 35 ? -7.916 -4.004 3.288 1.00 0.00 35 GLU A N 18
ATOM 11089 C CA . GLU A 1 35 ? -7.963 -3.731 1.841 1.00 0.00 35 GLU A CA 18
ATOM 11090 C C . GLU A 1 35 ? -8.511 -2.314 1.576 1.00 0.00 35 GLU A C 18
ATOM 11091 O O . GLU A 1 35 ? -9.192 -1.742 2.431 1.00 0.00 35 GLU A O 18
ATOM 11103 N N . SER A 1 36 ? -8.216 -1.742 0.401 1.00 0.00 36 SER A N 18
ATOM 11104 C CA . SER A 1 36 ? -8.609 -0.375 0.003 1.00 0.00 36 SER A CA 18
ATOM 11105 C C . SER A 1 36 ? -10.124 -0.106 0.062 1.00 0.00 36 SER A C 18
ATOM 11106 O O . SER A 1 36 ? -10.936 -0.996 -0.213 1.00 0.00 36 SER A O 18
ATOM 11114 N N . ARG A 1 37 ? -10.503 1.148 0.363 1.00 0.00 37 ARG A N 18
ATOM 11115 C CA . ARG A 1 37 ? -11.895 1.630 0.524 1.00 0.00 37 ARG A CA 18
ATOM 11116 C C . ARG A 1 37 ? -12.113 3.008 -0.128 1.00 0.00 37 ARG A C 18
ATOM 11117 O O . ARG A 1 37 ? -11.158 3.673 -0.537 1.00 0.00 37 ARG A O 18
ATOM 11138 N N . GLY A 1 38 ? -13.373 3.440 -0.198 1.00 0.00 38 GLY A N 18
ATOM 11139 C CA . GLY A 1 38 ? -13.807 4.731 -0.748 1.00 0.00 38 GLY A CA 18
ATOM 11140 C C . GLY A 1 38 ? -15.261 5.073 -0.391 1.00 0.00 38 GLY A C 18
ATOM 11141 O O . GLY A 1 38 ? -15.941 4.299 0.291 1.00 0.00 38 GLY A O 18
ATOM 11145 N N . ARG A 1 39 ? -15.739 6.241 -0.846 1.00 0.00 39 ARG A N 18
ATOM 11146 C CA . ARG A 1 39 ? -17.047 6.838 -0.475 1.00 0.00 39 ARG A CA 18
ATOM 11147 C C . ARG A 1 39 ? -17.863 7.344 -1.683 1.00 0.00 39 ARG A C 18
ATOM 11148 O O . ARG A 1 39 ? -18.719 8.220 -1.542 1.00 0.00 39 ARG A O 18
ATOM 11169 N N . GLY A 1 40 ? -17.604 6.801 -2.877 1.00 0.00 40 GLY A N 18
ATOM 11170 C CA . GLY A 1 40 ? -18.331 7.146 -4.112 1.00 0.00 40 GLY A CA 18
ATOM 11171 C C . GLY A 1 40 ? -17.911 6.372 -5.371 1.00 0.00 40 GLY A C 18
ATOM 11172 O O . GLY A 1 40 ? -18.689 6.251 -6.316 1.00 0.00 40 GLY A O 18
ATOM 11179 N N . VAL A 1 1 ? 17.036 8.076 -7.687 1.00 0.00 1 VAL A N 19
ATOM 11180 C CA . VAL A 1 1 ? 16.777 7.595 -6.298 1.00 0.00 1 VAL A CA 19
ATOM 11181 C C . VAL A 1 1 ? 17.850 8.090 -5.322 1.00 0.00 1 VAL A C 19
ATOM 11182 O O . VAL A 1 1 ? 18.981 8.362 -5.725 1.00 0.00 1 VAL A O 19
ATOM 11197 N N . VAL A 1 2 ? 17.503 8.179 -4.031 1.00 0.00 2 VAL A N 19
ATOM 11198 C CA . VAL A 1 2 ? 18.400 8.561 -2.909 1.00 0.00 2 VAL A CA 19
ATOM 11199 C C . VAL A 1 2 ? 18.308 7.558 -1.739 1.00 0.00 2 VAL A C 19
ATOM 11200 O O . VAL A 1 2 ? 18.502 7.903 -0.575 1.00 0.00 2 VAL A O 19
ATOM 11213 N N . PHE A 1 3 ? 17.950 6.307 -2.058 1.00 0.00 3 PHE A N 19
ATOM 11214 C CA . PHE A 1 3 ? 17.612 5.208 -1.138 1.00 0.00 3 PHE A CA 19
ATOM 11215 C C . PHE A 1 3 ? 16.715 5.605 0.058 1.00 0.00 3 PHE A C 19
ATOM 11216 O O . PHE A 1 3 ? 16.893 5.143 1.186 1.00 0.00 3 PHE A O 19
ATOM 11233 N N . TYR A 1 4 ? 15.713 6.451 -0.217 1.00 0.00 4 TYR A N 19
ATOM 11234 C CA . TYR A 1 4 ? 14.539 6.697 0.639 1.00 0.00 4 TYR A CA 19
ATOM 11235 C C . TYR A 1 4 ? 14.849 7.229 2.056 1.00 0.00 4 TYR A C 19
ATOM 11236 O O . TYR A 1 4 ? 14.029 7.090 2.963 1.00 0.00 4 TYR A O 19
ATOM 11254 N N . VAL A 1 5 ? 16.017 7.855 2.255 1.00 0.00 5 VAL A N 19
ATOM 11255 C CA . VAL A 1 5 ? 16.537 8.289 3.571 1.00 0.00 5 VAL A CA 19
ATOM 11256 C C . VAL A 1 5 ? 15.599 9.194 4.385 1.00 0.00 5 VAL A C 19
ATOM 11257 O O . VAL A 1 5 ? 15.666 9.177 5.613 1.00 0.00 5 VAL A O 19
ATOM 11270 N N . ALA A 1 6 ? 14.700 9.944 3.734 1.00 0.00 6 ALA A N 19
ATOM 11271 C CA . ALA A 1 6 ? 13.644 10.711 4.403 1.00 0.00 6 ALA A CA 19
ATOM 11272 C C . ALA A 1 6 ? 12.358 9.886 4.616 1.00 0.00 6 ALA A C 19
ATOM 11273 O O . ALA A 1 6 ? 11.814 9.865 5.722 1.00 0.00 6 ALA A O 19
ATOM 11280 N N . LEU A 1 7 ? 11.887 9.165 3.589 1.00 0.00 7 LEU A N 19
ATOM 11281 C CA . LEU A 1 7 ? 10.658 8.356 3.634 1.00 0.00 7 LEU A CA 19
ATOM 11282 C C . LEU A 1 7 ? 10.720 7.297 4.753 1.00 0.00 7 LEU A C 19
ATOM 11283 O O . LEU A 1 7 ? 9.797 7.163 5.555 1.00 0.00 7 LEU A O 19
ATOM 11299 N N . THR A 1 8 ? 11.850 6.598 4.868 1.00 0.00 8 THR A N 19
ATOM 11300 C CA . THR A 1 8 ? 12.105 5.565 5.887 1.00 0.00 8 THR A CA 19
ATOM 11301 C C . THR A 1 8 ? 12.289 6.136 7.310 1.00 0.00 8 THR A C 19
ATOM 11302 O O . THR A 1 8 ? 12.264 5.374 8.277 1.00 0.00 8 THR A O 19
ATOM 11313 N N . ALA A 1 9 ? 12.418 7.463 7.477 1.00 0.00 9 ALA A N 19
ATOM 11314 C CA . ALA A 1 9 ? 12.766 8.106 8.751 1.00 0.00 9 ALA A CA 19
ATOM 11315 C C . ALA A 1 9 ? 11.737 9.166 9.200 1.00 0.00 9 ALA A C 19
ATOM 11316 O O . ALA A 1 9 ? 10.939 8.890 10.098 1.00 0.00 9 ALA A O 19
ATOM 11323 N N . VAL A 1 10 ? 11.701 10.352 8.578 1.00 0.00 10 VAL A N 19
ATOM 11324 C CA . VAL A 1 10 ? 10.753 11.434 8.929 1.00 0.00 10 VAL A CA 19
ATOM 11325 C C . VAL A 1 10 ? 9.305 11.149 8.503 1.00 0.00 10 VAL A C 19
ATOM 11326 O O . VAL A 1 10 ? 8.384 11.777 9.027 1.00 0.00 10 VAL A O 19
ATOM 11358 N N . VAL A 1 12 ? 8.473 7.681 8.663 1.00 0.00 12 VAL A N 19
ATOM 11359 C CA . VAL A 1 12 ? 8.448 6.368 9.352 1.00 0.00 12 VAL A CA 19
ATOM 11360 C C . VAL A 1 12 ? 8.103 5.152 8.468 1.00 0.00 12 VAL A C 19
ATOM 11361 O O . VAL A 1 12 ? 7.407 4.227 8.895 1.00 0.00 12 VAL A O 19
ATOM 11374 N N . ALA A 1 13 ? 8.598 5.145 7.225 1.00 0.00 13 ALA A N 19
ATOM 11375 C CA . ALA A 1 13 ? 8.336 4.131 6.199 1.00 0.00 13 ALA A CA 19
ATOM 11376 C C . ALA A 1 13 ? 6.835 3.899 5.903 1.00 0.00 13 ALA A C 19
ATOM 11377 O O . ALA A 1 13 ? 6.412 2.765 5.671 1.00 0.00 13 ALA A O 19
ATOM 11384 N N . VAL A 1 14 ? 6.018 4.966 5.902 1.00 0.00 14 VAL A N 19
ATOM 11385 C CA . VAL A 1 14 ? 4.552 4.934 5.685 1.00 0.00 14 VAL A CA 19
ATOM 11386 C C . VAL A 1 14 ? 4.091 4.094 4.479 1.00 0.00 14 VAL A C 19
ATOM 11387 O O . VAL A 1 14 ? 3.032 3.462 4.531 1.00 0.00 14 VAL A O 19
ATOM 11400 N N . ALA A 1 15 ? 4.912 4.007 3.427 1.00 0.00 15 ALA A N 19
ATOM 11401 C CA . ALA A 1 15 ? 4.683 3.161 2.252 1.00 0.00 15 ALA A CA 19
ATOM 11402 C C . ALA A 1 15 ? 4.461 1.666 2.579 1.00 0.00 15 ALA A C 19
ATOM 11403 O O . ALA A 1 15 ? 3.730 0.989 1.852 1.00 0.00 15 ALA A O 19
ATOM 11410 N N . LEU A 1 16 ? 5.028 1.149 3.677 1.00 0.00 16 LEU A N 19
ATOM 11411 C CA . LEU A 1 16 ? 4.804 -0.221 4.162 1.00 0.00 16 LEU A CA 19
ATOM 11412 C C . LEU A 1 16 ? 3.329 -0.476 4.516 1.00 0.00 16 LEU A C 19
ATOM 11413 O O . LEU A 1 16 ? 2.761 -1.495 4.126 1.00 0.00 16 LEU A O 19
ATOM 11429 N N . TYR A 1 17 ? 2.700 0.452 5.237 1.00 0.00 17 TYR A N 19
ATOM 11430 C CA . TYR A 1 17 ? 1.304 0.332 5.669 1.00 0.00 17 TYR A CA 19
ATOM 11431 C C . TYR A 1 17 ? 0.323 0.568 4.513 1.00 0.00 17 TYR A C 19
ATOM 11432 O O . TYR A 1 17 ? -0.723 -0.081 4.457 1.00 0.00 17 TYR A O 19
ATOM 11450 N N . ALA A 1 18 ? 0.687 1.424 3.548 1.00 0.00 18 ALA A N 19
ATOM 11451 C CA . ALA A 1 18 ? -0.027 1.551 2.278 1.00 0.00 18 ALA A CA 19
ATOM 11452 C C . ALA A 1 18 ? 0.025 0.241 1.468 1.00 0.00 18 ALA A C 19
ATOM 11453 O O . ALA A 1 18 ? -1.019 -0.300 1.111 1.00 0.00 18 ALA A O 19
ATOM 11460 N N . TYR A 1 19 ? 1.213 -0.337 1.247 1.00 0.00 19 TYR A N 19
ATOM 11461 C CA . TYR A 1 19 ? 1.374 -1.650 0.601 1.00 0.00 19 TYR A CA 19
ATOM 11462 C C . TYR A 1 19 ? 0.600 -2.756 1.342 1.00 0.00 19 TYR A C 19
ATOM 11463 O O . TYR A 1 19 ? -0.058 -3.588 0.718 1.00 0.00 19 TYR A O 19
ATOM 11481 N N . GLY A 1 20 ? 0.581 -2.705 2.677 1.00 0.00 20 GLY A N 19
ATOM 11482 C CA . GLY A 1 20 ? -0.154 -3.616 3.558 1.00 0.00 20 GLY A CA 19
ATOM 11483 C C . GLY A 1 20 ? -1.689 -3.570 3.480 1.00 0.00 20 GLY A C 19
ATOM 11484 O O . GLY A 1 20 ? -2.340 -4.307 4.222 1.00 0.00 20 GLY A O 19
ATOM 11488 N N . LEU A 1 21 ? -2.270 -2.750 2.591 1.00 0.00 21 LEU A N 19
ATOM 11489 C CA . LEU A 1 21 ? -3.706 -2.763 2.270 1.00 0.00 21 LEU A CA 19
ATOM 11490 C C . LEU A 1 21 ? -4.025 -2.535 0.779 1.00 0.00 21 LEU A C 19
ATOM 11491 O O . LEU A 1 21 ? -5.007 -3.082 0.276 1.00 0.00 21 LEU A O 19
ATOM 11520 N N . PHE A 1 23 ? -1.976 -3.716 -1.541 1.00 0.00 23 PHE A N 19
ATOM 11521 C CA . PHE A 1 23 ? -1.389 -4.930 -2.125 1.00 0.00 23 PHE A CA 19
ATOM 11522 C C . PHE A 1 23 ? -1.644 -6.161 -1.241 1.00 0.00 23 PHE A C 19
ATOM 11523 O O . PHE A 1 23 ? -2.179 -7.158 -1.732 1.00 0.00 23 PHE A O 19
ATOM 11540 N N . ARG A 1 24 ? -1.322 -6.080 0.063 1.00 0.00 24 ARG A N 19
ATOM 11541 C CA . ARG A 1 24 ? -1.470 -7.130 1.103 1.00 0.00 24 ARG A CA 19
ATOM 11542 C C . ARG A 1 24 ? -1.072 -8.558 0.668 1.00 0.00 24 ARG A C 19
ATOM 11543 O O . ARG A 1 24 ? -1.640 -9.549 1.126 1.00 0.00 24 ARG A O 19
ATOM 11564 N N . LEU A 1 25 ? -0.090 -8.649 -0.234 1.00 0.00 25 LEU A N 19
ATOM 11565 C CA . LEU A 1 25 ? 0.342 -9.869 -0.930 1.00 0.00 25 LEU A CA 19
ATOM 11566 C C . LEU A 1 25 ? 1.027 -10.909 -0.019 1.00 0.00 25 LEU A C 19
ATOM 11567 O O . LEU A 1 25 ? 0.985 -12.107 -0.305 1.00 0.00 25 LEU A O 19
ATOM 11602 N N . GLY A 1 27 ? 2.539 -11.562 4.442 1.00 0.00 27 GLY A N 19
ATOM 11603 C CA . GLY A 1 27 ? 2.255 -11.251 5.851 1.00 0.00 27 GLY A CA 19
ATOM 11604 C C . GLY A 1 27 ? 3.165 -11.920 6.888 1.00 0.00 27 GLY A C 19
ATOM 11605 O O . GLY A 1 27 ? 2.863 -11.869 8.081 1.00 0.00 27 GLY A O 19
ATOM 11609 N N . ALA A 1 28 ? 4.274 -12.536 6.465 1.00 0.00 28 ALA A N 19
ATOM 11610 C CA . ALA A 1 28 ? 5.241 -13.183 7.362 1.00 0.00 28 ALA A CA 19
ATOM 11611 C C . ALA A 1 28 ? 5.963 -12.203 8.317 1.00 0.00 28 ALA A C 19
ATOM 11612 O O . ALA A 1 28 ? 6.422 -12.613 9.389 1.00 0.00 28 ALA A O 19
ATOM 11619 N N . SER A 1 29 ? 6.055 -10.919 7.941 1.00 0.00 29 SER A N 19
ATOM 11620 C CA . SER A 1 29 ? 6.860 -9.892 8.635 1.00 0.00 29 SER A CA 19
ATOM 11621 C C . SER A 1 29 ? 6.233 -8.481 8.623 1.00 0.00 29 SER A C 19
ATOM 11622 O O . SER A 1 29 ? 6.925 -7.503 8.921 1.00 0.00 29 SER A O 19
ATOM 11630 N N . GLY A 1 30 ? 4.951 -8.330 8.257 1.00 0.00 30 GLY A N 19
ATOM 11631 C CA . GLY A 1 30 ? 4.327 -7.010 8.075 1.00 0.00 30 GLY A CA 19
ATOM 11632 C C . GLY A 1 30 ? 2.803 -6.996 7.856 1.00 0.00 30 GLY A C 19
ATOM 11633 O O . GLY A 1 30 ? 2.162 -8.055 7.839 1.00 0.00 30 GLY A O 19
ATOM 11637 N N . PRO A 1 31 ? 2.207 -5.795 7.706 1.00 0.00 31 PRO A N 19
ATOM 11638 C CA . PRO A 1 31 ? 0.757 -5.592 7.626 1.00 0.00 31 PRO A CA 19
ATOM 11639 C C . PRO A 1 31 ? 0.137 -6.246 6.381 1.00 0.00 31 PRO A C 19
ATOM 11640 O O . PRO A 1 31 ? 0.677 -6.147 5.279 1.00 0.00 31 PRO A O 19
ATOM 11651 N N . ASN A 1 32 ? -1.005 -6.922 6.565 1.00 0.00 32 ASN A N 19
ATOM 11652 C CA . ASN A 1 32 ? -1.680 -7.701 5.513 1.00 0.00 32 ASN A CA 19
ATOM 11653 C C . ASN A 1 32 ? -3.199 -7.924 5.739 1.00 0.00 32 ASN A C 19
ATOM 11654 O O . ASN A 1 32 ? -3.810 -8.740 5.046 1.00 0.00 32 ASN A O 19
ATOM 11665 N N . LYS A 1 33 ? -3.820 -7.225 6.705 1.00 0.00 33 LYS A N 19
ATOM 11666 C CA . LYS A 1 33 ? -5.178 -7.511 7.233 1.00 0.00 33 LYS A CA 19
ATOM 11667 C C . LYS A 1 33 ? -6.175 -6.353 7.038 1.00 0.00 33 LYS A C 19
ATOM 11668 O O . LYS A 1 33 ? -7.136 -6.205 7.798 1.00 0.00 33 LYS A O 19
ATOM 11687 N N . LYS A 1 34 ? -5.951 -5.542 6.000 1.00 0.00 34 LYS A N 19
ATOM 11688 C CA . LYS A 1 34 ? -6.812 -4.441 5.522 1.00 0.00 34 LYS A CA 19
ATOM 11689 C C . LYS A 1 34 ? -6.874 -4.455 3.988 1.00 0.00 34 LYS A C 19
ATOM 11690 O O . LYS A 1 34 ? -6.031 -5.067 3.338 1.00 0.00 34 LYS A O 19
ATOM 11709 N N . GLU A 1 35 ? -7.849 -3.750 3.414 1.00 0.00 35 GLU A N 19
ATOM 11710 C CA . GLU A 1 35 ? -8.002 -3.540 1.961 1.00 0.00 35 GLU A CA 19
ATOM 11711 C C . GLU A 1 35 ? -8.519 -2.116 1.680 1.00 0.00 35 GLU A C 19
ATOM 11712 O O . GLU A 1 35 ? -9.215 -1.539 2.521 1.00 0.00 35 GLU A O 19
ATOM 11724 N N . SER A 1 36 ? -8.189 -1.552 0.512 1.00 0.00 36 SER A N 19
ATOM 11725 C CA . SER A 1 36 ? -8.538 -0.177 0.093 1.00 0.00 36 SER A CA 19
ATOM 11726 C C . SER A 1 36 ? -10.043 0.140 0.135 1.00 0.00 36 SER A C 19
ATOM 11727 O O . SER A 1 36 ? -10.875 -0.724 -0.156 1.00 0.00 36 SER A O 19
ATOM 11735 N N . ARG A 1 37 ? -10.394 1.403 0.443 1.00 0.00 37 ARG A N 19
ATOM 11736 C CA . ARG A 1 37 ? -11.778 1.905 0.625 1.00 0.00 37 ARG A CA 19
ATOM 11737 C C . ARG A 1 37 ? -11.998 3.290 -0.012 1.00 0.00 37 ARG A C 19
ATOM 11738 O O . ARG A 1 37 ? -11.051 3.940 -0.462 1.00 0.00 37 ARG A O 19
ATOM 11759 N N . GLY A 1 38 ? -13.252 3.746 -0.014 1.00 0.00 38 GLY A N 19
ATOM 11760 C CA . GLY A 1 38 ? -13.696 5.065 -0.488 1.00 0.00 38 GLY A CA 19
ATOM 11761 C C . GLY A 1 38 ? -15.116 5.415 -0.011 1.00 0.00 38 GLY A C 19
ATOM 11762 O O . GLY A 1 38 ? -15.753 4.623 0.691 1.00 0.00 38 GLY A O 19
ATOM 11766 N N . ARG A 1 39 ? -15.611 6.606 -0.383 1.00 0.00 39 ARG A N 19
ATOM 11767 C CA . ARG A 1 39 ? -16.881 7.195 0.115 1.00 0.00 39 ARG A CA 19
ATOM 11768 C C . ARG A 1 39 ? -17.845 7.689 -0.983 1.00 0.00 39 ARG A C 19
ATOM 11769 O O . ARG A 1 39 ? -18.862 8.310 -0.671 1.00 0.00 39 ARG A O 19
ATOM 11790 N N . GLY A 1 40 ? -17.560 7.411 -2.260 1.00 0.00 40 GLY A N 19
ATOM 11791 C CA . GLY A 1 40 ? -18.433 7.793 -3.385 1.00 0.00 40 GLY A CA 19
ATOM 11792 C C . GLY A 1 40 ? -17.911 7.455 -4.790 1.00 0.00 40 GLY A C 19
ATOM 11793 O O . GLY A 1 40 ? -18.688 7.386 -5.742 1.00 0.00 40 GLY A O 19
ATOM 11800 N N . VAL A 1 1 ? 16.543 8.457 -7.918 1.00 0.00 1 VAL A N 20
ATOM 11801 C CA . VAL A 1 1 ? 16.253 8.013 -6.522 1.00 0.00 1 VAL A CA 20
ATOM 11802 C C . VAL A 1 1 ? 17.310 8.527 -5.541 1.00 0.00 1 VAL A C 20
ATOM 11803 O O . VAL A 1 1 ? 18.428 8.850 -5.944 1.00 0.00 1 VAL A O 20
ATOM 11818 N N . VAL A 1 2 ? 16.968 8.592 -4.247 1.00 0.00 2 VAL A N 20
ATOM 11819 C CA . VAL A 1 2 ? 17.828 9.105 -3.148 1.00 0.00 2 VAL A CA 20
ATOM 11820 C C . VAL A 1 2 ? 17.872 8.150 -1.937 1.00 0.00 2 VAL A C 20
ATOM 11821 O O . VAL A 1 2 ? 18.087 8.575 -0.802 1.00 0.00 2 VAL A O 20
ATOM 11834 N N . PHE A 1 3 ? 17.608 6.856 -2.163 1.00 0.00 3 PHE A N 20
ATOM 11835 C CA . PHE A 1 3 ? 17.379 5.822 -1.137 1.00 0.00 3 PHE A CA 20
ATOM 11836 C C . PHE A 1 3 ? 16.375 6.233 -0.033 1.00 0.00 3 PHE A C 20
ATOM 11837 O O . PHE A 1 3 ? 16.506 5.876 1.139 1.00 0.00 3 PHE A O 20
ATOM 11854 N N . TYR A 1 4 ? 15.341 6.988 -0.427 1.00 0.00 4 TYR A N 20
ATOM 11855 C CA . TYR A 1 4 ? 14.137 7.294 0.365 1.00 0.00 4 TYR A CA 20
ATOM 11856 C C . TYR A 1 4 ? 14.391 7.906 1.759 1.00 0.00 4 TYR A C 20
ATOM 11857 O O . TYR A 1 4 ? 13.588 7.736 2.679 1.00 0.00 4 TYR A O 20
ATOM 11875 N N . VAL A 1 5 ? 15.483 8.667 1.913 1.00 0.00 5 VAL A N 20
ATOM 11876 C CA . VAL A 1 5 ? 15.948 9.303 3.170 1.00 0.00 5 VAL A CA 20
ATOM 11877 C C . VAL A 1 5 ? 14.965 10.274 3.855 1.00 0.00 5 VAL A C 20
ATOM 11878 O O . VAL A 1 5 ? 15.240 10.726 4.968 1.00 0.00 5 VAL A O 20
ATOM 11891 N N . ALA A 1 6 ? 13.812 10.572 3.243 1.00 0.00 6 ALA A N 20
ATOM 11892 C CA . ALA A 1 6 ? 12.710 11.326 3.852 1.00 0.00 6 ALA A CA 20
ATOM 11893 C C . ALA A 1 6 ? 11.398 10.520 3.954 1.00 0.00 6 ALA A C 20
ATOM 11894 O O . ALA A 1 6 ? 10.686 10.644 4.954 1.00 0.00 6 ALA A O 20
ATOM 11901 N N . LEU A 1 7 ? 11.089 9.659 2.978 1.00 0.00 7 LEU A N 20
ATOM 11902 C CA . LEU A 1 7 ? 9.908 8.781 2.990 1.00 0.00 7 LEU A CA 20
ATOM 11903 C C . LEU A 1 7 ? 10.030 7.704 4.088 1.00 0.00 7 LEU A C 20
ATOM 11904 O O . LEU A 1 7 ? 9.128 7.522 4.905 1.00 0.00 7 LEU A O 20
ATOM 11920 N N . THR A 1 8 ? 11.176 7.026 4.165 1.00 0.00 8 THR A N 20
ATOM 11921 C CA . THR A 1 8 ? 11.467 6.019 5.202 1.00 0.00 8 THR A CA 20
ATOM 11922 C C . THR A 1 8 ? 11.644 6.638 6.601 1.00 0.00 8 THR A C 20
ATOM 11923 O O . THR A 1 8 ? 11.382 5.966 7.599 1.00 0.00 8 THR A O 20
ATOM 11934 N N . ALA A 1 9 ? 12.015 7.923 6.687 1.00 0.00 9 ALA A N 20
ATOM 11935 C CA . ALA A 1 9 ? 12.396 8.579 7.938 1.00 0.00 9 A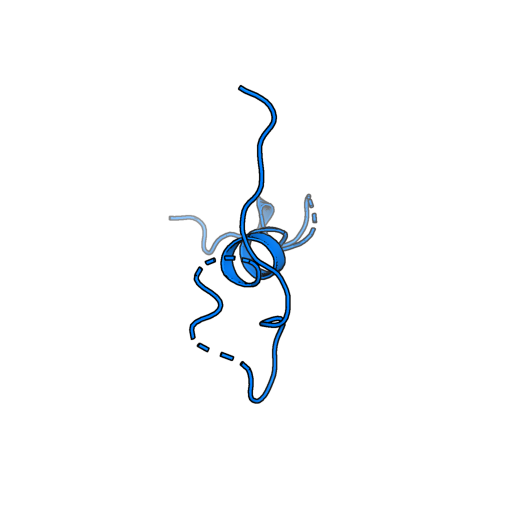LA A CA 20
ATOM 11936 C C . ALA A 1 9 ? 11.309 9.520 8.486 1.00 0.00 9 ALA A C 20
ATOM 11937 O O . ALA A 1 9 ? 10.696 9.222 9.512 1.00 0.00 9 ALA A O 20
ATOM 11944 N N . VAL A 1 10 ? 11.052 10.659 7.831 1.00 0.00 10 VAL A N 20
ATOM 11945 C CA . VAL A 1 10 ? 10.115 11.695 8.324 1.00 0.00 10 VAL A CA 20
ATOM 11946 C C . VAL A 1 10 ? 8.650 11.286 8.131 1.00 0.00 10 VAL A C 20
ATOM 11947 O O . VAL A 1 10 ? 7.830 11.494 9.027 1.00 0.00 10 VAL A O 20
ATOM 11979 N N . VAL A 1 12 ? 7.925 8.142 8.221 1.00 0.00 12 VAL A N 20
ATOM 11980 C CA . VAL A 1 12 ? 8.028 6.869 8.971 1.00 0.00 12 VAL A CA 20
ATOM 11981 C C . VAL A 1 12 ? 7.708 5.597 8.165 1.00 0.00 12 VAL A C 20
ATOM 11982 O O . VAL A 1 12 ? 7.081 4.661 8.668 1.00 0.00 12 VAL A O 20
ATOM 11995 N N . ALA A 1 13 ? 8.149 5.552 6.902 1.00 0.00 13 ALA A N 20
ATOM 11996 C CA . ALA A 1 13 ? 7.906 4.464 5.950 1.00 0.00 13 ALA A CA 20
ATOM 11997 C C . ALA A 1 13 ? 6.409 4.160 5.714 1.00 0.00 13 ALA A C 20
ATOM 11998 O O . ALA A 1 13 ? 6.004 2.996 5.635 1.00 0.00 13 ALA A O 20
ATOM 12005 N N . VAL A 1 14 ? 5.581 5.208 5.566 1.00 0.00 14 VAL A N 20
ATOM 12006 C CA . VAL A 1 14 ? 4.147 5.141 5.194 1.00 0.00 14 VAL A CA 20
ATOM 12007 C C . VAL A 1 14 ? 3.837 4.150 4.056 1.00 0.00 14 VAL A C 20
ATOM 12008 O O . VAL A 1 14 ? 2.808 3.479 4.087 1.00 0.00 14 VAL A O 20
ATOM 12021 N N . ALA A 1 15 ? 4.773 3.976 3.110 1.00 0.00 15 ALA A N 20
ATOM 12022 C CA . ALA A 1 15 ? 4.688 3.006 2.020 1.00 0.00 15 ALA A CA 20
ATOM 12023 C C . ALA A 1 15 ? 4.458 1.551 2.483 1.00 0.00 15 ALA A C 20
ATOM 12024 O O . ALA A 1 15 ? 3.735 0.822 1.808 1.00 0.00 15 ALA A O 20
ATOM 12031 N N . LEU A 1 16 ? 5.012 1.122 3.627 1.00 0.00 16 LEU A N 20
ATOM 12032 C CA . LEU A 1 16 ? 4.790 -0.224 4.181 1.00 0.00 16 LEU A CA 20
ATOM 12033 C C . LEU A 1 16 ? 3.325 -0.426 4.607 1.00 0.00 16 LEU A C 20
ATOM 12034 O O . LEU A 1 16 ? 2.689 -1.410 4.229 1.00 0.00 16 LEU A O 20
ATOM 12050 N N . TYR A 1 17 ? 2.781 0.526 5.366 1.00 0.00 17 TYR A N 20
ATOM 12051 C CA . TYR A 1 17 ? 1.397 0.500 5.848 1.00 0.00 17 TYR A CA 20
ATOM 12052 C C . TYR A 1 17 ? 0.387 0.627 4.696 1.00 0.00 17 TYR A C 20
ATOM 12053 O O . TYR A 1 17 ? -0.636 -0.058 4.692 1.00 0.00 17 TYR A O 20
ATOM 12071 N N . ALA A 1 18 ? 0.702 1.448 3.686 1.00 0.00 18 ALA A N 20
ATOM 12072 C CA . ALA A 1 18 ? -0.068 1.553 2.449 1.00 0.00 18 ALA A CA 20
ATOM 12073 C C . ALA A 1 18 ? -0.040 0.244 1.636 1.00 0.00 18 ALA A C 20
ATOM 12074 O O . ALA A 1 18 ? -1.096 -0.308 1.333 1.00 0.00 18 ALA A O 20
ATOM 12081 N N . TYR A 1 19 ? 1.141 -0.310 1.334 1.00 0.00 19 TYR A N 20
ATOM 12082 C CA . TYR A 1 19 ? 1.291 -1.589 0.624 1.00 0.00 19 TYR A CA 20
ATOM 12083 C C . TYR A 1 19 ? 0.560 -2.738 1.335 1.00 0.00 19 TYR A C 20
ATOM 12084 O O . TYR A 1 19 ? -0.071 -3.571 0.687 1.00 0.00 19 TYR A O 20
ATOM 12102 N N . GLY A 1 20 ? 0.548 -2.725 2.670 1.00 0.00 20 GLY A N 20
ATOM 12103 C CA . GLY A 1 20 ? -0.185 -3.663 3.526 1.00 0.00 20 GLY A CA 20
ATOM 12104 C C . GLY A 1 20 ? -1.718 -3.667 3.408 1.00 0.00 20 GLY A C 20
ATOM 12105 O O . GLY A 1 20 ? -2.364 -4.470 4.083 1.00 0.00 20 GLY A O 20
ATOM 12109 N N . LEU A 1 21 ? -2.308 -2.816 2.554 1.00 0.00 21 LEU A N 20
ATOM 12110 C CA . LEU A 1 21 ? -3.725 -2.880 2.162 1.00 0.00 21 LEU A CA 20
ATOM 12111 C C . LEU A 1 21 ? -3.989 -2.559 0.678 1.00 0.00 21 LEU A C 20
ATOM 12112 O O . LEU A 1 21 ? -4.964 -3.057 0.114 1.00 0.00 21 LEU A O 20
ATOM 12141 N N . PHE A 1 23 ? -1.879 -3.641 -1.651 1.00 0.00 23 PHE A N 20
ATOM 12142 C CA . PHE A 1 23 ? -1.318 -4.844 -2.287 1.00 0.00 23 PHE A CA 20
ATOM 12143 C C . PHE A 1 23 ? -1.538 -6.104 -1.437 1.00 0.00 23 PHE A C 20
ATOM 12144 O O . PHE A 1 23 ? -2.039 -7.103 -1.957 1.00 0.00 23 PHE A O 20
ATOM 12161 N N . ARG A 1 24 ? -1.194 -6.060 -0.137 1.00 0.00 24 ARG A N 20
ATOM 12162 C CA . ARG A 1 24 ? -1.235 -7.173 0.845 1.00 0.00 24 ARG A CA 20
ATOM 12163 C C . ARG A 1 24 ? -0.744 -8.540 0.320 1.00 0.00 24 ARG A C 20
ATOM 12164 O O . ARG A 1 24 ? -1.235 -9.593 0.725 1.00 0.00 24 ARG A O 20
ATOM 12185 N N . LEU A 1 25 ? 0.234 -8.509 -0.593 1.00 0.00 25 LEU A N 20
ATOM 12186 C CA . LEU A 1 25 ? 0.794 -9.673 -1.300 1.00 0.00 25 LEU A CA 20
ATOM 12187 C C . LEU A 1 25 ? 1.606 -10.621 -0.389 1.00 0.00 25 LEU A C 20
ATOM 12188 O O . LEU A 1 25 ? 1.733 -11.811 -0.684 1.00 0.00 25 LEU A O 20
ATOM 12223 N N . GLY A 1 27 ? 3.043 -10.862 4.202 1.00 0.00 27 GLY A N 20
ATOM 12224 C CA . GLY A 1 27 ? 2.688 -10.460 5.573 1.00 0.00 27 GLY A CA 20
ATOM 12225 C C . GLY A 1 27 ? 3.521 -11.052 6.718 1.00 0.00 27 GLY A C 20
ATOM 12226 O O . GLY A 1 27 ? 3.147 -10.899 7.882 1.00 0.00 27 GLY A O 20
ATOM 12230 N N . ALA A 1 28 ? 4.648 -11.711 6.429 1.00 0.00 28 ALA A N 20
ATOM 12231 C CA . ALA A 1 28 ? 5.525 -12.309 7.447 1.00 0.00 28 ALA A CA 20
ATOM 12232 C C . ALA A 1 28 ? 6.225 -11.282 8.372 1.00 0.00 28 ALA A C 20
ATOM 12233 O O . ALA A 1 28 ? 6.749 -11.657 9.424 1.00 0.00 28 ALA A O 20
ATOM 12240 N N . SER A 1 29 ? 6.251 -9.995 7.994 1.00 0.00 29 SER A N 20
ATOM 12241 C CA . SER A 1 29 ? 6.906 -8.895 8.734 1.00 0.00 29 SER A CA 20
ATOM 12242 C C . SER A 1 29 ? 6.178 -7.538 8.588 1.00 0.00 29 SER A C 20
ATOM 12243 O O . SER A 1 29 ? 6.792 -6.481 8.756 1.00 0.00 29 SER A O 20
ATOM 12251 N N . GLY A 1 30 ? 4.878 -7.534 8.262 1.00 0.00 30 GLY A N 20
ATOM 12252 C CA . GLY A 1 30 ? 4.092 -6.297 8.119 1.00 0.00 30 GLY A CA 20
ATOM 12253 C C . GLY A 1 30 ? 2.578 -6.500 7.928 1.00 0.00 30 GLY A C 20
ATOM 12254 O O . GLY A 1 30 ? 2.126 -7.643 7.777 1.00 0.00 30 GLY A O 20
ATOM 12258 N N . PRO A 1 31 ? 1.780 -5.408 7.952 1.00 0.00 31 PRO A N 20
ATOM 12259 C CA . PRO A 1 31 ? 0.323 -5.444 7.777 1.00 0.00 31 PRO A CA 20
ATOM 12260 C C . PRO A 1 31 ? -0.117 -6.166 6.493 1.00 0.00 31 PRO A C 20
ATOM 12261 O O . PRO A 1 31 ? 0.504 -6.013 5.442 1.00 0.00 31 PRO A O 20
ATOM 12272 N N . ASN A 1 32 ? -1.192 -6.955 6.580 1.00 0.00 32 ASN A N 20
ATOM 12273 C CA . ASN A 1 32 ? -1.665 -7.809 5.472 1.00 0.00 32 ASN A CA 20
ATOM 12274 C C . ASN A 1 32 ? -3.162 -8.195 5.554 1.00 0.00 32 ASN A C 20
ATOM 12275 O O . ASN A 1 32 ? -3.615 -9.094 4.843 1.00 0.00 32 ASN A O 20
ATOM 12286 N N . LYS A 1 33 ? -3.940 -7.556 6.443 1.00 0.00 33 LYS A N 20
ATOM 12287 C CA . LYS A 1 33 ? -5.301 -7.970 6.852 1.00 0.00 33 LYS A CA 20
ATOM 12288 C C . LYS A 1 33 ? -6.375 -6.888 6.605 1.00 0.00 33 LYS A C 20
ATOM 12289 O O . LYS A 1 33 ? -7.442 -6.924 7.220 1.00 0.00 33 LYS A O 20
ATOM 12308 N N . LYS A 1 34 ? -6.094 -5.946 5.702 1.00 0.00 34 LYS A N 20
ATOM 12309 C CA . LYS A 1 34 ? -6.999 -4.892 5.200 1.00 0.00 34 LYS A CA 20
ATOM 12310 C C . LYS A 1 34 ? -6.913 -4.800 3.674 1.00 0.00 34 LYS A C 20
ATOM 12311 O O . LYS A 1 34 ? -5.986 -5.332 3.060 1.00 0.00 34 LYS A O 20
ATOM 12330 N N . GLU A 1 35 ? -7.858 -4.097 3.056 1.00 0.00 35 GLU A N 20
ATOM 12331 C CA . GLU A 1 35 ? -7.929 -3.881 1.604 1.00 0.00 35 GLU A CA 20
ATOM 12332 C C . GLU A 1 35 ? -8.405 -2.450 1.286 1.00 0.00 35 GLU A C 20
ATOM 12333 O O . GLU A 1 35 ? -8.996 -1.777 2.135 1.00 0.00 35 GLU A O 20
ATOM 12345 N N . SER A 1 36 ? -8.184 -1.984 0.052 1.00 0.00 36 SER A N 20
ATOM 12346 C CA . SER A 1 36 ? -8.702 -0.693 -0.444 1.00 0.00 36 SER A CA 20
ATOM 12347 C C . SER A 1 36 ? -10.241 -0.643 -0.454 1.00 0.00 36 SER A C 20
ATOM 12348 O O . SER A 1 36 ? -10.901 -1.642 -0.759 1.00 0.00 36 SER A O 20
ATOM 12356 N N . ARG A 1 37 ? -10.816 0.533 -0.158 1.00 0.00 37 ARG A N 20
ATOM 12357 C CA . ARG A 1 37 ? -12.270 0.811 -0.096 1.00 0.00 37 ARG A CA 20
ATOM 12358 C C . ARG A 1 37 ? -12.605 2.173 -0.734 1.00 0.00 37 ARG A C 20
ATOM 12359 O O . ARG A 1 37 ? -11.704 2.944 -1.076 1.00 0.00 37 ARG A O 20
ATOM 12380 N N . GLY A 1 38 ? -13.896 2.478 -0.878 1.00 0.00 38 GLY A N 20
ATOM 12381 C CA . GLY A 1 38 ? -14.399 3.737 -1.450 1.00 0.00 38 GLY A CA 20
ATOM 12382 C C . GLY A 1 38 ? -15.889 3.986 -1.179 1.00 0.00 38 GLY A C 20
ATOM 12383 O O . GLY A 1 38 ? -16.569 3.158 -0.564 1.00 0.00 38 GLY A O 20
ATOM 12387 N N . ARG A 1 39 ? -16.393 5.144 -1.635 1.00 0.00 39 ARG A N 20
ATOM 12388 C CA . ARG A 1 39 ? -17.747 5.672 -1.335 1.00 0.00 39 ARG A CA 20
ATOM 12389 C C . ARG A 1 39 ? -18.528 6.147 -2.577 1.00 0.00 39 ARG A C 20
ATOM 12390 O O . ARG A 1 39 ? -19.568 6.796 -2.444 1.00 0.00 39 ARG A O 20
ATOM 12411 N N . GLY A 1 40 ? -18.044 5.835 -3.784 1.00 0.00 40 GLY A N 20
ATOM 12412 C CA . GLY A 1 40 ? -18.697 6.195 -5.055 1.00 0.00 40 GLY A CA 20
ATOM 12413 C C . GLY A 1 40 ? -17.892 5.873 -6.328 1.00 0.00 40 GLY A C 20
ATOM 12414 O O . GLY A 1 40 ? -18.466 5.705 -7.404 1.00 0.00 40 GLY A O 20
#

Organism: Bovine herpesvirus 1 (NCBI:txid10320)

InterPro domains:
  IPR008647 Envelope glycoprotein N domain [PF05702] (10-84)
  IPR034707 Envelope glycoprotein N [MF_04037] (1-88)

Solvent-accessible surface area: 4021 Å² total

Secondary structure (DSSP, 8-state):
--TTTTTTT---THHHHHT------SS--S-------

Sequence (37 aa):
VVFYVALTAVVAVALYAYGLFRLGASGPNKKESRGRGVVFYVALTAVVAVALYAYGLFRLGASGPNKKESRGRGVVFYVALTAVVAVALYAYGLFRLGASGPNKKESRGRGVVFYVALTAVVAVALYAYGLFRLGASGPNKKESRGRGVVFYVALTAVVAVALYAYGLFRLGASGPNKKESRGRGVVFYVALTAVVAVALYAYGLFRLGASGPNKKESRGRGVVFYVALTAVVAVALYAYGLFRLGASGPNKKESRGRGVVFYVALTAVVAVALYAYGLFRLGASGPNKKESRGRGVVFYVALTAVVAVALYAYGLFRLGASGPNKKESRGRGVVFYVALTAVVAVALYAYGLFRLGASGPNKKESRGRGVVFYVALTAVVAVALYAYGLFRLGASGPNKKESRGRGVVFYVALTAVVAVALYAYGLFRLGASGPNKKESRGRGVVFYVALTAVVAVALYAYGLFRLGASGPNKKESRGRGVVFYVALTAVVAVALYAYGLFRLGASGPNKKESRGRGVVFYVALTAVVAVALYAYGLFRLGASGPNKKESRGRGVVFYVALTAVVAVALYAYGLFRLGASGPNKKESRGRGVVFYVALTAVVAVALYAYGLFRLGASGPNKKESRGRGVVFYVALTAVVAVALYAYGLFRLGASGPNKKESRGRGVVFYVALTAVVAVALYAYGLFRLGASGPNKKESRGRGVVFYVALTAVVAVALYAYGLFRLGASGPNKKESRGRG

Foldseek 3Di:
DPVCPCCVPCPVVVQVVCLLCLCCPPGRRPHHDDDDD

Radius of gyration: 12.39 Å; Cα contacts (8 Å, |Δi|>4): 30; chains: 1; bounding box: 35×26×15 Å